Protein AF-A0A2V9YNJ9-F1 (afdb_monomer)

Mean predicted aligned error: 15.8 Å

Radius of gyration: 31.2 Å; Cα contacts (8 Å, |Δi|>4): 431; chains: 1; bounding box: 84×52×114 Å

pLDDT: mean 84.59, std 21.39, range [25.14, 98.56]

Solvent-accessible surface area (backbone atoms only — not comparable to full-atom values): 31147 Å² total; per-residue (Å²): 133,84,79,75,79,75,58,68,71,57,54,58,48,51,52,53,47,50,39,46,44,43,57,57,50,51,53,48,34,69,76,65,63,68,80,70,79,83,56,70,70,62,74,42,91,66,87,72,89,50,67,66,56,54,50,51,52,52,52,49,51,55,56,45,57,73,69,58,50,55,64,55,53,49,42,49,42,75,73,47,89,64,65,38,70,84,41,46,50,52,49,48,48,54,64,69,66,46,92,78,76,54,73,69,51,49,52,36,49,55,50,47,51,33,51,51,44,67,71,71,51,61,77,65,57,82,79,48,90,76,58,69,65,63,43,34,65,72,41,28,93,78,51,46,85,51,62,93,59,67,53,76,91,50,50,68,54,56,56,50,51,64,49,56,76,72,55,70,35,58,57,54,52,61,73,68,36,54,64,60,52,48,54,52,52,59,64,71,38,59,77,61,42,77,36,42,32,40,43,37,47,51,30,49,48,55,42,51,50,53,52,41,51,57,53,20,54,53,42,44,55,49,51,40,55,52,44,51,56,52,32,48,73,46,69,49,62,57,43,54,26,49,88,39,77,48,50,67,66,33,38,55,68,56,54,53,49,51,63,56,52,60,72,66,51,70,75,62,44,87,75,64,61,60,61,61,52,31,57,45,34,43,38,50,34,47,52,54,50,52,74,71,48,66,70,85,73,78,75,72,83,80,89,69,87,82,89,84,86,86,85,84,90,82,86,88,84,86,81,84,84,80,80,88,82,89,74,89,76,86,74,82,82,74,81,78,77,87,74,81,83,79,83,89,80,80,84,82,82,88,80,83,88,81,91,78,84,93,78,89,83,82,90,84,90,86,88,89,81,83,74,77,61,83,84,58,53,63,62,52,53,54,49,52,36,52,51,40,44,54,48,51,50,50,51,41,59,75,67,68,63,55,75,69,38,71,48,75,45,82,45,70,93,36,77,46,78,36,50,26,68,57,41,27,34,70,73,47,85,86,44,76,67,28,49,45,49,46,52,41,51,15,40,37,48,52,52,51,17,41,51,48,31,48,72,73,68,45,88,49,73,65,57,73,59,53,47,54,51,38,52,53,44,50,50,52,44,52,54,50,29,52,52,24,53,74,71,64,36,59,68,59,22,50,55,45,49,57,52,48,53,55,35,53,56,49,51,61,53,64,69,53,77,87,126

Nearest PDB structures (foldseek):
  6xr2-assembly1_C  TM=6.040E-01  e=5.663E+00  synthetic construct
  8e0m-assembly3_G  TM=5.964E-01  e=8.211E+00  synthetic construct
  5och-assembly2_D  TM=1.421E-01  e=7.560E+00  Homo sapiens

Sequence (515 aa):
MTTAAKPITEIAAQWREARKLYVIYSALLERFALGAPPCPELDSPIDRNEPEALERAAKWMLQMDERIHVHQLRQLLQTSQLSTEEYLRPLITHHLQKEKKNEADRDKIDFLLVQYLCLCAPPAFYERSVAFEEIAQILEPLLGEVGAHPPRWLEPLEQATSQLDSLRSLRDLLEQGTLEQMRKLKAGGGEMYFGPTALAAITRFNFLVRKSFGRLIAADLHAIRFSLNELERRGVATVDCTRANLSSQESIDNLRQACHEWKKPFRAAYAAGHNFKELIEIRTAVEDTLAHAPQSGSAAPSSKKPDVSAAPASNGTPLPLEKPADKQHNDPIAVEFTHKAQPKITPPKPAAPELMSMQAPSQTTTPAGGTPAPSAIAPAIAAEMQAAVDQINRELTKNHVKAGSVANIPLGGVKLMLSSWEVGAFLQNADETTETLQRAVAARAVIAAQIERRKRGEIPLDLPQVIKMAQLESGKIQARIASAKQAKDIDSAVNLAATHKRLLALMDEAVKPRK

Secondary structure (DSSP, 8-state):
---PPPPHHHHHHHHHHHHHHHHHHHHHHHHHT--PPP-HHHHSSSPP--HHHHHHHHHHHHHHHHH--HHHHHHHHHHSTT-SHHHHHHHHHHHHH-SS--HHHHHHHHHHHHHHHHHH--GGGGTS---HHHHHHHHHHHH-S--SS--GGGHHHHHHHHHHTT--SHHHHHHTTHHHHHHHHHHHTGGGGGSHHHHHHHHHHHHHHHHHHHHHHHHHHHHHHHHHHHHHHTT--EE--GGGTS-TTEEHHHHHHHHHHTTSGGGTGGGTSHHHHHHHHHHHHHHHHHHHS--TT--------------------PPPPPPPP--------------PPPP-PPPPPPPPPPP---------------PPPGGGHHHHHHHHHHHHHHHHHHHHHHTTPPTT--EEEEETTEEEEE-HHHHHHHHS---HHHHHHHHHHHHHHHHHHHHHHHHHT-----HHHHHHHHHHHHHHHHHHHHHHHHTT-HHHHHHHHHHHHHHHHHHHHHTSPP-

Structure (mmCIF, N/CA/C/O backbone):
data_AF-A0A2V9YNJ9-F1
#
_entry.id   AF-A0A2V9YNJ9-F1
#
loop_
_atom_site.group_PDB
_atom_site.id
_atom_site.type_symbol
_atom_site.label_atom_id
_atom_site.label_alt_id
_atom_site.label_comp_id
_atom_site.label_asym_id
_atom_site.label_entity_id
_atom_site.label_seq_id
_atom_site.pdbx_PDB_ins_code
_atom_site.Cartn_x
_atom_site.Cartn_y
_atom_site.Cartn_z
_atom_site.occupancy
_atom_site.B_iso_or_equiv
_atom_site.auth_seq_id
_atom_site.auth_comp_id
_atom_site.auth_asym_id
_atom_site.auth_atom_id
_atom_site.pdbx_PDB_model_num
ATOM 1 N N . MET A 1 1 ? 37.493 7.366 -33.257 1.00 38.19 1 MET A N 1
ATOM 2 C CA . MET A 1 1 ? 37.132 6.302 -32.300 1.00 38.19 1 MET A CA 1
ATOM 3 C C . MET A 1 1 ? 35.892 5.616 -32.835 1.00 38.19 1 MET A C 1
ATOM 5 O O . MET A 1 1 ? 34.874 6.273 -32.985 1.00 38.19 1 MET A O 1
ATOM 9 N N . THR A 1 2 ? 36.012 4.360 -33.249 1.00 41.16 2 THR A N 1
ATOM 10 C CA . THR A 1 2 ? 34.938 3.581 -33.875 1.00 41.16 2 THR A CA 1
ATOM 11 C C . THR A 1 2 ? 34.031 3.040 -32.774 1.00 41.16 2 THR A C 1
ATOM 13 O O . THR A 1 2 ? 34.423 2.140 -32.036 1.00 41.16 2 THR A O 1
ATOM 16 N N . THR A 1 3 ? 32.841 3.614 -32.616 1.00 55.34 3 THR A N 1
ATOM 17 C CA . THR A 1 3 ? 31.793 3.079 -31.742 1.00 55.34 3 THR A CA 1
ATOM 18 C C . THR A 1 3 ? 31.385 1.716 -32.295 1.00 55.34 3 THR A C 1
ATOM 20 O O . THR A 1 3 ? 30.774 1.635 -33.359 1.00 55.34 3 THR A O 1
ATOM 23 N N . ALA A 1 4 ? 31.784 0.633 -31.626 1.00 68.06 4 ALA A N 1
ATOM 24 C CA . ALA A 1 4 ? 31.352 -0.707 -31.997 1.00 68.06 4 ALA A CA 1
ATOM 25 C C . ALA A 1 4 ? 29.816 -0.762 -31.937 1.00 68.06 4 ALA A C 1
ATOM 27 O O . ALA A 1 4 ? 29.221 -0.423 -30.912 1.00 68.06 4 ALA A O 1
ATOM 28 N N . ALA A 1 5 ? 29.176 -1.131 -33.047 1.00 73.38 5 ALA A N 1
ATOM 29 C CA . ALA A 1 5 ? 27.726 -1.252 -33.109 1.00 73.38 5 ALA A CA 1
ATOM 30 C C . ALA A 1 5 ? 27.261 -2.319 -32.106 1.00 73.38 5 ALA A C 1
ATOM 32 O O . ALA A 1 5 ? 27.741 -3.455 -32.139 1.00 73.38 5 ALA A O 1
ATOM 33 N N . LYS A 1 6 ? 26.339 -1.954 -31.207 1.00 78.62 6 LYS A N 1
ATOM 34 C CA . LYS A 1 6 ? 25.728 -2.908 -30.275 1.00 78.62 6 LYS A CA 1
ATOM 35 C C . LYS A 1 6 ? 24.972 -3.990 -31.061 1.00 78.62 6 LYS A C 1
ATOM 37 O O . LYS A 1 6 ? 24.330 -3.664 -32.064 1.00 78.62 6 LYS A O 1
ATOM 42 N N . PRO A 1 7 ? 25.009 -5.263 -30.633 1.00 86.25 7 PRO A N 1
ATOM 43 C CA . PRO A 1 7 ? 24.253 -6.323 -31.288 1.00 86.25 7 PRO A CA 1
ATOM 44 C C . PRO A 1 7 ? 22.743 -6.030 -31.243 1.00 86.25 7 PRO A C 1
ATOM 46 O O . PRO A 1 7 ? 22.210 -5.591 -30.225 1.00 86.25 7 PRO A O 1
ATOM 49 N N . ILE A 1 8 ? 22.034 -6.313 -32.342 1.00 86.06 8 ILE A N 1
ATOM 50 C CA . ILE A 1 8 ? 20.590 -6.034 -32.515 1.00 86.06 8 ILE A CA 1
ATOM 51 C C . ILE A 1 8 ? 19.744 -6.620 -31.370 1.00 86.06 8 ILE A C 1
ATOM 53 O O . ILE A 1 8 ? 18.776 -6.010 -30.919 1.00 86.06 8 ILE A O 1
ATOM 57 N N . THR A 1 9 ? 20.132 -7.786 -30.851 1.00 88.88 9 THR A N 1
ATOM 58 C CA . THR A 1 9 ? 19.457 -8.452 -29.727 1.00 88.88 9 THR A CA 1
ATOM 59 C C . THR A 1 9 ? 19.494 -7.638 -28.434 1.00 88.88 9 THR A C 1
ATOM 61 O O . THR A 1 9 ? 18.545 -7.688 -27.652 1.00 88.88 9 THR A O 1
ATOM 64 N N . GLU A 1 10 ? 20.563 -6.874 -28.204 1.00 90.56 10 GLU A N 1
ATOM 65 C CA . GLU A 1 10 ? 20.707 -6.001 -27.036 1.00 90.56 10 GLU A CA 1
ATOM 66 C C . GLU A 1 10 ? 19.805 -4.767 -27.162 1.00 90.56 10 GLU A C 1
ATOM 68 O O . GLU A 1 10 ? 19.142 -4.386 -26.200 1.00 90.56 10 GLU A O 1
ATOM 73 N N . ILE A 1 11 ? 19.698 -4.199 -28.368 1.00 90.38 11 ILE A N 1
ATOM 74 C CA . ILE A 1 11 ? 18.800 -3.072 -28.666 1.00 90.38 11 ILE A CA 1
ATOM 75 C C . ILE A 1 11 ? 17.335 -3.469 -28.432 1.00 90.38 11 ILE A C 1
ATOM 77 O O . ILE A 1 11 ? 16.599 -2.761 -27.745 1.00 90.38 11 ILE A O 1
ATOM 81 N N . ALA A 1 12 ? 16.919 -4.640 -28.920 1.00 91.88 12 ALA A N 1
ATOM 82 C CA . ALA A 1 12 ? 15.567 -5.157 -28.689 1.00 91.88 12 ALA A CA 1
ATOM 83 C C . ALA A 1 12 ? 15.286 -5.449 -27.200 1.00 91.88 12 ALA A C 1
ATOM 85 O O . ALA A 1 12 ? 14.150 -5.352 -26.733 1.00 91.88 12 ALA A O 1
ATOM 86 N N . ALA A 1 13 ? 16.300 -5.836 -26.418 1.00 92.31 13 ALA A N 1
ATOM 87 C CA . ALA A 1 13 ? 16.154 -5.975 -24.970 1.00 92.31 13 ALA A CA 1
ATOM 88 C C . ALA A 1 13 ? 15.958 -4.611 -24.287 1.00 92.31 13 ALA A C 1
ATOM 90 O O . ALA A 1 13 ? 15.039 -4.475 -23.482 1.00 92.31 13 ALA A O 1
ATOM 91 N N . GLN A 1 14 ? 16.742 -3.596 -24.666 1.00 92.56 14 GLN A N 1
ATOM 92 C CA . GLN A 1 14 ? 16.617 -2.234 -24.134 1.00 92.56 14 GLN A CA 1
ATOM 93 C C . GLN A 1 14 ? 15.225 -1.641 -24.397 1.00 92.56 14 GLN A C 1
ATOM 95 O O . GLN A 1 14 ? 14.607 -1.121 -23.470 1.00 92.56 14 GLN A O 1
ATOM 100 N N . TRP A 1 15 ? 14.682 -1.784 -25.612 1.00 95.38 15 TRP A N 1
ATOM 101 C CA . TRP A 1 15 ? 13.323 -1.317 -25.924 1.00 95.38 15 TRP A CA 1
ATOM 102 C C . TRP A 1 15 ? 12.246 -2.016 -25.092 1.00 95.38 15 TRP A C 1
ATOM 104 O O . TRP A 1 15 ? 11.331 -1.361 -24.594 1.00 95.38 15 TRP A O 1
ATOM 114 N N . ARG A 1 16 ? 12.348 -3.338 -24.903 1.00 95.12 16 ARG A N 1
ATOM 115 C CA . ARG A 1 16 ? 11.389 -4.092 -24.079 1.00 95.12 16 ARG A CA 1
ATOM 116 C C . ARG A 1 16 ? 11.389 -3.620 -22.630 1.00 95.12 16 ARG A C 1
ATOM 118 O O . ARG A 1 16 ? 10.317 -3.399 -22.073 1.00 95.12 16 ARG A O 1
ATOM 125 N N . GLU A 1 17 ? 12.563 -3.435 -22.036 1.00 94.69 17 GLU A N 1
ATOM 126 C CA . GLU A 1 17 ? 12.678 -2.933 -20.664 1.00 94.69 17 GLU A CA 1
ATOM 127 C C . GLU A 1 17 ? 12.167 -1.489 -20.556 1.00 94.69 17 GLU A C 1
ATOM 129 O O . GLU A 1 17 ? 11.356 -1.190 -19.679 1.00 94.69 17 GLU A O 1
ATOM 134 N N . ALA A 1 18 ? 12.523 -0.618 -21.508 1.00 96.19 18 ALA A N 1
ATOM 135 C CA . ALA A 1 18 ? 12.037 0.759 -21.543 1.00 96.19 18 ALA A CA 1
ATOM 136 C C . ALA A 1 18 ? 10.503 0.836 -21.647 1.00 96.19 18 ALA A C 1
ATOM 138 O O . ALA A 1 18 ? 9.877 1.623 -20.939 1.00 96.19 18 ALA A O 1
ATOM 139 N N . ARG A 1 19 ? 9.859 -0.016 -22.456 1.00 96.81 19 ARG A N 1
ATOM 140 C CA . ARG A 1 19 ? 8.388 -0.052 -22.540 1.00 96.81 19 ARG A CA 1
ATOM 141 C C . ARG A 1 19 ? 7.730 -0.546 -21.250 1.00 96.81 19 ARG A C 1
ATOM 143 O O . ARG A 1 19 ? 6.677 -0.032 -20.882 1.00 96.81 19 ARG A O 1
ATOM 150 N N . LYS A 1 20 ? 8.339 -1.485 -20.517 1.00 96.56 20 LYS A N 1
ATOM 151 C CA . LYS A 1 20 ? 7.820 -1.900 -19.198 1.00 96.56 20 LYS A CA 1
ATOM 152 C C . LYS A 1 20 ? 7.848 -0.750 -18.191 1.00 96.56 20 LYS A C 1
ATOM 154 O O . LYS A 1 20 ? 6.865 -0.546 -17.482 1.00 96.56 20 LYS A O 1
ATOM 159 N N . LEU A 1 21 ? 8.936 0.024 -18.159 1.00 97.31 21 LEU A N 1
ATOM 160 C CA . LEU A 1 21 ? 9.026 1.236 -17.333 1.00 97.31 21 LEU A CA 1
ATOM 161 C C . LEU A 1 21 ? 7.978 2.272 -17.750 1.00 97.31 21 LEU A C 1
ATOM 163 O O . LEU A 1 21 ? 7.300 2.849 -16.900 1.00 97.31 21 LEU A O 1
ATOM 167 N N . TYR A 1 22 ? 7.813 2.456 -19.062 1.00 97.75 22 TYR A N 1
ATOM 168 C CA . TYR A 1 22 ? 6.875 3.409 -19.645 1.00 97.75 22 TYR A CA 1
ATOM 169 C C . TYR A 1 22 ? 5.441 3.161 -19.178 1.00 97.75 22 TYR A C 1
ATOM 171 O O . TYR A 1 22 ? 4.766 4.106 -18.790 1.00 97.75 22 TYR A O 1
ATOM 179 N N . VAL A 1 23 ? 4.994 1.902 -19.105 1.00 97.44 23 VAL A N 1
ATOM 180 C CA . VAL A 1 23 ? 3.659 1.557 -18.577 1.00 97.44 23 VAL A CA 1
ATOM 181 C C . VAL A 1 23 ? 3.455 2.102 -17.158 1.00 97.44 23 VAL A C 1
ATOM 183 O O . VAL A 1 23 ? 2.411 2.682 -16.856 1.00 97.44 23 VAL A O 1
ATOM 186 N N . ILE A 1 24 ? 4.457 1.958 -16.286 1.00 97.69 24 ILE A N 1
ATOM 187 C CA . ILE A 1 24 ? 4.388 2.465 -14.910 1.00 97.69 24 ILE A CA 1
ATOM 188 C C . ILE A 1 24 ? 4.403 3.998 -14.910 1.00 97.69 24 ILE A C 1
ATOM 190 O O . ILE A 1 24 ? 3.612 4.623 -14.203 1.00 97.69 24 ILE A O 1
ATOM 194 N N . TYR A 1 25 ? 5.283 4.615 -15.700 1.00 98.12 25 TYR A N 1
ATOM 195 C CA . TYR A 1 25 ? 5.458 6.070 -15.723 1.00 98.12 25 TYR A CA 1
ATOM 196 C C . TYR A 1 25 ? 4.256 6.791 -16.331 1.00 98.12 25 TYR A C 1
ATOM 198 O O . TYR A 1 25 ? 3.825 7.805 -15.784 1.00 98.12 25 TYR A O 1
ATOM 206 N N . SER A 1 26 ? 3.642 6.235 -17.372 1.00 96.88 26 SER A N 1
ATOM 207 C CA . SER A 1 26 ? 2.396 6.738 -17.953 1.00 96.88 26 SER A CA 1
ATOM 208 C C . SER A 1 26 ? 1.235 6.639 -16.965 1.00 96.88 26 SER A C 1
ATOM 210 O O . SER A 1 26 ? 0.493 7.604 -16.792 1.00 96.88 26 SER A O 1
ATOM 212 N N . ALA A 1 27 ? 1.132 5.536 -16.214 1.00 95.94 27 ALA A N 1
ATOM 213 C CA . ALA A 1 27 ? 0.126 5.413 -15.159 1.00 95.94 27 ALA A CA 1
ATOM 214 C C . ALA A 1 27 ? 0.338 6.428 -14.018 1.00 95.94 27 ALA A C 1
ATOM 216 O O . ALA A 1 27 ? -0.632 6.921 -13.438 1.00 95.94 27 ALA A O 1
ATOM 217 N N . LEU A 1 28 ? 1.590 6.768 -13.685 1.00 95.94 28 LEU A N 1
ATOM 218 C CA . LEU A 1 28 ? 1.898 7.841 -12.732 1.00 95.94 28 LEU A CA 1
ATOM 219 C C . LEU A 1 28 ? 1.543 9.221 -13.293 1.00 95.94 28 LEU A C 1
ATOM 221 O O . LEU A 1 28 ? 0.958 10.031 -12.575 1.00 95.94 28 LEU A O 1
ATOM 225 N N . LEU A 1 29 ? 1.871 9.482 -14.560 1.00 95.50 29 LEU A N 1
ATOM 226 C CA . LEU A 1 29 ? 1.558 10.733 -15.249 1.00 95.50 29 LEU A CA 1
ATOM 227 C C . LEU A 1 29 ? 0.063 11.021 -15.241 1.00 95.50 29 LEU A C 1
ATOM 229 O O . LEU A 1 29 ? -0.339 12.109 -14.834 1.00 95.50 29 LEU A O 1
ATOM 233 N N . GLU A 1 30 ? -0.738 10.037 -15.645 1.00 94.31 30 GLU A N 1
ATOM 234 C CA . GLU A 1 30 ? -2.193 10.143 -15.686 1.00 94.31 30 GLU A CA 1
ATOM 235 C C . GLU A 1 30 ? -2.766 10.332 -14.278 1.00 94.31 30 GLU A C 1
ATOM 237 O O . GLU A 1 30 ? -3.528 11.263 -14.021 1.00 94.31 30 GLU A O 1
ATOM 242 N N . ARG A 1 31 ? -2.351 9.487 -13.328 1.00 92.94 31 ARG A N 1
ATOM 243 C CA . ARG A 1 31 ? -2.921 9.478 -11.978 1.00 92.94 31 ARG A CA 1
ATOM 244 C C . ARG A 1 31 ? -2.594 10.724 -11.158 1.00 92.94 31 ARG A C 1
ATOM 246 O O . ARG A 1 31 ? -3.397 11.107 -10.308 1.00 92.94 31 ARG A O 1
ATOM 253 N N . PHE A 1 32 ? -1.414 11.306 -11.355 1.00 91.25 32 PHE A N 1
ATOM 254 C CA . PHE A 1 32 ? -0.912 12.425 -10.551 1.00 91.25 32 PHE A CA 1
ATOM 255 C C . PHE A 1 32 ? -0.778 13.733 -11.333 1.00 91.25 32 PHE A C 1
ATOM 257 O O . PHE A 1 32 ? -0.272 14.705 -10.778 1.00 91.25 32 PHE A O 1
ATOM 264 N N . ALA A 1 33 ? -1.220 13.768 -12.594 1.00 92.56 33 ALA A N 1
ATOM 265 C CA . ALA A 1 33 ? -1.167 14.940 -13.466 1.00 92.56 33 ALA A CA 1
ATOM 266 C C . ALA A 1 33 ? 0.222 15.616 -13.492 1.00 92.56 33 ALA A C 1
ATOM 268 O O . ALA A 1 33 ? 0.336 16.835 -13.386 1.00 92.56 33 ALA A O 1
ATOM 269 N N . LEU A 1 34 ? 1.299 14.830 -13.645 1.00 93.19 34 LEU A N 1
ATOM 270 C CA . LEU A 1 34 ? 2.687 15.335 -13.542 1.00 93.19 34 LEU A CA 1
ATOM 271 C C . LEU A 1 34 ? 3.122 16.236 -14.721 1.00 93.19 34 LEU A C 1
ATOM 273 O O . LEU A 1 34 ? 4.255 16.728 -14.743 1.00 93.19 34 LEU A O 1
ATOM 277 N N . GLY A 1 35 ? 2.240 16.442 -15.707 1.00 91.44 35 GLY A N 1
ATOM 278 C CA . GLY A 1 35 ? 2.390 17.443 -16.766 1.00 91.44 35 GLY A CA 1
ATOM 279 C C . GLY A 1 35 ? 3.53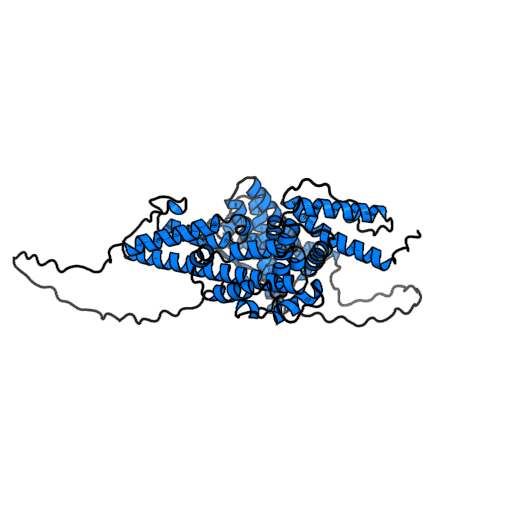3 17.197 -17.755 1.00 91.44 35 GLY A C 1
ATOM 280 O O . GLY A 1 35 ? 3.987 18.150 -18.383 1.00 91.44 35 GLY A O 1
ATOM 281 N N . ALA A 1 36 ? 4.034 15.964 -17.882 1.00 93.75 36 ALA A N 1
ATOM 282 C CA . ALA A 1 36 ? 4.994 15.614 -18.929 1.00 93.75 36 ALA A CA 1
ATOM 283 C C . ALA A 1 36 ? 4.260 15.046 -20.159 1.00 93.75 36 ALA A C 1
ATOM 285 O O . ALA A 1 36 ? 3.315 14.271 -19.987 1.00 93.75 36 ALA A O 1
ATOM 286 N N . PRO A 1 37 ? 4.667 15.410 -21.388 1.00 94.94 37 PRO A N 1
ATOM 287 C CA . PRO A 1 37 ? 4.107 14.800 -22.587 1.00 94.94 37 PRO A CA 1
ATOM 288 C C . PRO A 1 37 ? 4.491 13.309 -22.669 1.00 94.94 37 PRO A C 1
ATOM 290 O O . PRO A 1 37 ? 5.564 12.932 -22.179 1.00 94.94 37 PRO A O 1
ATOM 293 N N . PRO A 1 38 ? 3.649 12.462 -23.293 1.00 94.75 38 PRO A N 1
ATOM 294 C CA . PRO A 1 38 ? 3.998 11.069 -23.567 1.00 94.75 38 PRO A CA 1
ATOM 295 C C . PRO A 1 38 ? 5.226 10.984 -24.485 1.00 94.75 38 PRO A C 1
ATOM 297 O O . PRO A 1 38 ? 5.547 11.942 -25.192 1.00 94.75 38 PRO A O 1
ATOM 300 N N . CYS A 1 39 ? 5.923 9.847 -24.468 1.00 96.75 39 CYS A N 1
ATOM 301 C CA . CYS A 1 39 ? 7.095 9.611 -25.312 1.00 96.75 39 CYS A CA 1
ATOM 302 C C . CYS A 1 39 ? 6.669 8.837 -26.569 1.00 96.75 39 CYS A C 1
ATOM 304 O O . CYS A 1 39 ? 6.406 7.635 -26.468 1.00 96.75 39 CYS A O 1
ATOM 306 N N . PRO A 1 40 ? 6.633 9.475 -27.758 1.00 95.62 40 PRO A N 1
ATOM 307 C CA . PRO A 1 40 ? 6.138 8.832 -28.977 1.00 95.62 40 PRO A CA 1
ATOM 308 C C . PRO A 1 40 ? 6.924 7.573 -29.358 1.00 95.62 40 PRO A C 1
ATOM 310 O O . PRO A 1 40 ? 6.374 6.632 -29.930 1.00 95.62 40 PRO A O 1
ATOM 313 N N . GLU A 1 41 ? 8.219 7.540 -29.043 1.00 96.19 41 GLU A N 1
ATOM 314 C CA . GLU A 1 41 ? 9.072 6.380 -29.275 1.00 96.19 41 GLU A CA 1
ATOM 315 C C . GLU A 1 41 ? 8.647 5.153 -28.457 1.00 96.19 41 GLU A C 1
ATOM 317 O O . GLU A 1 41 ? 8.751 4.032 -28.953 1.00 96.19 41 GLU A O 1
ATOM 322 N N . LEU A 1 42 ? 8.154 5.356 -27.232 1.00 96.00 42 LEU A N 1
ATOM 323 C CA . LEU A 1 42 ? 7.763 4.286 -26.311 1.00 96.00 42 LEU A CA 1
ATOM 324 C C . LEU A 1 42 ? 6.293 3.878 -26.465 1.00 96.00 42 LEU A C 1
ATOM 326 O O . LEU A 1 42 ? 5.971 2.715 -26.224 1.00 96.00 42 LEU A O 1
ATOM 330 N N . ASP A 1 43 ? 5.434 4.792 -26.927 1.00 93.88 43 ASP A N 1
ATOM 331 C CA . ASP A 1 43 ? 4.061 4.482 -27.360 1.00 93.88 43 ASP A CA 1
ATOM 332 C C . ASP A 1 43 ? 4.045 3.576 -28.599 1.00 93.88 43 ASP A C 1
ATOM 334 O O . ASP A 1 43 ? 3.148 2.750 -28.783 1.00 93.88 43 ASP A O 1
ATOM 338 N N . SER A 1 44 ? 5.045 3.726 -29.470 1.00 92.50 44 SER A N 1
ATOM 339 C CA . SER A 1 44 ? 5.182 2.913 -30.674 1.00 92.50 44 SER A CA 1
ATOM 340 C C . SER A 1 44 ? 5.582 1.468 -30.328 1.00 92.50 44 SER A C 1
ATOM 342 O O . SER A 1 44 ? 6.620 1.251 -29.691 1.00 92.50 44 SER A O 1
ATOM 344 N N . PRO A 1 45 ? 4.860 0.444 -30.831 1.00 90.31 45 PRO A N 1
ATOM 345 C CA . PRO A 1 45 ? 5.244 -0.957 -30.644 1.00 90.31 45 PRO A CA 1
ATOM 346 C C . PRO A 1 45 ? 6.451 -1.373 -31.503 1.00 90.31 45 PRO A C 1
ATOM 348 O O . PRO A 1 45 ? 6.970 -2.473 -31.338 1.00 90.31 45 PRO A O 1
ATOM 351 N N . ILE A 1 46 ? 6.886 -0.521 -32.437 1.00 91.62 46 ILE A N 1
ATOM 352 C CA . ILE A 1 46 ? 7.989 -0.796 -33.365 1.00 91.62 46 ILE A CA 1
ATOM 353 C C . ILE A 1 46 ? 9.324 -0.427 -32.713 1.00 91.62 46 ILE A C 1
ATOM 355 O O . ILE A 1 46 ? 9.510 0.721 -32.302 1.00 91.62 46 ILE A O 1
ATOM 359 N N . ASP A 1 47 ? 10.253 -1.383 -32.656 1.00 90.94 47 ASP A N 1
ATOM 360 C CA . ASP A 1 47 ? 11.635 -1.166 -32.214 1.00 90.94 47 ASP A CA 1
ATOM 361 C C . ASP A 1 47 ? 12.407 -0.393 -33.287 1.00 90.94 47 ASP A C 1
ATOM 363 O O . ASP A 1 47 ? 12.567 -0.856 -34.419 1.00 90.94 47 ASP A O 1
ATOM 367 N N . ARG A 1 48 ? 12.880 0.807 -32.939 1.00 89.50 48 ARG A N 1
ATOM 368 C CA . ARG A 1 48 ? 13.688 1.634 -33.841 1.00 89.50 48 ARG A CA 1
ATOM 369 C C . ARG A 1 48 ? 15.169 1.354 -33.601 1.00 89.50 48 ARG A C 1
ATOM 371 O O . ARG A 1 48 ? 15.628 1.380 -32.463 1.00 89.50 48 ARG A O 1
ATOM 378 N N . ASN A 1 49 ? 15.924 1.137 -34.677 1.00 88.00 49 ASN A N 1
ATOM 379 C CA . ASN A 1 49 ? 17.379 0.936 -34.610 1.00 88.00 49 ASN A CA 1
ATOM 380 C C . ASN A 1 49 ? 18.169 2.257 -34.574 1.00 88.00 49 ASN A C 1
ATOM 382 O O . ASN A 1 49 ? 19.394 2.239 -34.488 1.00 88.00 49 ASN A O 1
ATOM 386 N N . GLU A 1 50 ? 17.482 3.397 -34.659 1.00 91.56 50 GLU A N 1
ATOM 387 C CA . GLU A 1 50 ? 18.080 4.730 -34.608 1.00 91.56 50 GLU A CA 1
ATOM 388 C C . GLU A 1 50 ? 18.620 5.024 -33.195 1.00 91.56 50 GLU A C 1
ATOM 390 O O . GLU A 1 50 ? 17.830 5.058 -32.244 1.00 91.56 50 GLU A O 1
ATOM 395 N N . PRO A 1 51 ? 19.930 5.293 -33.030 1.00 89.62 51 PRO A N 1
ATOM 396 C CA . PRO A 1 51 ? 20.513 5.618 -31.725 1.00 89.62 51 PRO A CA 1
ATOM 397 C C . PRO A 1 51 ? 19.850 6.829 -31.058 1.00 89.62 51 PRO A C 1
ATOM 399 O O . PRO A 1 51 ? 19.633 6.836 -29.849 1.00 89.62 51 PRO A O 1
ATOM 402 N N . GLU A 1 52 ? 19.451 7.820 -31.856 1.00 94.44 52 GLU A N 1
ATOM 403 C CA . GLU A 1 52 ? 18.790 9.035 -31.374 1.00 94.44 52 GLU A CA 1
ATOM 404 C C . GLU A 1 52 ? 17.418 8.752 -30.744 1.00 94.44 52 GLU A C 1
ATOM 406 O O . GLU A 1 52 ? 17.011 9.442 -29.812 1.00 94.44 52 GLU A O 1
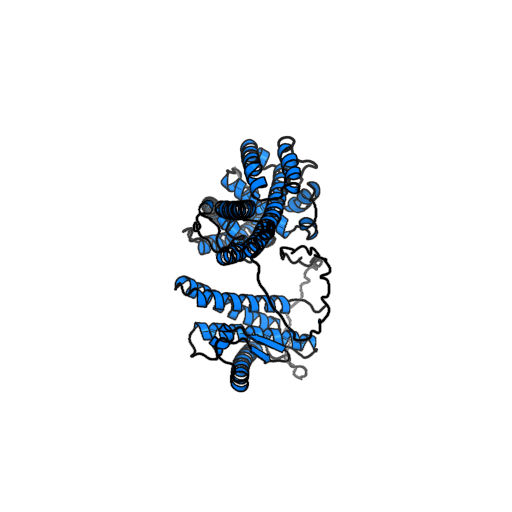ATOM 411 N N . ALA A 1 53 ? 16.688 7.736 -31.224 1.00 94.75 53 ALA A N 1
ATOM 412 C CA . ALA A 1 53 ? 15.392 7.365 -30.656 1.00 94.75 53 ALA A CA 1
ATOM 413 C C . ALA A 1 53 ? 15.552 6.774 -29.248 1.00 94.75 53 ALA A C 1
ATOM 415 O O . ALA A 1 53 ? 14.795 7.124 -28.340 1.00 94.75 53 ALA A O 1
ATOM 416 N N . LEU A 1 54 ? 16.572 5.930 -29.051 1.00 92.44 54 LEU A N 1
ATOM 417 C CA . LEU A 1 54 ? 16.931 5.406 -27.732 1.00 92.44 54 LEU A CA 1
ATOM 418 C C . LEU A 1 54 ? 17.405 6.521 -26.796 1.00 92.44 54 LEU A C 1
ATOM 420 O O . LEU A 1 54 ? 17.014 6.543 -25.632 1.00 92.44 54 LEU A O 1
ATOM 424 N N . GLU A 1 55 ? 18.199 7.469 -27.296 1.00 94.25 55 GLU A N 1
ATOM 425 C CA . GLU A 1 55 ? 18.658 8.614 -26.507 1.00 94.25 55 GLU A CA 1
ATOM 426 C C . GLU A 1 55 ? 17.488 9.501 -26.055 1.00 94.25 55 GLU A C 1
ATOM 428 O O . GLU A 1 55 ? 17.420 9.889 -24.886 1.00 94.25 55 GLU A O 1
ATOM 433 N N . ARG A 1 56 ? 16.513 9.771 -26.937 1.00 96.38 56 ARG A N 1
ATOM 434 C CA . ARG A 1 56 ? 15.293 10.514 -26.579 1.00 96.38 56 ARG A CA 1
ATOM 435 C C . ARG A 1 56 ? 14.453 9.776 -25.539 1.00 96.38 56 ARG A C 1
ATOM 437 O O . ARG A 1 56 ? 14.033 10.402 -24.566 1.00 96.38 56 ARG A O 1
ATOM 444 N N . ALA A 1 57 ? 14.260 8.465 -25.697 1.00 96.44 57 ALA A N 1
ATOM 445 C CA . ALA A 1 57 ? 13.549 7.645 -24.718 1.00 96.44 57 ALA A CA 1
ATOM 446 C C . ALA A 1 57 ? 14.267 7.633 -23.355 1.00 96.44 57 ALA A C 1
ATOM 448 O O . ALA A 1 57 ? 13.635 7.842 -22.320 1.00 96.44 57 ALA A O 1
ATOM 449 N N . ALA A 1 58 ? 15.593 7.470 -23.343 1.00 95.25 58 ALA A N 1
ATOM 450 C CA . ALA A 1 58 ? 16.400 7.513 -22.125 1.00 95.25 58 ALA A CA 1
ATOM 451 C C . ALA A 1 58 ? 16.329 8.886 -21.437 1.00 95.25 58 ALA A C 1
ATOM 453 O O . ALA A 1 58 ? 16.126 8.968 -20.226 1.00 95.25 58 ALA A O 1
ATOM 454 N N . LYS A 1 59 ? 16.417 9.977 -22.207 1.00 96.62 59 LYS A N 1
ATOM 455 C CA . LYS A 1 59 ? 16.262 11.343 -21.693 1.00 96.62 59 LYS A CA 1
ATOM 456 C C . LYS A 1 59 ? 14.878 11.569 -21.087 1.00 96.62 59 LYS A C 1
ATOM 458 O O . LYS A 1 59 ? 14.777 12.181 -20.027 1.00 96.62 59 LYS A O 1
ATOM 463 N N . TRP A 1 60 ? 13.826 11.062 -21.728 1.00 97.56 60 TRP A N 1
ATOM 464 C CA . TRP A 1 60 ? 12.469 11.123 -21.188 1.00 97.56 60 TRP A CA 1
ATOM 465 C C . TRP A 1 60 ? 12.358 10.356 -19.861 1.00 97.56 60 TRP A C 1
ATOM 467 O O . TRP A 1 60 ? 11.831 10.898 -18.892 1.00 97.56 60 TRP A O 1
ATOM 477 N N . MET A 1 61 ? 12.933 9.150 -19.764 1.00 97.12 61 MET A N 1
ATOM 478 C CA . MET A 1 61 ? 12.955 8.377 -18.512 1.00 97.12 61 MET A CA 1
ATOM 479 C C . MET A 1 61 ? 13.666 9.122 -17.380 1.00 97.12 61 MET A C 1
ATOM 481 O O . MET A 1 61 ? 13.156 9.164 -16.263 1.00 97.12 61 MET A O 1
ATOM 485 N N . LEU A 1 62 ? 14.805 9.760 -17.663 1.00 95.62 62 LEU A N 1
ATOM 486 C CA . LEU A 1 62 ? 15.525 10.570 -16.675 1.00 95.62 62 LEU A CA 1
ATOM 487 C C . LEU A 1 62 ? 14.683 11.758 -16.184 1.00 95.62 62 LEU A C 1
ATOM 489 O O . LEU A 1 62 ? 14.619 12.010 -14.984 1.00 95.62 62 LEU A O 1
ATOM 493 N N . GLN A 1 63 ? 13.977 12.446 -17.085 1.00 96.69 63 GLN A N 1
ATOM 494 C CA . GLN A 1 63 ? 13.054 13.524 -16.706 1.00 96.69 63 GLN A CA 1
ATOM 495 C C . GLN A 1 63 ? 11.890 13.014 -15.849 1.00 96.69 63 GLN A C 1
ATOM 497 O O . GLN A 1 63 ? 11.440 13.699 -14.928 1.00 96.69 63 GLN A O 1
ATOM 502 N N . MET A 1 64 ? 11.390 11.813 -16.139 1.00 97.50 64 MET A N 1
ATOM 503 C CA . MET A 1 64 ? 10.342 11.185 -15.342 1.00 97.50 64 MET A CA 1
ATOM 504 C C . MET A 1 64 ? 10.836 10.788 -13.954 1.00 97.50 64 MET A C 1
ATOM 506 O O . MET A 1 64 ? 10.131 11.031 -12.973 1.00 97.50 64 MET A O 1
ATOM 510 N N . ASP A 1 65 ? 12.058 10.268 -13.841 1.00 96.75 65 ASP A N 1
ATOM 511 C CA . ASP A 1 65 ? 12.679 9.982 -12.551 1.00 96.75 65 ASP A CA 1
ATOM 512 C C . ASP A 1 65 ? 12.735 11.231 -11.663 1.00 96.75 65 ASP A C 1
ATOM 514 O O . ASP A 1 65 ? 12.458 11.141 -10.471 1.00 96.75 65 ASP A O 1
ATOM 518 N N . GLU A 1 66 ? 13.061 12.399 -12.210 1.00 95.62 66 GLU A N 1
ATOM 519 C CA . GLU A 1 66 ? 13.123 13.646 -11.436 1.00 95.62 66 GLU A CA 1
ATOM 520 C C . GLU A 1 66 ? 11.742 14.113 -10.946 1.00 95.62 66 GLU A C 1
ATOM 522 O O . GLU A 1 66 ? 11.623 14.676 -9.860 1.00 95.62 66 GLU A O 1
ATOM 527 N N . ARG A 1 67 ? 10.683 13.854 -11.721 1.00 96.50 67 ARG A N 1
ATOM 528 C CA . ARG A 1 67 ? 9.305 14.278 -11.404 1.00 96.50 67 ARG A CA 1
ATOM 529 C C . ARG A 1 67 ? 8.586 13.334 -10.448 1.00 96.50 67 ARG A C 1
ATOM 531 O O . ARG A 1 67 ? 7.741 13.763 -9.659 1.00 96.50 67 ARG A O 1
ATOM 538 N N . ILE A 1 68 ? 8.868 12.040 -10.560 1.00 96.62 68 ILE A N 1
ATOM 539 C CA . ILE A 1 68 ? 8.186 11.002 -9.796 1.00 96.62 68 ILE A CA 1
ATOM 540 C C . ILE A 1 68 ? 8.752 10.958 -8.382 1.00 96.62 68 ILE A C 1
ATOM 542 O O . ILE A 1 68 ? 9.940 10.714 -8.172 1.00 96.62 68 ILE A O 1
ATOM 546 N N . HIS A 1 69 ? 7.873 11.082 -7.397 1.00 95.31 69 HIS A N 1
ATOM 547 C CA . HIS A 1 69 ? 8.225 10.952 -5.988 1.00 95.31 69 HIS A CA 1
ATOM 548 C C . HIS A 1 69 ? 7.925 9.540 -5.465 1.00 95.31 69 HIS A C 1
ATOM 550 O O . HIS A 1 69 ? 7.002 8.861 -5.922 1.00 95.31 69 HIS A O 1
ATOM 556 N N . VAL A 1 70 ? 8.657 9.100 -4.434 1.00 95.25 70 VAL A N 1
ATOM 557 C CA . VAL A 1 70 ? 8.485 7.762 -3.831 1.00 95.25 70 VAL A CA 1
ATOM 558 C C . VAL A 1 70 ? 7.057 7.501 -3.327 1.00 95.25 70 VAL A C 1
ATOM 560 O O . VAL A 1 70 ? 6.554 6.382 -3.429 1.00 95.25 70 VAL A O 1
ATOM 563 N N . HIS A 1 71 ? 6.360 8.522 -2.816 1.00 91.19 71 HIS A N 1
ATOM 564 C CA . HIS A 1 71 ? 4.985 8.367 -2.331 1.00 91.19 71 HIS A CA 1
ATOM 565 C C . HIS A 1 71 ? 3.989 8.084 -3.471 1.00 91.19 71 HIS A C 1
ATOM 567 O O . HIS A 1 71 ? 3.036 7.331 -3.271 1.00 91.19 71 HIS A O 1
ATOM 573 N N . GLN A 1 72 ? 4.237 8.617 -4.673 1.00 93.38 72 GLN A N 1
ATOM 574 C CA . GLN A 1 72 ? 3.415 8.377 -5.864 1.00 93.38 72 GLN A CA 1
ATOM 575 C C . GLN A 1 72 ? 3.603 6.943 -6.362 1.00 93.38 72 GLN A C 1
ATOM 577 O O . GLN A 1 72 ? 2.620 6.238 -6.595 1.00 93.38 72 GLN A O 1
ATOM 582 N N . LEU A 1 73 ? 4.860 6.476 -6.416 1.00 95.75 73 LEU A N 1
ATOM 583 C CA . LEU A 1 73 ? 5.193 5.073 -6.689 1.00 95.75 73 LEU A CA 1
ATOM 584 C C . LEU A 1 73 ? 4.504 4.137 -5.699 1.00 95.75 73 LEU A C 1
ATOM 586 O O . LEU A 1 73 ? 3.850 3.176 -6.105 1.00 95.75 73 LEU A O 1
ATOM 590 N N . ARG A 1 74 ? 4.590 4.451 -4.401 1.00 93.06 74 ARG A N 1
ATOM 591 C CA . ARG A 1 74 ? 3.924 3.689 -3.343 1.00 93.06 74 ARG A CA 1
ATOM 592 C C . ARG A 1 74 ? 2.427 3.592 -3.575 1.00 93.06 74 ARG A C 1
ATOM 594 O O . ARG A 1 74 ? 1.884 2.490 -3.584 1.00 93.06 74 ARG A O 1
ATOM 601 N N . GLN A 1 75 ? 1.766 4.725 -3.784 1.00 85.94 75 GLN A N 1
ATOM 602 C CA . GLN A 1 75 ? 0.324 4.751 -3.966 1.00 85.94 75 GLN A CA 1
ATOM 603 C C . GLN A 1 75 ? -0.100 3.998 -5.233 1.00 85.94 75 GLN A C 1
ATOM 605 O O . GLN A 1 75 ? -1.068 3.239 -5.175 1.00 85.94 75 GLN A O 1
ATOM 610 N N . LEU A 1 76 ? 0.610 4.152 -6.356 1.00 91.62 76 LEU A N 1
ATOM 611 C CA . LEU A 1 76 ? 0.293 3.427 -7.586 1.00 91.62 76 LEU A CA 1
ATOM 612 C C . LEU A 1 76 ? 0.477 1.917 -7.409 1.00 91.62 76 LEU A C 1
ATOM 614 O O . LEU A 1 76 ? -0.466 1.159 -7.641 1.00 91.62 76 LEU A O 1
ATOM 618 N N . LEU A 1 77 ? 1.654 1.473 -6.967 1.00 92.19 77 LEU A N 1
ATOM 619 C CA . LEU A 1 77 ? 1.988 0.049 -6.889 1.00 92.19 77 LEU A CA 1
ATOM 620 C C . LEU A 1 77 ? 1.154 -0.688 -5.830 1.00 92.19 77 LEU A C 1
ATOM 622 O O . LEU A 1 77 ? 0.812 -1.847 -6.016 1.00 92.19 77 LEU A O 1
ATOM 626 N N . GLN A 1 78 ? 0.729 -0.020 -4.756 1.00 85.69 78 GLN A N 1
ATOM 627 C CA . GLN A 1 78 ? -0.124 -0.641 -3.732 1.00 85.69 78 GLN A CA 1
ATOM 628 C C . GLN A 1 78 ? -1.619 -0.673 -4.084 1.00 85.69 78 GLN A C 1
ATOM 630 O O . GLN A 1 78 ? -2.403 -1.304 -3.370 1.00 85.69 78 GLN A O 1
ATOM 635 N N . THR A 1 79 ? -2.049 0.031 -5.135 1.00 81.44 79 THR A N 1
ATOM 636 C CA . THR A 1 79 ? -3.478 0.144 -5.486 1.00 81.44 79 THR A CA 1
ATOM 637 C C . THR A 1 79 ? -3.805 -0.236 -6.927 1.00 81.44 79 THR A C 1
ATOM 639 O O . THR A 1 79 ? -4.966 -0.156 -7.316 1.00 81.44 79 THR A O 1
ATOM 642 N N . SER A 1 80 ? -2.815 -0.660 -7.708 1.00 88.19 80 SER A N 1
ATOM 643 C CA . SER A 1 80 ? -2.983 -1.106 -9.092 1.00 88.19 80 SER A CA 1
ATOM 644 C C . SER A 1 80 ? -2.509 -2.548 -9.268 1.00 88.19 80 SER A C 1
ATOM 646 O O . SER A 1 80 ? -1.906 -3.137 -8.372 1.00 88.19 80 SER A O 1
ATOM 648 N N . GLN A 1 81 ? -2.762 -3.109 -10.448 1.00 85.12 81 GLN A N 1
ATOM 649 C CA . GLN A 1 81 ? -2.267 -4.432 -10.839 1.00 85.12 81 GLN A CA 1
ATOM 650 C C . GLN A 1 81 ? -0.809 -4.404 -11.334 1.00 85.12 81 GLN A C 1
ATOM 652 O O . GLN A 1 81 ? -0.280 -5.441 -11.709 1.00 85.12 81 GLN A O 1
ATOM 657 N N . LEU A 1 82 ? -0.144 -3.242 -11.317 1.00 91.31 82 LEU A N 1
ATOM 658 C CA . LEU A 1 82 ? 1.223 -3.073 -11.829 1.00 91.31 82 LEU A CA 1
ATOM 659 C C . LEU A 1 82 ? 2.310 -3.562 -10.857 1.00 91.31 82 LEU A C 1
ATOM 661 O O . LEU A 1 82 ? 3.483 -3.580 -11.207 1.00 91.31 82 LEU A O 1
ATOM 665 N N . SER A 1 83 ? 1.949 -3.979 -9.640 1.00 91.56 83 SER A N 1
ATOM 666 C CA . SER A 1 83 ? 2.888 -4.558 -8.668 1.00 91.56 83 SER A CA 1
ATOM 667 C C . SER A 1 83 ? 3.169 -6.043 -8.943 1.00 91.56 83 SER A C 1
ATOM 669 O O . SER A 1 83 ? 3.047 -6.876 -8.043 1.00 91.56 83 SER A O 1
ATOM 671 N N . THR A 1 84 ? 3.536 -6.382 -10.180 1.00 94.81 84 THR A N 1
ATOM 672 C CA . THR A 1 84 ? 4.031 -7.715 -10.555 1.00 94.81 84 THR A CA 1
ATOM 673 C C . THR A 1 84 ? 5.550 -7.712 -10.686 1.00 94.81 84 THR A C 1
ATOM 675 O O . THR A 1 84 ? 6.183 -6.665 -10.832 1.00 94.81 84 THR A O 1
ATOM 678 N N . GLU A 1 85 ? 6.148 -8.901 -10.651 1.00 95.50 85 GLU A N 1
ATOM 679 C CA . GLU A 1 85 ? 7.597 -9.061 -10.767 1.00 95.50 85 GLU A CA 1
ATOM 680 C C . GLU A 1 85 ? 8.102 -8.558 -12.126 1.00 95.50 85 GLU A C 1
ATOM 682 O O . GLU A 1 85 ? 9.148 -7.917 -12.203 1.00 95.50 85 GLU A O 1
ATOM 687 N N . GLU A 1 86 ? 7.301 -8.778 -13.174 1.00 95.50 86 GLU A N 1
ATOM 688 C CA . GLU A 1 86 ? 7.566 -8.353 -14.550 1.00 95.50 86 GLU A CA 1
ATOM 689 C C . GLU A 1 86 ? 7.809 -6.846 -14.675 1.00 95.50 86 GLU A C 1
ATOM 691 O O . GLU A 1 86 ? 8.663 -6.444 -15.460 1.00 95.50 86 GLU A O 1
ATOM 696 N N . TYR A 1 87 ? 7.094 -6.027 -13.898 1.00 96.50 87 TYR A N 1
ATOM 697 C CA . TYR A 1 87 ? 7.206 -4.566 -13.917 1.00 96.50 87 TYR A CA 1
ATOM 698 C C . TYR A 1 87 ? 8.157 -4.031 -12.838 1.00 96.50 87 TYR A C 1
ATOM 700 O O . TYR A 1 87 ? 8.896 -3.077 -13.084 1.00 96.50 87 TYR A O 1
ATOM 708 N N . LEU A 1 88 ? 8.184 -4.648 -11.650 1.00 96.88 88 LEU A N 1
ATOM 709 C CA . LEU A 1 88 ? 9.040 -4.200 -10.547 1.00 96.88 88 LEU A CA 1
ATOM 710 C C . LEU A 1 88 ? 10.525 -4.438 -10.815 1.00 96.88 88 LEU A C 1
ATOM 712 O O . LEU A 1 88 ? 11.336 -3.576 -10.489 1.00 96.88 88 LEU A O 1
ATOM 716 N N . ARG A 1 89 ? 10.890 -5.585 -11.398 1.00 97.00 89 ARG A N 1
ATOM 717 C CA . ARG A 1 89 ? 12.294 -5.928 -11.656 1.00 97.00 89 ARG A CA 1
ATOM 718 C C . ARG A 1 89 ? 12.973 -4.912 -12.597 1.00 97.00 89 ARG A C 1
ATOM 720 O O . ARG A 1 89 ? 13.963 -4.331 -12.156 1.00 97.00 89 ARG A O 1
ATOM 727 N N . PRO A 1 90 ? 12.432 -4.596 -13.794 1.00 97.06 90 PRO A N 1
ATOM 728 C CA . PRO A 1 90 ? 12.968 -3.532 -14.652 1.00 97.06 90 PRO A CA 1
ATOM 729 C C . PRO A 1 90 ? 13.092 -2.187 -13.935 1.00 97.06 90 PRO A C 1
ATOM 731 O O . PRO A 1 90 ? 14.103 -1.505 -14.066 1.00 97.06 90 PRO A O 1
ATOM 734 N N . LEU A 1 91 ? 12.076 -1.814 -13.147 1.00 98.00 91 LEU A N 1
ATOM 735 C CA . LEU A 1 91 ? 12.042 -0.540 -12.426 1.00 98.00 91 LEU A CA 1
ATOM 736 C C . LEU A 1 91 ? 13.144 -0.436 -11.369 1.00 98.00 91 LEU A C 1
ATOM 738 O O . LEU A 1 91 ? 13.799 0.599 -11.253 1.00 98.00 91 LEU A O 1
ATOM 742 N N . ILE A 1 92 ? 13.380 -1.512 -10.621 1.00 98.38 92 ILE A N 1
ATOM 743 C CA . ILE A 1 92 ? 14.467 -1.575 -9.642 1.00 98.38 92 ILE A CA 1
ATOM 744 C C . ILE A 1 92 ? 15.816 -1.527 -10.349 1.00 98.38 92 ILE A C 1
ATOM 746 O O . ILE A 1 92 ? 16.666 -0.719 -9.980 1.00 98.38 92 ILE A O 1
ATOM 750 N N . THR A 1 93 ? 16.006 -2.356 -11.377 1.00 97.50 93 THR A N 1
ATOM 751 C CA . THR A 1 93 ? 17.253 -2.407 -12.143 1.00 97.50 93 THR A CA 1
ATOM 752 C C . THR A 1 93 ? 17.587 -1.046 -12.754 1.00 97.50 93 THR A C 1
ATOM 754 O O . THR A 1 93 ? 18.723 -0.599 -12.616 1.00 97.50 93 THR A O 1
ATOM 757 N N . HIS A 1 94 ? 16.602 -0.348 -13.328 1.00 97.38 94 HIS A N 1
ATOM 758 C CA . HIS A 1 94 ? 16.756 1.012 -13.856 1.00 97.38 94 HIS A CA 1
ATOM 759 C C . HIS A 1 94 ? 17.316 1.974 -12.803 1.00 97.38 94 HIS A C 1
ATOM 761 O O . HIS A 1 94 ? 18.342 2.610 -13.034 1.00 97.38 94 HIS A O 1
ATOM 767 N N . HIS A 1 95 ? 16.718 2.027 -11.608 1.00 97.69 95 HIS A N 1
ATOM 768 C CA . HIS A 1 95 ? 17.210 2.898 -10.534 1.00 97.69 95 HIS A CA 1
ATOM 769 C C . HIS A 1 95 ? 18.583 2.472 -9.982 1.00 97.69 95 HIS A C 1
ATOM 771 O O . HIS A 1 95 ? 19.406 3.333 -9.660 1.00 97.69 95 HIS A O 1
ATOM 777 N N . LEU A 1 96 ? 18.867 1.168 -9.893 1.00 97.38 96 LEU A N 1
ATOM 778 C CA . LEU A 1 96 ? 20.166 0.654 -9.437 1.00 97.38 96 LEU A CA 1
ATOM 779 C C . LEU A 1 96 ? 21.302 0.942 -10.431 1.00 97.38 96 LEU A C 1
ATOM 781 O O . LEU A 1 96 ? 22.439 1.157 -10.008 1.00 97.38 96 LEU A O 1
ATOM 785 N N . GLN A 1 97 ? 21.010 0.992 -11.730 1.00 96.19 97 GLN A N 1
ATOM 786 C CA . GLN A 1 97 ? 22.002 1.218 -12.787 1.00 96.19 97 GLN A CA 1
ATOM 787 C C . GLN A 1 97 ? 22.342 2.695 -13.027 1.00 96.19 97 GLN A C 1
ATOM 789 O O . GLN A 1 97 ? 23.270 2.985 -13.779 1.00 96.19 97 GLN A O 1
ATOM 794 N N . LYS A 1 98 ? 21.655 3.643 -12.375 1.00 95.88 98 LYS A N 1
ATOM 795 C CA . LYS A 1 98 ? 21.986 5.073 -12.490 1.00 95.88 98 LYS A CA 1
ATOM 796 C C . LYS A 1 98 ? 23.418 5.334 -12.022 1.00 95.88 98 LYS A C 1
ATOM 798 O O . LYS A 1 98 ? 23.784 4.944 -10.912 1.00 95.88 98 LYS A O 1
ATOM 803 N N . GLU A 1 99 ? 24.202 6.033 -12.843 1.00 93.56 99 GLU A N 1
ATOM 804 C CA . GLU A 1 99 ? 25.596 6.381 -12.527 1.00 93.56 99 GLU A CA 1
ATOM 805 C C . GLU A 1 99 ? 25.701 7.269 -11.286 1.00 93.56 99 GLU A C 1
ATOM 807 O O . GLU A 1 99 ? 26.566 7.068 -10.440 1.00 93.56 99 GLU A O 1
ATOM 812 N N . LYS A 1 100 ? 24.792 8.242 -11.168 1.00 94.06 100 LYS A N 1
ATOM 813 C CA . LYS A 1 100 ? 24.681 9.141 -10.019 1.00 94.06 100 LYS A CA 1
ATOM 814 C C . LYS A 1 100 ? 23.338 8.911 -9.353 1.00 94.06 100 LYS A C 1
ATOM 816 O O . LYS A 1 100 ? 22.302 9.037 -10.005 1.00 94.06 100 LYS A O 1
ATOM 821 N N . LYS A 1 101 ? 23.371 8.585 -8.065 1.00 95.94 101 LYS A N 1
ATOM 822 C CA . LYS A 1 101 ? 22.180 8.365 -7.247 1.00 95.94 101 LYS A CA 1
ATOM 823 C C . LYS A 1 101 ? 22.104 9.447 -6.186 1.00 95.94 101 LYS A C 1
ATOM 825 O O . LYS A 1 101 ? 23.091 9.733 -5.515 1.00 95.94 101 LYS A O 1
ATOM 830 N N . ASN A 1 102 ? 20.939 10.062 -6.049 1.00 94.44 102 ASN A N 1
ATOM 831 C CA . ASN A 1 102 ? 20.686 11.060 -5.014 1.00 94.44 102 ASN A CA 1
ATOM 832 C C . ASN A 1 102 ? 19.809 10.485 -3.885 1.00 94.44 102 ASN A C 1
ATOM 834 O O . ASN A 1 102 ? 19.454 9.305 -3.870 1.00 94.44 102 ASN A O 1
ATOM 838 N N . GLU A 1 103 ? 19.450 11.330 -2.919 1.00 94.06 103 GLU A N 1
ATOM 839 C CA . GLU A 1 103 ? 18.564 10.947 -1.816 1.00 94.06 103 GLU A CA 1
ATOM 840 C C . GLU A 1 103 ? 17.173 10.488 -2.292 1.00 94.06 103 GLU A C 1
ATOM 842 O O . GLU A 1 103 ? 16.615 9.544 -1.735 1.00 94.06 103 GLU A O 1
ATOM 847 N N . ALA A 1 104 ? 16.632 11.081 -3.358 1.00 95.00 104 ALA A N 1
ATOM 848 C CA . ALA A 1 104 ? 15.352 10.651 -3.914 1.00 95.00 104 ALA A CA 1
ATOM 849 C C . ALA A 1 104 ? 15.447 9.257 -4.562 1.00 95.00 104 ALA A C 1
ATOM 851 O O . ALA A 1 104 ? 14.528 8.452 -4.406 1.00 95.00 104 ALA A O 1
ATOM 852 N N . ASP A 1 105 ? 16.551 8.940 -5.250 1.00 96.25 105 ASP A N 1
ATOM 853 C CA . ASP A 1 105 ? 16.807 7.591 -5.774 1.00 96.25 105 ASP A CA 1
ATOM 854 C C . ASP A 1 105 ? 16.937 6.577 -4.633 1.00 96.25 105 ASP A C 1
ATOM 856 O O . ASP A 1 105 ? 16.361 5.492 -4.707 1.00 96.25 105 ASP A O 1
ATOM 860 N N . ARG A 1 106 ? 17.624 6.952 -3.545 1.00 96.50 106 ARG A N 1
ATOM 861 C CA . ARG A 1 106 ? 17.744 6.139 -2.327 1.00 96.50 106 ARG A CA 1
ATOM 862 C C . ARG A 1 106 ? 16.375 5.742 -1.778 1.00 96.50 106 ARG A C 1
ATOM 864 O O . ARG A 1 106 ? 16.115 4.561 -1.568 1.00 96.50 106 ARG A O 1
ATOM 871 N N . ASP A 1 107 ? 15.483 6.712 -1.596 1.00 96.06 107 ASP A N 1
ATOM 872 C CA . ASP A 1 107 ? 14.150 6.466 -1.043 1.00 96.06 107 ASP A CA 1
ATOM 873 C C . ASP A 1 107 ? 13.284 5.596 -1.971 1.00 96.06 107 ASP A C 1
ATOM 875 O O . ASP A 1 107 ? 12.513 4.752 -1.501 1.00 96.06 107 ASP A O 1
ATOM 879 N N . LYS A 1 108 ? 13.425 5.757 -3.295 1.00 97.69 108 LYS A N 1
ATOM 880 C CA . LYS A 1 108 ? 12.766 4.888 -4.281 1.00 97.69 108 LYS A CA 1
ATOM 881 C C . LYS A 1 108 ? 13.296 3.464 -4.215 1.00 97.69 108 LYS A C 1
ATOM 883 O O . LYS A 1 108 ? 12.486 2.545 -4.159 1.00 97.69 108 LYS A O 1
ATOM 888 N N . ILE A 1 109 ? 14.614 3.279 -4.191 1.00 98.31 109 ILE A N 1
ATOM 889 C CA . ILE A 1 109 ? 15.252 1.960 -4.103 1.00 98.31 109 ILE A CA 1
ATOM 890 C C . ILE A 1 109 ? 14.832 1.258 -2.805 1.00 98.31 109 ILE A C 1
ATOM 892 O O . ILE A 1 109 ? 14.360 0.125 -2.869 1.00 98.31 109 ILE A O 1
ATOM 896 N N . ASP A 1 110 ? 14.893 1.948 -1.659 1.00 97.50 110 ASP A N 1
ATOM 897 C CA . ASP A 1 110 ? 14.415 1.443 -0.363 1.00 97.50 110 ASP A CA 1
ATOM 898 C C . ASP A 1 110 ? 12.980 0.906 -0.465 1.00 97.50 110 ASP A C 1
ATOM 900 O O . ASP A 1 110 ? 12.673 -0.204 -0.026 1.00 97.50 110 ASP A O 1
ATOM 904 N N . PHE A 1 111 ? 12.080 1.701 -1.048 1.00 97.19 111 PHE A N 1
ATOM 905 C CA . PHE A 1 111 ? 10.684 1.313 -1.203 1.00 97.19 111 PHE A CA 1
ATOM 906 C C . PHE A 1 111 ? 10.509 0.142 -2.180 1.00 97.19 111 PHE A C 1
ATOM 908 O O . PHE A 1 111 ? 9.784 -0.807 -1.869 1.00 97.19 111 PHE A O 1
ATOM 915 N N . LEU A 1 112 ? 11.144 0.204 -3.350 1.00 98.31 112 LEU A N 1
ATOM 916 C CA . LEU A 1 112 ? 10.970 -0.780 -4.414 1.00 98.31 112 LEU A CA 1
ATOM 917 C C . LEU A 1 112 ? 11.538 -2.147 -4.024 1.00 98.31 112 LEU A C 1
ATOM 919 O O . LEU A 1 112 ? 10.877 -3.152 -4.271 1.00 98.31 112 LEU A O 1
ATOM 923 N N . LEU A 1 113 ? 12.696 -2.198 -3.357 1.00 98.56 113 LEU A N 1
ATOM 924 C CA . LEU A 1 113 ? 13.271 -3.453 -2.864 1.00 98.56 113 LEU A CA 1
ATOM 925 C C . LEU A 1 113 ? 12.372 -4.111 -1.814 1.00 98.56 113 LEU A C 1
ATOM 927 O O . LEU A 1 113 ? 12.114 -5.310 -1.890 1.00 98.56 113 LEU A O 1
ATOM 931 N N . VAL A 1 114 ? 11.809 -3.334 -0.881 1.00 97.69 114 VAL A N 1
ATOM 932 C CA . VAL A 1 114 ? 10.835 -3.859 0.093 1.00 97.69 114 VAL A CA 1
ATOM 933 C C . VAL A 1 114 ? 9.558 -4.327 -0.600 1.00 97.69 114 VAL A C 1
ATOM 935 O O . VAL A 1 114 ? 8.975 -5.332 -0.203 1.00 97.69 114 VAL A O 1
ATOM 938 N N . GLN A 1 115 ? 9.097 -3.614 -1.630 1.00 96.75 115 GLN A N 1
ATOM 939 C CA . GLN A 1 115 ? 7.903 -4.000 -2.379 1.00 96.75 115 GLN A CA 1
ATOM 940 C C . GLN A 1 115 ? 8.127 -5.296 -3.172 1.00 96.75 115 GLN A C 1
ATOM 942 O O . GLN A 1 115 ? 7.254 -6.162 -3.161 1.00 96.75 115 GLN A O 1
ATOM 947 N N . TYR A 1 116 ? 9.294 -5.454 -3.797 1.00 98.00 116 TYR A N 1
ATOM 948 C CA . TYR A 1 116 ? 9.701 -6.686 -4.469 1.00 98.00 116 TYR A CA 1
ATOM 949 C C . TYR A 1 116 ? 9.843 -7.848 -3.486 1.00 98.00 116 TYR A C 1
ATOM 951 O O . TYR A 1 116 ? 9.313 -8.930 -3.735 1.00 98.00 116 TYR A O 1
ATOM 959 N N . LEU A 1 117 ? 10.472 -7.610 -2.331 1.00 97.62 117 LEU A N 1
ATOM 960 C CA . LEU A 1 117 ? 10.558 -8.596 -1.260 1.00 97.62 117 LEU A CA 1
ATOM 961 C C . LEU A 1 117 ? 9.162 -9.034 -0.808 1.00 97.62 117 LEU A C 1
ATOM 963 O O . LEU A 1 117 ? 8.908 -10.225 -0.771 1.00 97.62 117 LEU A O 1
ATOM 967 N N . CYS A 1 118 ? 8.232 -8.116 -0.528 1.00 94.62 118 CYS A N 1
ATOM 968 C CA . CYS A 1 118 ? 6.856 -8.474 -0.158 1.00 94.62 118 CYS A CA 1
ATOM 969 C C . CYS A 1 118 ? 6.132 -9.297 -1.237 1.00 94.62 118 CYS A C 1
ATOM 971 O O . CYS A 1 118 ? 5.271 -10.104 -0.903 1.00 94.62 118 CYS A O 1
ATOM 973 N N . LEU A 1 119 ? 6.445 -9.076 -2.517 1.00 94.50 119 LEU A N 1
ATOM 974 C CA . LEU A 1 119 ? 5.861 -9.838 -3.619 1.00 94.50 119 LEU A CA 1
ATOM 975 C C . LEU A 1 119 ? 6.405 -11.274 -3.674 1.00 94.50 119 LEU A C 1
ATOM 977 O O . LEU A 1 119 ? 5.646 -12.202 -3.941 1.00 94.50 119 LEU A O 1
ATOM 981 N N . CYS A 1 120 ? 7.704 -11.441 -3.427 1.00 95.56 120 CYS A N 1
ATOM 982 C CA . CYS A 1 120 ? 8.398 -12.724 -3.550 1.00 95.56 120 CYS A CA 1
ATOM 983 C C . CYS A 1 120 ? 8.489 -13.501 -2.224 1.00 95.56 120 CYS A C 1
ATOM 985 O O . CYS A 1 120 ? 8.823 -14.685 -2.226 1.00 95.56 120 CYS A O 1
ATOM 987 N N . ALA A 1 121 ? 8.225 -12.846 -1.090 1.00 92.69 121 ALA A N 1
ATOM 988 C CA . ALA A 1 121 ? 8.392 -13.415 0.238 1.00 92.69 121 ALA A CA 1
ATOM 989 C C . ALA A 1 121 ? 7.446 -14.606 0.457 1.00 92.69 121 ALA A C 1
ATOM 991 O O . ALA A 1 121 ? 6.235 -14.493 0.232 1.00 92.69 121 ALA A O 1
ATOM 992 N N . PRO A 1 122 ? 7.959 -15.739 0.967 1.00 92.94 122 PRO A N 1
ATOM 993 C CA . PRO A 1 122 ? 7.118 -16.839 1.410 1.00 92.94 122 PRO A CA 1
ATOM 994 C C . PRO A 1 122 ? 6.130 -16.383 2.498 1.00 92.94 122 PRO A C 1
ATOM 996 O O . PRO A 1 122 ? 6.515 -15.595 3.366 1.00 92.94 122 PRO A O 1
ATOM 999 N N . PRO A 1 123 ? 4.898 -16.932 2.554 1.00 87.69 123 PRO A N 1
ATOM 1000 C CA . PRO A 1 123 ? 3.912 -16.565 3.578 1.00 87.69 123 PRO A CA 1
ATOM 1001 C C . PRO A 1 123 ? 4.444 -16.659 5.017 1.00 87.69 123 PRO A C 1
ATOM 1003 O O . PRO A 1 123 ? 4.153 -15.799 5.845 1.00 87.69 123 PRO A O 1
ATOM 1006 N N . ALA A 1 124 ? 5.314 -17.638 5.289 1.00 91.25 124 ALA A N 1
ATOM 1007 C CA . ALA A 1 124 ? 5.929 -17.842 6.599 1.00 91.25 124 ALA A CA 1
ATOM 1008 C C . ALA A 1 124 ? 6.712 -16.617 7.117 1.00 91.25 124 ALA A C 1
ATOM 1010 O O . ALA A 1 124 ? 6.829 -16.441 8.327 1.00 91.25 124 ALA A O 1
ATOM 1011 N N . PHE A 1 125 ? 7.224 -15.735 6.249 1.00 92.25 125 PHE A N 1
ATOM 1012 C CA . PHE A 1 125 ? 7.983 -14.546 6.673 1.00 92.25 125 PHE A CA 1
ATOM 1013 C C . PHE A 1 125 ? 7.149 -13.586 7.531 1.00 92.25 125 PHE A C 1
ATOM 1015 O O . PHE A 1 125 ? 7.671 -12.879 8.400 1.00 92.25 125 PHE A O 1
ATOM 1022 N N . TYR A 1 126 ? 5.832 -13.566 7.333 1.00 88.12 126 TYR A N 1
ATOM 1023 C CA . TYR A 1 126 ? 4.937 -12.720 8.116 1.00 88.12 126 TYR A CA 1
ATOM 1024 C C . TYR A 1 126 ? 4.707 -13.257 9.533 1.00 88.12 126 TYR A C 1
ATOM 1026 O O . TYR A 1 126 ? 4.371 -12.480 10.423 1.00 88.12 126 TYR A O 1
ATOM 1034 N N . GLU A 1 127 ? 5.001 -14.530 9.786 1.00 88.94 127 GLU A N 1
ATOM 1035 C CA . GLU A 1 127 ? 4.734 -15.197 11.066 1.00 88.94 127 GLU A CA 1
ATOM 1036 C C . GLU A 1 127 ? 5.982 -15.325 11.950 1.00 88.94 127 GLU A C 1
ATOM 1038 O O . GLU A 1 127 ? 5.860 -15.372 13.170 1.00 88.94 127 GLU A O 1
ATOM 1043 N N . ARG A 1 128 ? 7.192 -15.292 11.373 1.00 92.19 128 ARG A N 1
ATOM 1044 C CA . ARG A 1 128 ? 8.456 -15.460 12.121 1.00 92.19 128 ARG A CA 1
ATOM 1045 C C . ARG A 1 128 ? 9.467 -14.333 11.922 1.00 92.19 128 ARG A C 1
ATOM 1047 O O . ARG A 1 128 ? 9.272 -13.447 11.090 1.00 92.19 128 ARG A O 1
ATOM 1054 N N . SER A 1 129 ? 10.552 -14.370 12.691 1.00 90.44 129 SER A N 1
ATOM 1055 C CA . SER A 1 129 ? 11.727 -13.540 12.413 1.00 90.44 129 SER A CA 1
ATOM 1056 C C . SER A 1 129 ? 12.405 -14.009 11.122 1.00 90.44 129 SER A C 1
ATOM 1058 O O . SER A 1 129 ? 12.462 -15.211 10.838 1.00 90.44 129 SER A O 1
ATOM 1060 N N . VAL A 1 130 ? 12.862 -13.049 10.321 1.00 94.50 130 VAL A N 1
ATOM 1061 C CA . VAL A 1 130 ? 13.468 -13.289 9.007 1.00 94.50 130 VAL A CA 1
ATOM 1062 C C . VAL A 1 130 ? 14.967 -13.045 9.114 1.00 94.50 130 VAL A C 1
ATOM 1064 O O . VAL A 1 130 ? 15.384 -11.984 9.591 1.00 94.50 130 VAL A O 1
ATOM 1067 N N . ALA A 1 131 ? 15.773 -14.022 8.701 1.00 95.81 131 ALA A N 1
ATOM 1068 C CA . ALA A 1 131 ? 17.228 -13.919 8.723 1.00 95.81 131 ALA A CA 1
ATOM 1069 C C . ALA A 1 131 ? 17.756 -13.113 7.522 1.00 95.81 131 ALA A C 1
ATOM 1071 O O . ALA A 1 131 ? 17.044 -12.876 6.546 1.00 95.81 131 ALA A O 1
ATOM 1072 N N . PHE A 1 132 ? 19.001 -12.645 7.609 1.00 96.94 132 PHE A N 1
ATOM 1073 C CA . PHE A 1 132 ? 19.620 -11.826 6.565 1.00 96.94 132 PHE A CA 1
ATOM 1074 C C . PHE A 1 132 ? 19.833 -12.612 5.266 1.00 96.94 132 PHE A C 1
ATOM 1076 O O . PHE A 1 132 ? 19.509 -12.122 4.186 1.00 96.94 132 PHE A O 1
ATOM 1083 N N . GLU A 1 133 ? 20.279 -13.857 5.383 1.00 97.38 133 GLU A N 1
ATOM 1084 C CA . GLU A 1 133 ? 20.580 -14.766 4.278 1.00 97.38 133 GLU A CA 1
ATOM 1085 C C . GLU A 1 133 ? 19.332 -15.055 3.434 1.00 97.38 133 GLU A C 1
ATOM 1087 O O . GLU A 1 133 ? 19.392 -15.127 2.209 1.00 97.38 133 GLU A O 1
ATOM 1092 N N . GLU A 1 134 ? 18.170 -15.143 4.082 1.00 97.38 134 GLU A N 1
ATOM 1093 C CA . GLU A 1 134 ? 16.890 -15.372 3.411 1.00 97.38 134 GLU A CA 1
ATOM 1094 C C . GLU A 1 134 ? 16.467 -14.170 2.557 1.00 97.38 134 GLU A C 1
ATOM 1096 O O . GLU A 1 134 ? 15.915 -14.332 1.468 1.00 97.38 134 GLU A O 1
ATOM 1101 N N . ILE A 1 135 ? 16.748 -12.952 3.034 1.00 97.69 135 ILE A N 1
ATOM 1102 C CA . ILE A 1 135 ? 16.517 -11.724 2.266 1.00 97.69 135 ILE A CA 1
ATOM 1103 C C . ILE A 1 135 ? 17.510 -11.623 1.112 1.00 97.69 135 ILE A C 1
ATOM 1105 O O . ILE A 1 135 ? 17.107 -11.305 -0.007 1.00 97.69 135 ILE A O 1
ATOM 1109 N N . ALA A 1 136 ? 18.786 -11.921 1.367 1.00 97.81 136 ALA A N 1
ATOM 1110 C CA . ALA A 1 136 ? 19.829 -11.928 0.350 1.00 97.81 136 ALA A CA 1
ATOM 1111 C C . ALA A 1 136 ? 19.467 -12.863 -0.816 1.00 97.81 136 ALA A C 1
ATOM 1113 O O . ALA A 1 136 ? 19.515 -12.437 -1.966 1.00 97.81 136 ALA A O 1
ATOM 1114 N N . GLN A 1 137 ? 18.991 -14.078 -0.523 1.00 97.56 137 GLN A N 1
ATOM 1115 C CA . GLN A 1 137 ? 18.570 -15.047 -1.539 1.00 97.56 137 GLN A CA 1
ATOM 1116 C C . GLN A 1 137 ? 17.392 -14.551 -2.394 1.00 97.56 137 GLN A C 1
ATOM 1118 O O . GLN A 1 137 ? 17.366 -14.760 -3.605 1.00 97.56 137 GLN A O 1
ATOM 1123 N N . ILE A 1 138 ? 16.405 -13.879 -1.793 1.00 97.56 138 ILE A N 1
ATOM 1124 C CA . ILE A 1 138 ? 15.258 -13.341 -2.546 1.00 97.56 138 ILE A CA 1
ATOM 1125 C C . ILE A 1 138 ? 15.681 -12.169 -3.444 1.00 97.56 138 ILE A C 1
ATOM 1127 O O . ILE A 1 138 ? 15.121 -11.991 -4.527 1.00 97.56 138 ILE A O 1
ATOM 1131 N N . LEU A 1 139 ? 16.649 -11.362 -3.001 1.00 98.25 139 LEU A N 1
ATOM 1132 C CA . LEU A 1 139 ? 17.114 -10.171 -3.716 1.00 98.25 139 LEU A CA 1
ATOM 1133 C C . LEU A 1 139 ? 18.269 -10.437 -4.692 1.00 98.25 139 LEU A C 1
ATOM 1135 O O . LEU A 1 139 ? 18.558 -9.567 -5.513 1.00 98.25 139 LEU A O 1
ATOM 1139 N N . GLU A 1 140 ? 18.891 -11.616 -4.658 1.00 97.38 140 GLU A N 1
ATOM 1140 C CA . GLU A 1 140 ? 19.971 -12.032 -5.565 1.00 97.38 140 GLU A CA 1
ATOM 1141 C C . GLU A 1 140 ? 19.665 -11.758 -7.055 1.00 97.38 140 GLU A C 1
ATOM 1143 O O . GLU A 1 140 ? 20.526 -11.202 -7.738 1.00 97.38 140 GLU A O 1
ATOM 1148 N N . PRO A 1 141 ? 18.441 -11.994 -7.585 1.00 97.62 141 PRO A N 1
ATOM 1149 C CA . PRO A 1 141 ? 18.137 -11.700 -8.988 1.00 97.62 141 PRO A CA 1
ATOM 1150 C C . PRO A 1 141 ? 18.204 -10.211 -9.372 1.00 97.62 141 PRO A C 1
ATOM 1152 O O . PRO A 1 141 ? 18.154 -9.894 -10.561 1.00 97.62 141 PRO A O 1
ATOM 1155 N N . LEU A 1 142 ? 18.248 -9.307 -8.388 1.00 97.94 142 LEU A N 1
ATOM 1156 C CA . LEU A 1 142 ? 18.329 -7.854 -8.562 1.00 97.94 142 LEU A CA 1
ATOM 1157 C C . LEU A 1 142 ? 19.706 -7.305 -8.190 1.00 97.94 142 LEU A C 1
ATOM 1159 O O . LEU A 1 142 ? 20.213 -6.414 -8.868 1.00 97.94 142 LEU A O 1
ATOM 1163 N N . LEU A 1 143 ? 20.271 -7.798 -7.086 1.00 97.94 143 LEU A N 1
ATOM 1164 C CA . LEU A 1 143 ? 21.483 -7.257 -6.473 1.00 97.94 143 LEU A CA 1
ATOM 1165 C C . LEU A 1 143 ? 22.754 -8.024 -6.870 1.00 97.94 143 LEU A C 1
ATOM 1167 O O . LEU A 1 143 ? 23.850 -7.510 -6.661 1.00 97.94 143 LEU A O 1
ATOM 1171 N N . GLY A 1 144 ? 22.617 -9.216 -7.458 1.00 97.19 144 GLY A N 1
ATOM 1172 C CA . GLY A 1 144 ? 23.734 -10.115 -7.732 1.00 97.19 144 GLY A CA 1
ATOM 1173 C C . GLY A 1 144 ? 24.254 -10.778 -6.458 1.00 97.19 144 GLY A C 1
ATOM 1174 O O . GLY A 1 144 ? 23.490 -11.043 -5.532 1.00 97.19 144 GLY A O 1
ATOM 1175 N N . GLU A 1 145 ? 25.560 -11.047 -6.416 1.00 96.75 145 GLU A N 1
ATOM 1176 C CA . GLU A 1 145 ? 26.207 -11.662 -5.258 1.00 96.75 145 GLU A CA 1
ATOM 1177 C C . GLU A 1 145 ? 26.133 -10.736 -4.034 1.00 96.75 145 GLU A C 1
ATOM 1179 O O . GLU A 1 145 ? 26.617 -9.601 -4.038 1.00 96.75 145 GLU A O 1
ATOM 1184 N N . VAL A 1 146 ? 25.510 -11.238 -2.969 1.00 97.19 146 VAL A N 1
ATOM 1185 C CA . VAL A 1 146 ? 25.372 -10.553 -1.684 1.00 97.19 146 VAL A CA 1
ATOM 1186 C C . VAL A 1 146 ? 26.312 -11.225 -0.687 1.00 97.19 146 VAL A C 1
ATOM 1188 O O . VAL A 1 146 ? 26.326 -12.447 -0.567 1.00 97.19 146 VAL A O 1
ATOM 1191 N N . GLY A 1 147 ? 27.103 -10.433 0.042 1.00 95.12 147 GLY A N 1
ATOM 1192 C CA . GLY A 1 147 ? 28.004 -10.972 1.065 1.00 95.12 147 GLY A CA 1
ATOM 1193 C C . GLY A 1 147 ? 27.247 -11.699 2.182 1.00 95.12 147 GLY A C 1
ATOM 1194 O O . GLY A 1 147 ? 26.098 -11.374 2.457 1.00 95.12 147 GLY A O 1
ATOM 1195 N N . ALA A 1 148 ? 27.902 -12.646 2.861 1.00 94.25 148 ALA A N 1
ATOM 1196 C CA . ALA A 1 148 ? 27.268 -13.499 3.875 1.00 94.25 148 ALA A CA 1
ATOM 1197 C C . ALA A 1 148 ? 26.770 -12.751 5.126 1.00 94.25 148 ALA A C 1
ATOM 1199 O O . ALA A 1 148 ? 25.887 -13.241 5.821 1.00 94.25 148 ALA A O 1
ATOM 1200 N N . HIS A 1 149 ? 27.324 -11.573 5.426 1.00 95.50 149 HIS A N 1
ATOM 1201 C CA . HIS A 1 149 ? 26.980 -10.805 6.621 1.00 95.50 149 HIS A CA 1
ATOM 1202 C C . HIS A 1 149 ? 26.789 -9.319 6.300 1.00 95.50 149 HIS A C 1
ATOM 1204 O O . HIS A 1 149 ? 27.489 -8.798 5.423 1.00 95.50 149 HIS A O 1
ATOM 1210 N N . PRO A 1 150 ? 25.908 -8.611 7.036 1.00 95.44 150 PRO A N 1
ATOM 1211 C CA . PRO A 1 150 ? 25.784 -7.165 6.925 1.00 95.44 150 PRO A CA 1
ATOM 1212 C C . PRO A 1 150 ? 27.137 -6.453 7.120 1.00 95.44 150 PRO A C 1
ATOM 1214 O O . PRO A 1 150 ? 27.942 -6.865 7.961 1.00 95.44 150 PRO A O 1
ATOM 1217 N N . PRO A 1 151 ? 27.408 -5.360 6.383 1.00 95.88 151 PRO A N 1
ATOM 1218 C CA . PRO A 1 151 ? 28.584 -4.526 6.612 1.00 95.88 151 PRO A CA 1
ATOM 1219 C C . PRO A 1 151 ? 28.659 -4.033 8.062 1.00 95.88 151 PRO A C 1
ATOM 1221 O O . PRO A 1 151 ? 27.647 -3.637 8.631 1.00 95.88 151 PRO A O 1
ATOM 1224 N N . ARG A 1 152 ? 29.867 -3.955 8.640 1.00 96.06 152 ARG A N 1
ATOM 1225 C CA . ARG A 1 152 ? 30.068 -3.532 10.045 1.00 96.06 152 ARG A CA 1
ATOM 1226 C C . ARG A 1 152 ? 29.458 -2.170 10.381 1.00 96.06 152 ARG A C 1
ATOM 1228 O O . ARG A 1 152 ? 28.961 -1.974 11.479 1.00 96.06 152 ARG A O 1
ATOM 1235 N N . TRP A 1 153 ? 29.454 -1.228 9.437 1.00 96.31 153 TRP A N 1
ATOM 1236 C CA . TRP A 1 153 ? 28.847 0.088 9.659 1.00 96.31 153 TRP A CA 1
ATOM 1237 C C . TRP A 1 153 ? 27.317 0.026 9.821 1.00 96.31 153 TRP A C 1
ATOM 1239 O O . TRP A 1 153 ? 26.729 0.973 10.329 1.00 96.31 153 TRP A O 1
ATOM 1249 N N . LEU A 1 154 ? 26.679 -1.087 9.439 1.00 96.69 154 LEU A N 1
ATOM 1250 C CA . LEU A 1 154 ? 25.267 -1.382 9.685 1.00 96.69 154 LEU A CA 1
ATOM 1251 C C . LEU A 1 154 ? 25.034 -2.206 10.962 1.00 96.69 154 LEU A C 1
ATOM 1253 O O . LEU A 1 154 ? 23.908 -2.616 11.204 1.00 96.69 154 LEU A O 1
ATOM 1257 N N . GLU A 1 155 ? 26.026 -2.418 11.830 1.00 94.50 155 GLU A N 1
ATOM 1258 C CA . GLU A 1 155 ? 25.809 -3.076 13.130 1.00 94.50 155 GLU A CA 1
ATOM 1259 C C . GLU A 1 155 ? 24.695 -2.421 13.985 1.00 94.50 155 GLU A C 1
ATOM 1261 O O . GLU A 1 155 ? 23.870 -3.157 14.540 1.00 94.50 155 GLU A O 1
ATOM 1266 N N . PRO A 1 156 ? 24.544 -1.076 14.030 1.00 95.94 156 PRO A N 1
ATOM 1267 C CA . PRO A 1 156 ? 23.411 -0.450 14.720 1.00 95.94 156 PRO A CA 1
ATOM 1268 C C . PRO A 1 156 ? 22.039 -0.868 14.161 1.00 95.94 156 PRO A C 1
ATOM 1270 O O . PRO A 1 156 ? 21.042 -0.835 14.881 1.00 95.94 156 PRO A O 1
ATOM 1273 N N . LEU A 1 157 ? 21.974 -1.290 12.892 1.00 93.88 157 LEU A N 1
ATOM 1274 C CA . LEU A 1 157 ? 20.752 -1.780 12.252 1.00 93.88 157 LEU A CA 1
ATOM 1275 C C . LEU A 1 157 ? 20.275 -3.100 12.858 1.00 93.88 157 LEU A C 1
ATOM 1277 O O . LEU A 1 157 ? 19.075 -3.306 13.031 1.00 93.88 157 LEU A O 1
ATOM 1281 N N . GLU A 1 158 ? 21.203 -4.001 13.171 1.00 89.12 158 GLU A N 1
ATOM 1282 C CA . GLU A 1 158 ? 20.882 -5.297 13.771 1.00 89.12 158 GLU A CA 1
ATOM 1283 C C . GLU A 1 158 ? 20.392 -5.118 15.210 1.00 89.12 158 GLU A C 1
ATOM 1285 O O . GLU A 1 158 ? 19.389 -5.714 15.610 1.00 89.12 158 GLU A O 1
ATOM 1290 N N . GLN A 1 159 ? 21.015 -4.200 15.956 1.00 92.25 159 GLN A N 1
ATOM 1291 C CA . GLN A 1 159 ? 20.543 -3.810 17.286 1.00 92.25 159 GLN A CA 1
ATOM 1292 C C . GLN A 1 159 ? 19.121 -3.238 17.214 1.00 92.25 159 GLN A C 1
ATOM 1294 O O . GLN A 1 159 ? 18.227 -3.726 17.907 1.00 92.25 159 GLN A O 1
ATOM 1299 N N . ALA A 1 160 ? 18.879 -2.286 16.308 1.00 93.88 160 ALA A N 1
ATOM 1300 C CA . ALA A 1 160 ? 17.553 -1.726 16.065 1.00 93.88 160 ALA A CA 1
ATOM 1301 C C . ALA A 1 160 ? 16.531 -2.806 15.673 1.00 93.88 160 ALA A C 1
ATOM 1303 O O . ALA A 1 160 ? 15.405 -2.806 16.165 1.00 93.88 160 ALA A O 1
ATOM 1304 N N . THR A 1 161 ? 16.928 -3.764 14.833 1.00 92.88 161 THR A N 1
ATOM 1305 C CA . THR A 1 161 ? 16.074 -4.881 14.413 1.00 92.88 161 THR A CA 1
ATOM 1306 C C . THR A 1 161 ? 15.642 -5.735 15.602 1.00 92.88 161 THR A C 1
ATOM 1308 O O . THR A 1 161 ? 14.458 -6.036 15.730 1.00 92.88 161 THR A O 1
ATOM 1311 N N . SER A 1 162 ? 16.568 -6.072 16.505 1.00 91.25 162 SER A N 1
ATOM 1312 C CA . SER A 1 162 ? 16.253 -6.851 17.711 1.00 91.25 162 SER A CA 1
ATOM 1313 C C . SER A 1 162 ? 15.291 -6.126 18.665 1.00 91.25 162 SER A C 1
ATOM 1315 O O . SER A 1 162 ? 14.467 -6.758 19.325 1.00 91.25 162 SER A O 1
ATOM 1317 N N . GLN A 1 163 ? 15.336 -4.791 18.700 1.00 93.88 163 GLN A N 1
ATOM 1318 C CA . GLN A 1 163 ? 14.463 -3.977 19.549 1.00 93.88 163 GLN A CA 1
ATOM 1319 C C . GLN A 1 163 ? 13.013 -3.953 19.042 1.00 93.88 163 GLN A C 1
ATOM 1321 O O . GLN A 1 163 ? 12.087 -3.901 19.856 1.00 93.88 163 GLN A O 1
ATOM 1326 N N . LEU A 1 164 ? 12.790 -4.053 17.724 1.00 94.25 164 LEU A N 1
ATOM 1327 C CA . LEU A 1 164 ? 11.455 -3.977 17.109 1.00 94.25 164 LEU A CA 1
ATOM 1328 C C . LEU A 1 164 ? 10.464 -5.017 17.661 1.00 94.25 164 LEU A C 1
ATOM 1330 O O . LEU A 1 164 ? 9.263 -4.738 17.744 1.00 94.25 164 LEU A O 1
ATOM 1334 N N . ASP A 1 165 ? 10.947 -6.194 18.060 1.00 90.31 165 ASP A N 1
ATOM 1335 C CA . ASP A 1 165 ? 10.115 -7.271 18.613 1.00 90.31 165 ASP A CA 1
ATOM 1336 C C . ASP A 1 165 ? 9.667 -6.993 20.060 1.00 90.31 165 ASP A C 1
ATOM 1338 O O . ASP A 1 165 ? 8.628 -7.483 20.518 1.00 90.31 165 ASP A O 1
ATOM 1342 N N . SER A 1 166 ? 10.406 -6.149 20.784 1.00 94.19 166 SER A N 1
ATOM 1343 C CA . SER A 1 166 ? 10.081 -5.783 22.166 1.00 94.19 166 SER A CA 1
ATOM 1344 C C . SER A 1 166 ? 9.023 -4.678 22.273 1.00 94.19 166 SER A C 1
ATOM 1346 O O . SER A 1 166 ? 8.324 -4.603 23.283 1.00 94.19 166 SER A O 1
ATOM 1348 N N . LEU A 1 167 ? 8.823 -3.884 21.214 1.00 96.31 167 LEU A N 1
ATOM 1349 C CA . LEU A 1 167 ? 7.872 -2.765 21.196 1.00 96.31 167 LEU A CA 1
ATOM 1350 C C . LEU A 1 167 ? 6.426 -3.228 21.391 1.00 96.31 167 LEU A C 1
ATOM 1352 O O . LEU A 1 167 ? 6.008 -4.255 20.836 1.00 96.31 167 LEU A O 1
ATOM 1356 N N . ARG A 1 168 ? 5.646 -2.461 22.156 1.00 96.69 168 ARG A N 1
ATOM 1357 C CA . ARG A 1 168 ? 4.246 -2.760 22.497 1.00 96.69 168 ARG A CA 1
ATOM 1358 C C . ARG A 1 168 ? 3.266 -1.743 21.924 1.00 96.69 168 ARG A C 1
ATOM 1360 O O . ARG A 1 168 ? 2.113 -2.107 21.705 1.00 96.69 168 ARG A O 1
ATOM 1367 N N . SER A 1 169 ? 3.714 -0.522 21.647 1.00 96.25 169 SER A N 1
ATOM 1368 C CA . SER A 1 169 ? 2.900 0.550 21.066 1.00 96.25 169 SER A CA 1
ATOM 1369 C C . SER A 1 169 ? 3.610 1.296 19.931 1.00 96.25 169 SER A C 1
ATOM 1371 O O . SER A 1 169 ? 4.833 1.210 19.785 1.00 96.25 169 SER A O 1
ATOM 1373 N N . LEU A 1 170 ? 2.862 2.061 19.124 1.00 94.12 170 LEU A N 1
ATOM 1374 C CA . LEU A 1 170 ? 3.481 3.004 18.182 1.00 94.12 170 LEU A CA 1
ATOM 1375 C C . LEU A 1 170 ? 4.225 4.131 18.898 1.00 94.12 170 LEU A C 1
ATOM 1377 O O . LEU A 1 170 ? 5.199 4.645 18.352 1.00 94.12 170 LEU A O 1
ATOM 1381 N N . ARG A 1 171 ? 3.786 4.504 20.107 1.00 95.00 171 ARG A N 1
ATOM 1382 C CA . ARG A 1 171 ? 4.477 5.498 20.929 1.00 95.00 171 ARG A CA 1
ATOM 1383 C C . ARG A 1 171 ? 5.900 5.033 21.236 1.00 95.00 171 ARG A C 1
ATOM 1385 O O . ARG A 1 171 ? 6.827 5.785 20.964 1.00 95.00 171 ARG A O 1
ATOM 1392 N N . ASP A 1 172 ? 6.070 3.781 21.669 1.00 95.50 172 ASP A N 1
ATOM 1393 C CA . ASP A 1 172 ? 7.387 3.201 21.975 1.00 95.50 172 ASP A CA 1
ATOM 1394 C C . ASP A 1 172 ? 8.323 3.300 20.762 1.00 95.50 172 ASP A C 1
ATOM 1396 O O . ASP A 1 172 ? 9.490 3.662 20.894 1.00 95.50 172 ASP A O 1
ATOM 1400 N N . LEU A 1 173 ? 7.801 3.000 19.564 1.00 93.44 173 LEU A N 1
ATOM 1401 C CA . LEU A 1 173 ? 8.568 3.055 18.319 1.00 93.44 173 LEU A CA 1
ATOM 1402 C C . LEU A 1 173 ? 9.052 4.477 17.995 1.00 93.44 173 LEU A C 1
ATOM 1404 O O . LEU A 1 173 ? 10.181 4.642 17.533 1.00 93.44 173 LEU A O 1
ATOM 1408 N N . LEU A 1 174 ? 8.201 5.489 18.195 1.00 90.56 174 LEU A N 1
ATOM 1409 C CA . LEU A 1 174 ? 8.544 6.884 17.907 1.00 90.56 174 LEU A CA 1
ATOM 1410 C C . LEU A 1 174 ? 9.455 7.490 18.984 1.00 90.56 174 LEU A C 1
ATOM 1412 O O . LEU A 1 174 ? 10.398 8.199 18.647 1.00 90.56 174 LEU A O 1
ATOM 1416 N N . GLU A 1 175 ? 9.214 7.198 20.263 1.00 93.19 175 GLU A N 1
ATOM 1417 C CA . GLU A 1 175 ? 10.007 7.733 21.379 1.00 93.19 175 GLU A CA 1
ATOM 1418 C C . GLU A 1 175 ? 11.429 7.166 21.419 1.00 93.19 175 GLU A C 1
ATOM 1420 O O . GLU A 1 175 ? 12.370 7.892 21.738 1.00 93.19 175 GLU A O 1
ATOM 1425 N N . GLN A 1 176 ? 11.623 5.898 21.037 1.00 92.50 176 GLN A N 1
ATOM 1426 C CA . GLN A 1 176 ? 12.964 5.309 20.939 1.00 92.50 176 GLN A CA 1
ATOM 1427 C C . GLN A 1 176 ? 13.819 5.936 19.826 1.00 92.50 176 GLN A C 1
ATOM 1429 O O . GLN A 1 176 ? 15.043 5.786 19.822 1.00 92.50 176 GLN A O 1
ATOM 1434 N N . GLY A 1 177 ? 13.201 6.646 18.875 1.00 90.12 177 GLY A N 1
ATOM 1435 C CA . GLY A 1 177 ? 13.906 7.325 17.790 1.00 90.12 177 GLY A CA 1
ATOM 1436 C C . GLY A 1 177 ? 14.627 6.375 16.827 1.00 90.12 177 GLY A C 1
ATOM 1437 O O . GLY A 1 177 ? 15.567 6.782 16.139 1.00 90.12 177 GLY A O 1
ATOM 1438 N N . THR A 1 178 ? 14.238 5.095 16.786 1.00 91.38 178 THR A N 1
ATOM 1439 C CA . THR A 1 178 ? 14.895 4.054 15.976 1.00 91.38 178 THR A CA 1
ATOM 1440 C C . THR A 1 178 ? 14.877 4.406 14.484 1.00 91.38 178 THR A C 1
ATOM 1442 O O . THR A 1 178 ? 15.847 4.169 13.762 1.00 91.38 178 THR A O 1
ATOM 1445 N N . LEU A 1 179 ? 13.790 5.020 14.006 1.00 91.19 179 LEU A N 1
ATOM 1446 C CA . LEU A 1 179 ? 13.635 5.411 12.602 1.00 91.19 179 LEU A CA 1
ATOM 1447 C C . LEU A 1 179 ? 14.512 6.618 12.243 1.00 91.19 179 LEU A C 1
ATOM 1449 O O . LEU A 1 179 ? 15.104 6.657 11.163 1.00 91.19 179 LEU A O 1
ATOM 1453 N N . GLU A 1 180 ? 14.633 7.590 13.145 1.00 91.38 180 GLU A N 1
ATOM 1454 C CA . GLU A 1 180 ? 15.494 8.763 13.004 1.00 91.38 180 GLU A CA 1
ATOM 1455 C C . GLU A 1 180 ? 16.968 8.360 13.002 1.00 91.38 180 GLU A C 1
ATOM 1457 O O . GLU A 1 180 ? 17.734 8.834 12.160 1.00 91.38 180 GLU A O 1
ATOM 1462 N N . GLN A 1 181 ? 17.360 7.464 13.912 1.00 91.75 181 GLN A N 1
ATOM 1463 C CA . GLN A 1 181 ? 18.703 6.889 13.950 1.00 91.75 181 GLN A CA 1
ATOM 1464 C C . GLN A 1 181 ? 19.020 6.172 12.638 1.00 91.75 181 GLN A C 1
ATOM 1466 O O . GLN A 1 181 ? 20.065 6.428 12.039 1.00 91.75 181 GLN A O 1
ATOM 1471 N N . MET A 1 182 ? 18.085 5.366 12.124 1.00 93.25 182 MET A N 1
ATOM 1472 C CA . MET A 1 182 ? 18.268 4.705 10.836 1.00 93.25 182 MET A CA 1
ATOM 1473 C C . MET A 1 182 ? 18.377 5.702 9.674 1.00 93.25 182 MET A C 1
ATOM 1475 O O . MET A 1 182 ? 19.211 5.540 8.784 1.00 93.25 182 MET A O 1
ATOM 1479 N N . ARG A 1 183 ? 17.575 6.773 9.665 1.00 93.31 183 ARG A N 1
ATOM 1480 C CA . ARG A 1 183 ? 17.679 7.820 8.636 1.00 93.31 183 ARG A CA 1
ATOM 1481 C C . ARG A 1 183 ? 19.068 8.469 8.643 1.00 93.31 183 ARG A C 1
ATOM 1483 O O . ARG A 1 183 ? 19.653 8.639 7.575 1.00 93.31 183 ARG A O 1
ATOM 1490 N N . LYS A 1 184 ? 19.615 8.770 9.827 1.00 94.31 184 LYS A N 1
ATOM 1491 C CA . LYS A 1 184 ? 20.982 9.297 9.984 1.00 94.31 184 LYS A CA 1
ATOM 1492 C C . LYS A 1 184 ? 22.033 8.295 9.506 1.00 94.31 184 LYS A C 1
ATOM 1494 O O . LYS A 1 184 ? 22.939 8.681 8.773 1.00 94.31 184 LYS A O 1
ATOM 1499 N N . LEU A 1 185 ? 21.879 7.017 9.858 1.00 95.25 185 LEU A N 1
ATOM 1500 C CA . LEU A 1 185 ? 22.787 5.949 9.440 1.00 95.25 185 LEU A CA 1
ATOM 1501 C C . LEU A 1 185 ? 22.829 5.806 7.911 1.00 95.25 185 LEU A C 1
ATOM 1503 O O . LEU A 1 185 ? 23.907 5.788 7.322 1.00 95.25 185 LEU A O 1
ATOM 1507 N N . LYS A 1 186 ? 21.661 5.797 7.255 1.00 94.00 186 LYS A N 1
ATOM 1508 C CA . LYS A 1 186 ? 21.554 5.770 5.786 1.00 94.00 186 LYS A CA 1
ATOM 1509 C C . LYS A 1 186 ? 22.200 6.983 5.122 1.00 94.00 186 LYS A C 1
ATOM 1511 O O . LYS A 1 186 ? 22.816 6.839 4.072 1.00 94.00 186 LYS A O 1
ATOM 1516 N N . ALA A 1 187 ? 22.047 8.173 5.702 1.00 93.12 187 ALA A N 1
ATOM 1517 C CA . ALA A 1 187 ? 22.672 9.386 5.180 1.00 93.12 187 ALA A CA 1
ATOM 1518 C C . ALA A 1 187 ? 24.202 9.360 5.324 1.00 93.12 187 ALA A C 1
ATOM 1520 O O . ALA A 1 187 ? 24.902 9.796 4.415 1.00 93.12 187 ALA A O 1
ATOM 1521 N N . GLY A 1 188 ? 24.720 8.798 6.420 1.00 94.38 188 GLY A N 1
ATOM 1522 C CA . GLY A 1 188 ? 26.159 8.669 6.660 1.00 94.38 188 GLY A CA 1
ATOM 1523 C C . GLY A 1 188 ? 26.872 7.640 5.773 1.00 94.38 188 GLY A C 1
ATOM 1524 O O . GLY A 1 188 ? 28.086 7.721 5.620 1.00 94.38 188 GLY A O 1
ATOM 1525 N N . GLY A 1 189 ? 26.143 6.689 5.175 1.00 93.69 189 GLY A N 1
ATOM 1526 C CA . GLY A 1 189 ? 26.724 5.615 4.358 1.00 93.69 189 GLY A CA 1
ATOM 1527 C C . GLY A 1 189 ? 27.284 6.051 2.996 1.00 93.69 189 GLY A C 1
ATOM 1528 O O . GLY A 1 189 ? 28.102 5.329 2.426 1.00 93.69 189 GLY A O 1
ATOM 1529 N N . GLY A 1 190 ? 26.876 7.212 2.467 1.00 94.31 190 GLY A N 1
ATOM 1530 C CA . GLY A 1 190 ? 27.319 7.705 1.155 1.00 94.31 190 GLY A CA 1
ATOM 1531 C C . GLY A 1 190 ? 27.145 6.660 0.043 1.00 94.31 190 GLY A C 1
ATOM 1532 O O . GLY A 1 190 ? 26.115 5.996 -0.032 1.00 94.31 190 GLY A O 1
ATOM 1533 N N . GLU A 1 191 ? 28.175 6.462 -0.782 1.00 94.50 191 GLU A N 1
ATOM 1534 C CA . GLU A 1 191 ? 28.171 5.459 -1.863 1.00 94.50 191 GLU A CA 1
ATOM 1535 C C . GLU A 1 191 ? 28.097 4.007 -1.356 1.00 94.50 191 GLU A C 1
ATOM 1537 O O . GLU A 1 191 ? 27.535 3.143 -2.028 1.00 94.50 191 GLU A O 1
ATOM 1542 N N . MET A 1 192 ? 28.595 3.721 -0.143 1.00 96.19 192 MET A N 1
ATOM 1543 C CA . MET A 1 192 ? 28.558 2.362 0.426 1.00 96.19 192 MET A CA 1
ATOM 1544 C C . MET A 1 192 ? 27.128 1.867 0.659 1.00 96.19 192 MET A C 1
ATOM 1546 O O . MET A 1 192 ? 26.900 0.658 0.707 1.00 96.19 192 MET A O 1
ATOM 1550 N N . TYR A 1 193 ? 26.166 2.786 0.792 1.00 97.06 193 TYR A N 1
ATOM 1551 C CA . TYR A 1 193 ? 24.750 2.456 0.911 1.00 97.06 193 TYR A CA 1
ATOM 1552 C C . TYR A 1 193 ? 24.255 1.636 -0.294 1.00 97.06 193 TYR A C 1
ATOM 1554 O O . TYR A 1 193 ? 23.462 0.714 -0.117 1.00 97.06 193 TYR A O 1
ATOM 1562 N N . PHE A 1 194 ? 24.729 1.941 -1.509 1.00 97.38 194 PHE A N 1
ATOM 1563 C CA . PHE A 1 194 ? 24.247 1.309 -2.743 1.00 97.38 194 PHE A CA 1
ATOM 1564 C C . PHE A 1 194 ? 24.910 -0.042 -3.044 1.00 97.38 194 PHE A C 1
ATOM 1566 O O . PHE A 1 194 ? 24.614 -0.653 -4.070 1.00 97.38 194 PHE A O 1
ATOM 1573 N N . GLY A 1 195 ? 25.791 -0.529 -2.165 1.00 97.56 195 GLY A N 1
ATOM 1574 C CA . GLY A 1 195 ? 26.372 -1.863 -2.290 1.00 97.56 195 GLY A CA 1
ATOM 1575 C C . GLY A 1 195 ? 25.316 -2.968 -2.094 1.00 97.56 195 GLY A C 1
ATOM 1576 O O . GLY A 1 195 ? 24.479 -2.835 -1.197 1.00 97.56 195 GLY A O 1
ATOM 1577 N N . PRO A 1 196 ? 25.371 -4.087 -2.848 1.00 98.19 196 PRO A N 1
ATOM 1578 C CA . PRO A 1 196 ? 24.416 -5.201 -2.744 1.00 98.19 196 PRO A CA 1
ATOM 1579 C C . PRO A 1 196 ? 24.138 -5.664 -1.306 1.00 98.19 196 PRO A C 1
ATOM 1581 O O . PRO A 1 196 ? 22.987 -5.747 -0.878 1.00 98.19 196 PRO A O 1
ATOM 1584 N N . THR A 1 197 ? 25.193 -5.878 -0.515 1.00 98.19 197 THR A N 1
ATOM 1585 C CA . THR A 1 197 ? 25.092 -6.315 0.888 1.00 98.19 197 THR A CA 1
ATOM 1586 C C . THR A 1 197 ? 24.429 -5.281 1.798 1.00 98.19 197 THR A C 1
ATOM 1588 O O . THR A 1 197 ? 23.647 -5.646 2.676 1.00 98.19 197 THR A O 1
ATOM 1591 N N . ALA A 1 198 ? 24.691 -3.989 1.581 1.00 98.12 198 ALA A N 1
ATOM 1592 C CA . ALA A 1 198 ? 24.043 -2.923 2.340 1.00 98.12 198 ALA A CA 1
ATOM 1593 C C . ALA A 1 198 ? 22.552 -2.830 1.986 1.00 98.12 198 ALA A C 1
ATOM 1595 O O . ALA A 1 198 ? 21.709 -2.820 2.881 1.00 98.12 198 ALA A O 1
ATOM 1596 N N . LEU A 1 199 ? 22.216 -2.854 0.693 1.00 98.50 199 LEU A N 1
ATOM 1597 C CA . LEU A 1 199 ? 20.833 -2.828 0.217 1.00 98.50 199 LEU A CA 1
ATOM 1598 C C . LEU A 1 199 ? 20.015 -4.009 0.751 1.00 98.50 199 LEU A C 1
ATOM 1600 O O . LEU A 1 199 ? 18.877 -3.809 1.179 1.00 98.50 199 LEU A O 1
ATOM 1604 N N . ALA A 1 200 ? 20.583 -5.217 0.799 1.00 98.50 200 ALA A N 1
ATOM 1605 C CA . ALA A 1 200 ? 19.913 -6.381 1.376 1.00 98.50 200 ALA A CA 1
ATOM 1606 C C . ALA A 1 200 ? 19.614 -6.198 2.877 1.00 98.50 200 ALA A C 1
ATOM 1608 O O . ALA A 1 200 ? 18.482 -6.420 3.316 1.00 98.50 200 ALA A O 1
ATOM 1609 N N . ALA A 1 201 ? 20.590 -5.720 3.658 1.00 98.06 201 ALA A N 1
ATOM 1610 C CA . ALA A 1 201 ? 20.429 -5.501 5.097 1.00 98.06 201 ALA A CA 1
ATOM 1611 C C . ALA A 1 201 ? 19.387 -4.409 5.391 1.00 98.06 201 ALA A C 1
ATOM 1613 O O . ALA A 1 201 ? 18.498 -4.577 6.227 1.00 98.06 201 ALA A O 1
ATOM 1614 N N . ILE A 1 202 ? 19.440 -3.306 4.646 1.00 98.12 202 ILE A N 1
ATOM 1615 C CA . ILE A 1 202 ? 18.499 -2.190 4.782 1.00 98.12 202 ILE A CA 1
ATOM 1616 C C . ILE A 1 202 ? 17.090 -2.608 4.346 1.00 98.12 202 ILE A C 1
ATOM 1618 O O . ILE A 1 202 ? 16.112 -2.261 5.011 1.00 98.12 202 ILE A O 1
ATOM 1622 N N . THR A 1 203 ? 16.972 -3.414 3.288 1.00 98.44 203 THR A N 1
ATOM 1623 C CA . THR A 1 203 ? 15.685 -3.976 2.852 1.00 98.44 203 THR A CA 1
ATOM 1624 C C . THR A 1 203 ? 15.084 -4.874 3.928 1.00 98.44 203 THR A C 1
ATOM 1626 O O . THR A 1 203 ? 13.895 -4.739 4.228 1.00 98.44 203 THR A O 1
ATOM 1629 N N . ARG A 1 204 ? 15.896 -5.730 4.568 1.00 97.75 204 ARG A N 1
ATOM 1630 C CA . ARG A 1 204 ? 15.471 -6.546 5.715 1.00 97.75 204 ARG A CA 1
ATOM 1631 C C . ARG A 1 204 ? 14.913 -5.676 6.837 1.00 97.75 204 ARG A C 1
ATOM 1633 O O . ARG A 1 204 ? 13.792 -5.907 7.285 1.00 97.75 204 ARG A O 1
ATOM 1640 N N . PHE A 1 205 ? 15.659 -4.658 7.260 1.00 97.25 205 PHE A N 1
ATOM 1641 C CA . PHE A 1 205 ? 15.202 -3.753 8.312 1.00 97.25 205 PHE A CA 1
ATOM 1642 C C . PHE A 1 205 ? 13.899 -3.046 7.932 1.00 97.25 205 PHE A C 1
ATOM 1644 O O . PHE A 1 205 ? 12.938 -3.079 8.696 1.00 97.25 205 PHE A O 1
ATOM 1651 N N . ASN A 1 206 ? 13.819 -2.456 6.736 1.00 96.25 206 ASN A N 1
ATOM 1652 C CA . ASN A 1 206 ? 12.621 -1.748 6.284 1.00 96.25 206 ASN A CA 1
ATOM 1653 C C . ASN A 1 206 ? 11.394 -2.680 6.211 1.00 96.25 206 ASN A C 1
ATOM 1655 O O . ASN A 1 206 ? 10.276 -2.266 6.534 1.00 96.25 206 ASN A O 1
ATOM 1659 N N . PHE A 1 207 ? 11.590 -3.942 5.819 1.00 96.06 207 PHE A N 1
ATOM 1660 C CA . PHE A 1 207 ? 10.549 -4.968 5.848 1.00 96.06 207 PHE A CA 1
ATOM 1661 C C . PHE A 1 207 ? 10.078 -5.267 7.277 1.00 96.06 207 PHE A C 1
ATOM 1663 O O . PHE A 1 207 ? 8.873 -5.254 7.541 1.00 96.06 207 PHE A O 1
ATOM 1670 N N . LEU A 1 208 ? 11.008 -5.468 8.214 1.00 95.44 208 LEU A N 1
ATOM 1671 C CA . LEU A 1 208 ? 10.690 -5.736 9.619 1.00 95.44 208 LEU A CA 1
ATOM 1672 C C . LEU A 1 208 ? 10.027 -4.532 10.296 1.00 95.44 208 LEU A C 1
ATOM 1674 O O . LEU A 1 208 ? 9.046 -4.705 11.013 1.00 95.44 208 LEU A O 1
ATOM 1678 N N . VAL A 1 209 ? 10.453 -3.306 9.987 1.00 94.19 209 VAL A N 1
ATOM 1679 C CA . VAL A 1 209 ? 9.766 -2.078 10.410 1.00 94.19 209 VAL A CA 1
ATOM 1680 C C . VAL A 1 209 ? 8.331 -2.055 9.889 1.00 94.19 209 VAL A C 1
ATOM 1682 O O . VAL A 1 209 ? 7.406 -1.818 10.662 1.00 94.19 209 VAL A O 1
ATOM 1685 N N . ARG A 1 210 ? 8.104 -2.342 8.598 1.00 91.94 210 ARG A N 1
ATOM 1686 C CA . ARG A 1 210 ? 6.750 -2.394 8.016 1.00 91.94 210 ARG A CA 1
ATOM 1687 C C . ARG A 1 210 ? 5.873 -3.439 8.713 1.00 91.94 210 ARG A C 1
ATOM 1689 O O . ARG A 1 210 ? 4.708 -3.152 8.996 1.00 91.94 210 ARG A O 1
ATOM 1696 N N . LYS A 1 211 ? 6.427 -4.616 9.012 1.00 92.06 211 LYS A N 1
ATOM 1697 C CA . LYS A 1 211 ? 5.759 -5.680 9.775 1.00 92.06 211 LYS A CA 1
ATOM 1698 C C . LYS A 1 211 ? 5.407 -5.212 11.192 1.00 92.06 211 LYS A C 1
ATOM 1700 O O . LYS A 1 211 ? 4.253 -5.333 11.606 1.00 92.06 211 LYS A O 1
ATOM 1705 N N . SER A 1 212 ? 6.361 -4.609 11.898 1.00 93.12 212 SER A N 1
ATOM 1706 C CA . SER A 1 212 ? 6.166 -4.080 13.249 1.00 93.12 212 SER A CA 1
ATOM 1707 C C . SER A 1 212 ? 5.135 -2.957 13.289 1.00 93.12 212 SER A C 1
ATOM 1709 O O . SER A 1 212 ? 4.273 -2.987 14.156 1.00 93.12 212 SER A O 1
ATOM 1711 N N . PHE A 1 213 ? 5.113 -2.039 12.319 1.00 91.62 213 PHE A N 1
ATOM 1712 C CA . PHE A 1 213 ? 4.058 -1.022 12.218 1.00 91.62 213 PHE A CA 1
ATOM 1713 C C . PHE A 1 213 ? 2.659 -1.643 12.172 1.00 91.62 213 PHE A C 1
ATOM 1715 O O . PHE A 1 213 ? 1.784 -1.221 12.922 1.00 91.62 213 PHE A O 1
ATOM 1722 N N . GLY A 1 214 ? 2.445 -2.661 11.330 1.00 89.44 214 GLY A N 1
ATOM 1723 C CA . GLY A 1 214 ? 1.152 -3.348 11.249 1.00 89.44 214 GLY A CA 1
ATOM 1724 C C . GLY A 1 214 ? 0.734 -3.967 12.587 1.00 89.44 214 GLY A C 1
ATOM 1725 O O . GLY A 1 214 ? -0.403 -3.788 13.024 1.00 89.44 214 GLY A O 1
ATOM 1726 N N . ARG A 1 215 ? 1.677 -4.632 13.268 1.00 93.38 215 ARG A N 1
ATOM 1727 C CA . ARG A 1 215 ? 1.474 -5.219 14.601 1.00 93.38 215 ARG A CA 1
ATOM 1728 C C . ARG A 1 215 ? 1.150 -4.161 15.661 1.00 93.38 215 ARG A C 1
ATOM 1730 O O . ARG A 1 215 ? 0.200 -4.338 16.416 1.00 93.38 215 ARG A O 1
ATOM 1737 N N . LEU A 1 216 ? 1.923 -3.078 15.717 1.00 94.38 216 LEU A N 1
ATOM 1738 C CA . LEU A 1 216 ? 1.783 -2.016 16.718 1.00 94.38 216 LEU A CA 1
ATOM 1739 C C . LEU A 1 216 ? 0.490 -1.215 16.524 1.00 94.38 216 LEU A C 1
ATOM 1741 O O . LEU A 1 216 ? -0.204 -0.959 17.498 1.00 94.38 216 LEU A O 1
ATOM 1745 N N . ILE A 1 217 ? 0.095 -0.918 15.279 1.00 92.00 217 ILE A N 1
ATOM 1746 C CA . ILE A 1 217 ? -1.217 -0.312 14.982 1.00 92.00 217 ILE A CA 1
ATOM 1747 C C . ILE A 1 217 ? -2.349 -1.214 15.480 1.00 92.00 217 ILE A C 1
ATOM 1749 O O . ILE A 1 217 ? -3.300 -0.736 16.095 1.00 92.00 217 ILE A O 1
ATOM 1753 N N . ALA A 1 218 ? -2.272 -2.520 15.206 1.00 91.94 218 ALA A N 1
ATOM 1754 C CA . ALA A 1 218 ? -3.291 -3.461 15.658 1.00 91.94 218 ALA A CA 1
ATOM 1755 C C . ALA A 1 218 ? -3.366 -3.517 17.193 1.00 91.94 218 ALA A C 1
ATOM 1757 O O . ALA A 1 218 ? -4.470 -3.516 17.741 1.00 91.94 218 ALA A O 1
ATOM 1758 N N . ALA A 1 219 ? -2.214 -3.507 17.870 1.00 95.31 219 ALA A N 1
ATOM 1759 C CA . ALA A 1 219 ? -2.124 -3.460 19.325 1.00 95.31 219 ALA A CA 1
ATOM 1760 C C . ALA A 1 219 ? -2.725 -2.165 19.901 1.00 95.31 219 ALA A C 1
ATOM 1762 O O . ALA A 1 219 ? -3.559 -2.240 20.802 1.00 95.31 219 ALA A O 1
ATOM 1763 N N . ASP A 1 220 ? -2.389 -1.000 19.341 1.00 95.88 220 ASP A N 1
ATOM 1764 C CA . ASP A 1 220 ? -2.919 0.299 19.775 1.00 95.88 220 ASP A CA 1
ATOM 1765 C C . ASP A 1 220 ? -4.435 0.388 19.567 1.00 95.88 220 ASP A C 1
ATOM 1767 O O . ASP A 1 220 ? -5.169 0.763 20.478 1.00 95.88 220 ASP A O 1
ATOM 1771 N N . LEU A 1 221 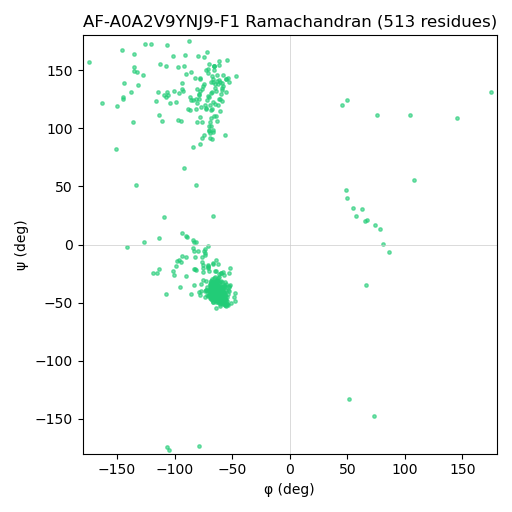? -4.938 -0.035 18.402 1.00 95.06 221 LEU A N 1
ATOM 1772 C CA . LEU A 1 221 ? -6.378 -0.070 18.131 1.00 95.06 221 LEU A CA 1
ATOM 1773 C C . LEU A 1 221 ? -7.121 -1.035 19.062 1.00 95.06 221 LEU A C 1
ATOM 1775 O O . LEU A 1 221 ? -8.272 -0.781 19.416 1.00 95.06 221 LEU A O 1
ATOM 1779 N N . HIS A 1 222 ? -6.500 -2.156 19.432 1.00 96.00 222 HIS A N 1
ATOM 1780 C CA . HIS A 1 222 ? -7.072 -3.080 20.406 1.00 96.00 222 HIS A CA 1
ATOM 1781 C C . HIS A 1 222 ? -7.113 -2.454 21.806 1.00 96.00 222 HIS A C 1
ATOM 1783 O O . HIS A 1 222 ? -8.160 -2.494 22.451 1.00 96.00 222 HIS A O 1
ATOM 1789 N N . ALA A 1 223 ? -6.016 -1.828 22.243 1.00 97.25 223 ALA A N 1
ATOM 1790 C CA . ALA A 1 223 ? -5.931 -1.134 23.525 1.00 97.25 223 ALA A CA 1
ATOM 1791 C C . ALA A 1 223 ? -6.978 -0.016 23.637 1.00 97.25 223 ALA A C 1
ATOM 1793 O O . ALA A 1 223 ? -7.714 0.025 24.618 1.00 97.25 223 ALA A O 1
ATOM 1794 N N . ILE A 1 224 ? -7.132 0.817 22.600 1.00 97.31 224 ILE A N 1
ATOM 1795 C CA . ILE A 1 224 ? -8.158 1.870 22.570 1.00 97.31 224 ILE A CA 1
ATOM 1796 C C . ILE A 1 224 ? -9.555 1.267 22.734 1.00 97.31 224 ILE A C 1
ATOM 1798 O O . ILE A 1 224 ? -10.310 1.696 23.600 1.00 97.31 224 ILE A O 1
ATOM 1802 N N . ARG A 1 225 ? -9.911 0.243 21.946 1.00 97.38 225 ARG A N 1
ATOM 1803 C CA . ARG A 1 225 ? -11.241 -0.390 22.038 1.00 97.38 225 ARG A CA 1
ATOM 1804 C C . ARG A 1 225 ? -11.504 -0.988 23.416 1.00 97.38 225 ARG A C 1
ATOM 1806 O O . ARG A 1 225 ? -12.613 -0.856 23.926 1.00 97.38 225 ARG A O 1
ATOM 1813 N N . PHE A 1 226 ? -10.504 -1.641 24.002 1.00 97.94 226 PHE A N 1
ATOM 1814 C CA . PHE A 1 226 ? -10.602 -2.189 25.349 1.00 97.94 226 PHE A CA 1
ATOM 1815 C C . PHE A 1 226 ? -10.877 -1.082 26.374 1.00 97.94 226 PHE A C 1
ATOM 1817 O O . PHE A 1 226 ? -11.850 -1.173 27.122 1.00 97.94 226 PHE A O 1
ATOM 1824 N N . SER A 1 227 ? -10.083 -0.011 26.354 1.00 98.31 227 SER A N 1
ATOM 1825 C CA . SER A 1 227 ? -10.224 1.101 27.294 1.00 98.31 227 SER A CA 1
ATOM 1826 C C . SER A 1 227 ? -11.536 1.870 27.113 1.00 98.31 227 SER A C 1
ATOM 1828 O O . SER A 1 227 ? -12.157 2.241 28.102 1.00 98.31 227 SER A O 1
ATOM 1830 N N . LEU A 1 228 ? -12.017 2.040 25.877 1.00 98.06 228 LEU A N 1
ATOM 1831 C CA . LEU A 1 228 ? -13.329 2.638 25.601 1.00 98.06 228 LEU A CA 1
ATOM 1832 C C . LEU A 1 228 ? -14.480 1.814 26.196 1.00 98.06 228 LEU A C 1
ATOM 1834 O O . LEU A 1 228 ? -15.382 2.375 26.809 1.00 98.06 228 LEU A O 1
ATOM 1838 N N . ASN A 1 229 ? -14.441 0.485 26.063 1.00 98.00 229 ASN A N 1
ATOM 1839 C CA . ASN A 1 229 ? -15.457 -0.384 26.667 1.00 98.00 229 ASN A CA 1
ATOM 1840 C C . ASN A 1 229 ? -15.427 -0.319 28.202 1.00 98.00 229 ASN A C 1
ATOM 1842 O O . ASN A 1 229 ? -16.466 -0.412 28.850 1.00 98.00 229 ASN A O 1
ATOM 1846 N N . GLU A 1 230 ? -14.245 -0.165 28.794 1.00 98.00 230 GLU A N 1
ATOM 1847 C CA . GLU A 1 230 ? -14.107 -0.027 30.241 1.00 98.00 230 GLU A CA 1
ATOM 1848 C C . GLU A 1 230 ? -14.592 1.343 30.745 1.00 98.00 230 GLU A C 1
ATOM 1850 O O . GLU A 1 230 ? -15.267 1.415 31.770 1.00 98.00 230 GLU A O 1
ATOM 1855 N N . LEU A 1 231 ? -14.323 2.423 30.006 1.00 97.69 231 LEU A N 1
ATOM 1856 C CA . LEU A 1 231 ? -14.871 3.754 30.287 1.00 97.69 231 LEU A CA 1
ATOM 1857 C C . LEU A 1 231 ? -16.403 3.760 30.252 1.00 97.69 231 LEU A C 1
ATOM 1859 O O . LEU A 1 231 ? -17.034 4.276 31.175 1.00 97.69 231 LEU A O 1
ATOM 1863 N N . GLU A 1 232 ? -16.997 3.121 29.243 1.00 97.19 232 GLU A N 1
ATOM 1864 C CA . GLU A 1 232 ? -18.450 2.981 29.118 1.00 97.19 232 GLU A CA 1
ATOM 1865 C C . GLU A 1 232 ? -19.051 2.235 30.322 1.00 97.19 232 GLU A C 1
ATOM 1867 O O . GLU A 1 232 ? -20.037 2.687 30.904 1.00 97.19 232 GLU A O 1
ATOM 1872 N N . ARG A 1 233 ? -18.413 1.149 30.788 1.00 97.00 233 ARG A N 1
ATOM 1873 C CA . ARG A 1 233 ? -18.827 0.436 32.017 1.00 97.00 233 ARG A CA 1
ATOM 1874 C C . ARG A 1 233 ? -18.741 1.297 33.277 1.00 97.00 233 ARG A C 1
ATOM 1876 O O . ARG A 1 233 ? -19.501 1.074 34.218 1.00 97.00 233 ARG A O 1
ATOM 1883 N N . ARG A 1 234 ? -17.826 2.269 33.312 1.00 96.94 234 ARG A N 1
ATOM 1884 C CA . ARG A 1 234 ? -17.692 3.245 34.406 1.00 96.94 234 ARG A CA 1
ATOM 1885 C C . ARG A 1 234 ? -18.633 4.445 34.264 1.00 96.94 234 ARG A C 1
ATOM 1887 O O . ARG A 1 234 ? -18.575 5.349 35.090 1.00 96.94 234 ARG A O 1
ATOM 1894 N N . GLY A 1 235 ? -19.501 4.458 33.251 1.00 96.69 235 GLY A N 1
ATOM 1895 C CA . GLY A 1 235 ? -20.455 5.542 33.012 1.00 96.69 235 GLY A CA 1
ATOM 1896 C C . GLY A 1 235 ? -19.822 6.814 32.443 1.00 96.69 235 GLY A C 1
ATOM 1897 O O . GLY A 1 235 ? -20.442 7.874 32.492 1.00 96.69 235 GLY A O 1
ATOM 1898 N N . VAL A 1 236 ? -18.599 6.734 31.912 1.00 97.94 236 VAL A N 1
ATOM 1899 C CA . VAL A 1 236 ? -17.968 7.847 31.196 1.00 97.94 236 VAL A CA 1
ATOM 1900 C C . VAL A 1 236 ? -18.506 7.863 29.768 1.00 97.94 236 VAL A C 1
ATOM 1902 O O . VAL A 1 236 ? -18.435 6.853 29.079 1.00 97.94 236 VAL A O 1
ATOM 1905 N N . ALA A 1 237 ? -19.052 8.996 29.320 1.00 97.31 237 ALA A N 1
ATOM 1906 C CA . ALA A 1 237 ? -19.643 9.133 27.982 1.00 97.31 237 ALA A CA 1
ATOM 1907 C C . ALA A 1 237 ? -18.719 9.834 26.970 1.00 97.31 237 ALA A C 1
ATOM 1909 O O . ALA A 1 237 ? -18.843 9.621 25.760 1.00 97.31 237 ALA A O 1
ATOM 1910 N N . THR A 1 238 ? -17.806 10.674 27.459 1.00 98.25 238 THR A N 1
ATOM 1911 C CA . THR A 1 238 ? -16.953 11.543 26.643 1.00 98.25 238 THR A CA 1
ATOM 1912 C C . THR A 1 238 ? -15.501 11.517 27.112 1.00 98.25 238 THR A C 1
ATOM 1914 O O . THR A 1 238 ? -15.213 11.262 28.282 1.00 98.25 238 THR A O 1
ATOM 1917 N N . VAL A 1 239 ? -14.580 11.775 26.182 1.00 98.25 239 VAL A N 1
ATOM 1918 C CA . VAL A 1 239 ? -13.127 11.836 26.404 1.00 98.25 239 VAL A CA 1
ATOM 1919 C C . VAL A 1 239 ? -12.583 13.116 25.766 1.00 98.25 239 VAL A C 1
ATOM 1921 O O . VAL A 1 239 ? -12.955 13.453 24.640 1.00 98.25 239 VAL A O 1
ATOM 1924 N N . ASP A 1 240 ? -11.684 13.824 26.454 1.00 98.25 240 ASP A N 1
ATOM 1925 C CA . ASP A 1 240 ? -10.995 14.986 25.880 1.00 98.25 240 ASP A CA 1
ATOM 1926 C C . ASP A 1 240 ? -9.899 14.533 24.910 1.00 98.25 240 ASP A C 1
ATOM 1928 O O . ASP A 1 240 ? -8.842 14.062 25.325 1.00 98.25 240 ASP A O 1
ATOM 1932 N N . CYS A 1 241 ? -10.149 14.681 23.609 1.00 97.69 241 CYS A N 1
ATOM 1933 C CA . CYS A 1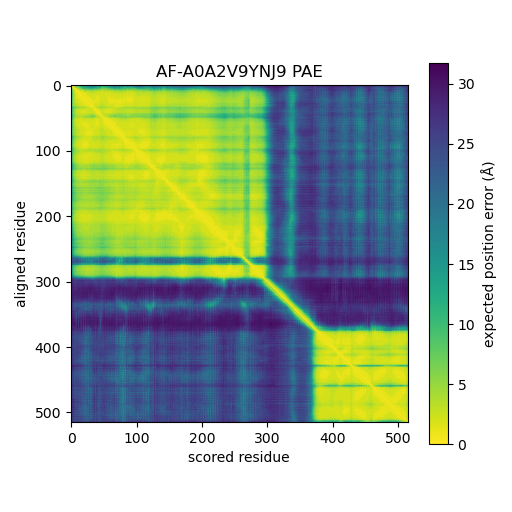 241 ? -9.220 14.296 22.549 1.00 97.69 241 CYS A CA 1
ATOM 1934 C C . CYS A 1 241 ? -8.606 15.512 21.828 1.00 97.69 241 CYS A C 1
ATOM 1936 O O . CYS A 1 241 ? -8.138 15.391 20.693 1.00 97.69 241 CYS A O 1
ATOM 1938 N N . THR A 1 242 ? -8.550 16.684 22.472 1.00 97.44 242 THR A N 1
ATOM 1939 C CA . THR A 1 242 ? -7.982 17.915 21.881 1.00 97.44 242 THR A CA 1
ATOM 1940 C C . THR A 1 242 ? -6.540 17.750 21.402 1.00 97.44 242 THR A C 1
ATOM 1942 O O . THR A 1 242 ? -6.175 18.265 20.345 1.00 97.44 242 THR A O 1
ATOM 1945 N N . ARG A 1 243 ? -5.722 16.960 22.112 1.00 95.69 243 ARG A N 1
ATOM 1946 C CA . ARG A 1 243 ? -4.336 16.638 21.711 1.00 95.69 243 ARG A CA 1
ATOM 1947 C C . ARG A 1 243 ? -4.239 15.895 20.374 1.00 95.69 243 ARG A C 1
ATOM 1949 O O . ARG A 1 243 ? -3.223 16.000 19.688 1.00 95.69 243 ARG A O 1
ATOM 1956 N N . ALA A 1 244 ? -5.294 15.178 19.995 1.00 94.00 244 ALA A N 1
ATOM 1957 C CA . ALA A 1 244 ? -5.422 14.494 18.713 1.00 94.00 244 ALA A CA 1
ATOM 1958 C C . ALA A 1 244 ? -6.048 15.382 17.616 1.00 94.00 244 ALA A C 1
ATOM 1960 O O . ALA A 1 244 ? -6.286 14.902 16.514 1.00 94.00 244 ALA A O 1
ATOM 1961 N N . ASN A 1 245 ? -6.285 16.674 17.882 1.00 94.12 245 ASN A N 1
ATOM 1962 C CA . ASN A 1 245 ? -7.069 17.591 17.040 1.00 94.12 245 ASN A CA 1
ATOM 1963 C C . ASN A 1 245 ? -8.549 17.185 16.884 1.00 94.12 245 ASN A C 1
ATOM 1965 O O . ASN A 1 245 ? -9.162 17.464 15.854 1.00 94.12 245 ASN A O 1
ATOM 1969 N N . LEU A 1 246 ? -9.116 16.539 17.906 1.00 94.69 246 LEU A N 1
ATOM 1970 C CA . LEU A 1 246 ? -10.546 16.228 18.006 1.00 94.69 246 LEU A CA 1
ATOM 1971 C C . LEU A 1 246 ? -11.227 17.127 19.055 1.00 94.69 246 LEU A C 1
ATOM 1973 O O . LEU A 1 246 ? -10.612 18.051 19.594 1.00 94.69 246 LEU A O 1
ATOM 1977 N N . SER A 1 247 ? -12.509 16.880 19.336 1.00 96.94 247 SER A N 1
ATOM 1978 C CA . SER A 1 247 ? -13.257 17.620 20.356 1.00 96.94 247 SER A CA 1
ATOM 1979 C C . SER A 1 247 ? -12.721 17.359 21.772 1.00 96.94 247 SER A C 1
ATOM 1981 O O . SER A 1 247 ? -12.209 16.280 22.076 1.00 96.94 247 SER A O 1
ATOM 1983 N N . SER A 1 248 ? -12.911 18.323 22.680 1.00 97.56 248 SER A N 1
ATOM 1984 C CA . SER A 1 248 ? -12.688 18.134 24.126 1.00 97.56 248 SER A CA 1
ATOM 1985 C C . SER A 1 248 ? -13.770 17.287 24.804 1.00 97.56 248 SER A C 1
ATOM 1987 O O . SER A 1 248 ? -13.657 16.954 25.981 1.00 97.56 248 SER A O 1
ATOM 1989 N N . GLN A 1 249 ? -14.839 16.961 24.078 1.00 97.31 249 GLN A N 1
ATOM 1990 C CA . GLN A 1 249 ? -15.950 16.121 24.520 1.00 97.31 249 GLN A CA 1
ATOM 1991 C C . GLN A 1 249 ? -16.269 15.093 23.433 1.00 97.31 249 GLN A C 1
ATOM 1993 O O . GLN A 1 249 ? -17.403 14.989 22.964 1.00 97.31 249 GLN A O 1
ATOM 1998 N N . GLU A 1 250 ? -15.250 14.373 22.970 1.00 98.12 250 GLU A N 1
ATOM 1999 C CA . GLU A 1 250 ? -15.432 13.358 21.939 1.00 98.12 250 GLU A CA 1
ATOM 2000 C C . GLU A 1 250 ? -16.199 12.169 22.525 1.00 98.12 250 GLU A C 1
ATOM 2002 O O . GLU A 1 250 ? -15.833 11.640 23.577 1.00 98.12 250 GLU A O 1
ATOM 2007 N N . SER A 1 251 ? -17.291 11.762 21.874 1.00 98.25 251 SER A N 1
ATOM 2008 C CA . SER A 1 251 ? -18.109 10.650 22.367 1.00 98.25 251 SER A CA 1
ATOM 2009 C C . SER A 1 251 ? -17.400 9.308 22.167 1.00 98.25 251 SER A C 1
ATOM 2011 O O . SER A 1 251 ? -16.652 9.123 21.202 1.00 98.25 251 SER A O 1
ATOM 2013 N N . ILE A 1 252 ? -17.673 8.335 23.044 1.00 98.19 252 ILE A N 1
ATOM 2014 C CA . ILE A 1 252 ? -17.139 6.969 22.892 1.00 98.19 252 ILE A CA 1
ATOM 2015 C C . ILE A 1 252 ? -17.496 6.374 21.519 1.00 98.19 252 ILE A C 1
ATOM 2017 O O . ILE A 1 252 ? -16.654 5.725 20.891 1.00 98.19 252 ILE A O 1
ATOM 2021 N N . ASP A 1 253 ? -18.708 6.619 21.019 1.00 97.06 253 ASP A N 1
ATOM 2022 C CA . ASP A 1 253 ? -19.157 6.088 19.729 1.00 97.06 253 ASP A CA 1
ATOM 2023 C C . ASP A 1 253 ? -18.417 6.717 18.544 1.00 97.06 253 ASP A C 1
ATOM 2025 O O . ASP A 1 253 ? -18.010 5.997 17.626 1.00 97.06 253 ASP A O 1
ATOM 2029 N N . ASN A 1 254 ? -18.134 8.022 18.590 1.00 96.75 254 ASN A N 1
ATOM 2030 C CA . ASN A 1 254 ? -17.298 8.669 17.579 1.00 96.75 254 ASN A CA 1
ATOM 2031 C C . ASN A 1 254 ? -15.871 8.111 17.593 1.00 96.75 254 ASN A C 1
ATOM 2033 O O . ASN A 1 254 ? -15.312 7.831 16.534 1.00 96.75 254 ASN A O 1
ATOM 2037 N N . LEU A 1 255 ? -15.291 7.875 18.775 1.00 96.94 255 LEU A N 1
ATOM 2038 C CA . LEU A 1 255 ? -13.959 7.272 18.889 1.00 96.94 255 LEU A CA 1
ATOM 2039 C C . LEU A 1 255 ? -13.930 5.834 18.352 1.00 96.94 255 LEU A C 1
ATOM 2041 O O . LEU A 1 255 ? -12.970 5.440 17.681 1.00 96.94 255 LEU A O 1
ATOM 2045 N N . ARG A 1 256 ? -14.991 5.047 18.576 1.00 95.94 256 ARG A N 1
ATOM 2046 C CA . ARG A 1 256 ? -15.153 3.714 17.968 1.00 95.94 256 ARG A CA 1
ATOM 2047 C C . ARG A 1 256 ? -15.223 3.799 16.445 1.00 95.94 256 ARG A C 1
ATOM 2049 O O . ARG A 1 256 ? -14.552 3.010 15.771 1.00 95.94 256 ARG A O 1
ATOM 2056 N N . GLN A 1 257 ? -15.993 4.750 15.916 1.00 92.75 257 GLN A N 1
ATOM 2057 C CA . GLN A 1 257 ? -16.119 4.984 14.480 1.00 92.75 257 GLN A CA 1
ATOM 2058 C C . GLN A 1 257 ? -14.779 5.403 13.868 1.00 92.75 257 GLN A C 1
ATOM 2060 O O . GLN A 1 257 ? -14.335 4.774 12.906 1.00 92.75 257 GLN A O 1
ATOM 2065 N N . ALA A 1 258 ? -14.075 6.358 14.479 1.00 90.81 258 ALA A N 1
ATOM 2066 C CA . ALA A 1 258 ? -12.728 6.748 14.079 1.00 90.81 258 ALA A CA 1
ATOM 2067 C C . ALA A 1 258 ? -11.807 5.517 14.041 1.00 90.81 258 ALA A C 1
ATOM 2069 O O . ALA A 1 258 ? -11.230 5.198 13.000 1.00 90.81 258 ALA A O 1
ATOM 2070 N N . CYS A 1 259 ? -11.745 4.724 15.119 1.00 90.25 259 CYS A N 1
ATOM 2071 C CA . CYS A 1 259 ? -10.950 3.487 15.180 1.00 90.25 259 CYS A CA 1
ATOM 2072 C C . CYS A 1 259 ? -11.339 2.432 14.128 1.00 90.25 259 CYS A C 1
ATOM 2074 O O . CYS A 1 259 ? -10.541 1.538 13.813 1.00 90.25 259 CYS A O 1
ATOM 2076 N N . HIS A 1 260 ? -12.574 2.458 13.624 1.00 87.00 260 HIS A N 1
ATOM 2077 C CA . HIS A 1 260 ? -13.013 1.602 12.526 1.00 87.00 260 HIS A CA 1
ATOM 2078 C C . HIS A 1 260 ? -12.513 2.135 11.180 1.00 87.00 260 HIS A C 1
ATOM 2080 O O . HIS A 1 260 ? -12.001 1.371 10.355 1.00 87.00 260 HIS A O 1
ATOM 2086 N N . GLU A 1 261 ? -12.607 3.446 10.975 1.00 84.50 261 GLU A N 1
ATOM 2087 C CA . GLU A 1 261 ? -12.131 4.131 9.778 1.00 84.50 261 GLU A CA 1
ATOM 2088 C C . GLU A 1 261 ? -10.619 4.031 9.620 1.00 84.50 261 GLU A C 1
ATOM 2090 O O . GLU A 1 261 ? -10.167 3.814 8.498 1.00 84.50 261 GLU A O 1
ATOM 2095 N N . TRP A 1 262 ? -9.864 4.013 10.724 1.00 80.31 262 TRP A N 1
ATOM 2096 C CA . TRP A 1 262 ? -8.414 3.777 10.784 1.00 80.31 262 TRP A CA 1
ATOM 2097 C C . TRP A 1 262 ? -7.932 2.506 10.065 1.00 80.31 262 TRP A C 1
ATOM 2099 O O . TRP A 1 262 ? -6.776 2.432 9.641 1.00 80.31 262 TRP A O 1
ATOM 2109 N N . LYS A 1 263 ? -8.811 1.524 9.816 1.00 69.69 263 LYS A N 1
ATOM 2110 C CA . LYS A 1 263 ? -8.481 0.341 8.998 1.00 69.69 263 LYS A CA 1
ATOM 2111 C C . LYS A 1 263 ? -8.314 0.655 7.499 1.00 69.69 263 LYS A C 1
ATOM 2113 O O . LYS A 1 263 ? -7.655 -0.105 6.792 1.00 69.69 263 LYS A O 1
ATOM 2118 N N . LYS A 1 264 ? -8.903 1.745 6.991 1.00 64.88 264 LYS A N 1
ATOM 2119 C CA . LYS A 1 264 ? -8.883 2.160 5.571 1.00 64.88 264 LYS A CA 1
ATOM 2120 C C . LYS A 1 264 ? -7.649 2.998 5.146 1.00 64.88 264 LYS A C 1
ATOM 2122 O O . LYS A 1 264 ? -7.119 2.715 4.068 1.00 64.88 264 LYS A O 1
ATOM 2127 N N . PRO A 1 265 ? -7.148 3.991 5.917 1.00 52.22 265 PRO A N 1
ATOM 2128 C CA . PRO A 1 265 ? -6.105 4.927 5.479 1.00 52.22 265 PRO A CA 1
ATOM 2129 C C . PRO A 1 265 ? -4.682 4.356 5.420 1.00 52.22 265 PRO A C 1
ATOM 2131 O O . PRO A 1 265 ? -3.788 5.033 4.910 1.00 52.22 265 PRO A O 1
ATOM 2134 N N . PHE A 1 266 ? -4.436 3.115 5.856 1.00 53.72 266 PHE A N 1
ATOM 2135 C CA . PHE A 1 266 ? -3.080 2.544 5.876 1.00 53.72 266 PHE A CA 1
ATOM 2136 C C . PHE A 1 266 ? -2.397 2.514 4.492 1.00 53.72 266 PHE A C 1
ATOM 2138 O O . PHE A 1 266 ? -1.173 2.554 4.395 1.00 53.72 266 PHE A O 1
ATOM 2145 N N . ARG A 1 267 ? -3.179 2.528 3.402 1.00 52.84 267 ARG A N 1
ATOM 2146 C CA . ARG A 1 267 ? -2.656 2.570 2.024 1.00 52.84 267 ARG A CA 1
ATOM 2147 C C . ARG A 1 267 ? -2.145 3.953 1.579 1.00 52.84 267 ARG A C 1
ATOM 2149 O O . ARG A 1 267 ? -1.443 4.024 0.580 1.00 52.84 267 ARG A O 1
ATOM 2156 N N . ALA A 1 268 ? -2.468 5.035 2.297 1.00 44.94 268 ALA A N 1
ATOM 2157 C CA . ALA A 1 268 ? -2.053 6.408 1.963 1.00 44.94 268 ALA A CA 1
ATOM 2158 C C . ALA A 1 268 ? -1.175 7.074 3.047 1.00 44.94 268 ALA A C 1
ATOM 2160 O O . ALA A 1 268 ? -0.371 7.953 2.746 1.00 44.94 268 ALA A O 1
ATOM 2161 N N . ALA A 1 269 ? -1.288 6.632 4.305 1.00 46.41 269 ALA A N 1
ATOM 2162 C CA . ALA A 1 269 ? -0.785 7.339 5.488 1.00 46.41 269 ALA A CA 1
ATOM 2163 C C . ALA A 1 269 ? 0.745 7.388 5.664 1.00 46.41 269 ALA A C 1
ATOM 2165 O O . ALA A 1 269 ? 1.246 8.241 6.395 1.00 46.41 269 ALA A O 1
ATOM 2166 N N . TYR A 1 270 ? 1.507 6.518 4.992 1.00 54.03 270 TYR A N 1
ATOM 2167 C CA . TYR A 1 270 ? 2.973 6.538 5.093 1.00 54.03 270 TYR A CA 1
ATOM 2168 C C . TYR A 1 270 ? 3.604 7.846 4.591 1.00 54.03 270 TYR A C 1
ATOM 2170 O O . TYR A 1 270 ? 4.761 8.104 4.903 1.00 54.03 270 TYR A O 1
ATOM 2178 N N . ALA A 1 271 ? 2.867 8.654 3.823 1.00 40.44 271 ALA A N 1
ATOM 2179 C CA . ALA A 1 271 ? 3.361 9.919 3.293 1.00 40.44 271 ALA A CA 1
ATOM 2180 C C . ALA A 1 271 ? 3.257 11.097 4.280 1.00 40.44 271 ALA A C 1
ATOM 2182 O O . ALA A 1 271 ? 3.969 12.076 4.090 1.00 40.44 271 ALA A O 1
ATOM 2183 N N . ALA A 1 272 ? 2.400 11.033 5.310 1.00 47.97 272 ALA A N 1
ATOM 2184 C CA . ALA A 1 272 ? 2.036 12.237 6.065 1.00 47.97 272 ALA A CA 1
ATOM 2185 C C . ALA A 1 272 ? 2.512 12.284 7.524 1.00 47.97 272 ALA A C 1
ATOM 2187 O O . ALA A 1 272 ? 2.580 13.381 8.059 1.00 47.97 272 ALA A O 1
ATOM 2188 N N . GLY A 1 273 ? 2.828 11.167 8.196 1.00 55.66 273 GLY A N 1
ATOM 2189 C CA . GLY A 1 273 ? 3.265 11.149 9.612 1.00 55.66 273 GLY A CA 1
ATOM 2190 C C . GLY A 1 273 ? 2.202 11.589 10.643 1.00 55.66 273 GLY A C 1
ATOM 2191 O O . GLY A 1 273 ? 2.100 10.989 11.710 1.00 55.66 273 GLY A O 1
ATOM 2192 N N . HIS A 1 274 ? 1.350 12.554 10.293 1.00 60.94 274 HIS A N 1
ATOM 2193 C CA . HIS A 1 274 ? 0.235 13.099 11.067 1.00 60.94 274 HIS A CA 1
ATOM 2194 C C . HIS A 1 274 ? -0.723 12.025 11.566 1.00 60.94 274 HIS A C 1
ATOM 2196 O O . HIS A 1 274 ? -1.184 12.086 12.702 1.00 60.94 274 HIS A O 1
ATOM 2202 N N . ASN A 1 275 ? -0.939 11.000 10.748 1.00 72.19 275 ASN A N 1
ATOM 2203 C CA . ASN A 1 275 ? -1.873 9.940 11.059 1.00 72.19 275 ASN A CA 1
ATOM 2204 C C . ASN A 1 275 ? -1.455 9.156 12.325 1.00 72.19 275 ASN A C 1
ATOM 2206 O O . ASN A 1 275 ? -2.252 8.937 13.230 1.00 72.19 275 ASN A O 1
ATOM 2210 N N . PHE A 1 276 ? -0.187 8.768 12.458 1.00 86.50 276 PHE A N 1
ATOM 2211 C CA . PHE A 1 276 ? 0.218 7.980 13.629 1.00 86.50 276 PHE A CA 1
ATOM 2212 C C . PHE A 1 276 ? 0.155 8.786 14.924 1.00 86.50 276 PHE A C 1
ATOM 2214 O O . PHE A 1 276 ? -0.183 8.230 15.965 1.00 86.50 276 PHE A O 1
ATOM 2221 N N . LYS A 1 277 ? 0.430 10.094 14.845 1.00 89.31 277 LYS A N 1
ATOM 2222 C CA . LYS A 1 277 ? 0.330 10.982 16.000 1.00 89.31 277 LYS A CA 1
ATOM 2223 C C . LYS A 1 277 ? -1.099 11.022 16.535 1.00 89.31 277 LYS A C 1
ATOM 2225 O O . LYS A 1 277 ? -1.281 10.823 17.725 1.00 89.31 277 LYS A O 1
ATOM 2230 N N . GLU A 1 278 ? -2.098 11.204 15.675 1.00 91.38 278 GLU A N 1
ATOM 2231 C CA . GLU A 1 278 ? -3.508 11.206 16.088 1.00 91.38 278 GLU A CA 1
ATOM 2232 C C . GLU A 1 278 ? -3.884 9.923 16.847 1.00 91.38 278 GLU A C 1
ATOM 2234 O O . GLU A 1 278 ? -4.410 9.999 17.954 1.00 91.38 278 GLU A O 1
ATOM 2239 N N . LEU A 1 279 ? -3.535 8.746 16.313 1.00 92.94 279 LEU A N 1
ATOM 2240 C CA . LEU A 1 279 ? -3.821 7.463 16.965 1.00 92.94 279 LEU A CA 1
ATOM 2241 C C . LEU A 1 279 ? -3.140 7.333 18.340 1.00 92.94 279 LEU A C 1
ATOM 2243 O O . LEU A 1 279 ? -3.758 6.856 19.293 1.00 92.94 279 LEU A O 1
ATOM 2247 N N . ILE A 1 280 ? -1.881 7.770 18.449 1.00 94.88 280 ILE A N 1
ATOM 2248 C CA . ILE A 1 280 ? -1.136 7.776 19.716 1.00 94.88 280 ILE A CA 1
ATOM 2249 C C . ILE A 1 280 ? -1.798 8.721 20.721 1.00 94.88 280 ILE A C 1
ATOM 2251 O O . ILE A 1 280 ? -1.967 8.355 21.883 1.00 94.88 280 ILE A O 1
ATOM 2255 N N . GLU A 1 281 ? -2.193 9.921 20.301 1.00 96.25 281 GLU A N 1
ATOM 2256 C CA . GLU A 1 281 ? -2.826 10.915 21.172 1.00 96.25 281 GLU A CA 1
ATOM 2257 C C . GLU A 1 281 ? -4.221 10.458 21.631 1.00 96.25 281 GLU A C 1
ATOM 2259 O O . GLU A 1 281 ? -4.523 10.571 22.817 1.00 96.25 281 GLU A O 1
ATOM 2264 N N . ILE A 1 282 ? -5.024 9.833 20.756 1.00 96.44 282 ILE A N 1
ATOM 2265 C CA . ILE A 1 282 ? -6.298 9.193 21.141 1.00 96.44 282 ILE A CA 1
ATOM 2266 C C . ILE A 1 282 ? -6.049 8.110 22.191 1.00 96.44 282 ILE A C 1
ATOM 2268 O O . ILE A 1 282 ? -6.715 8.087 23.225 1.00 96.44 282 ILE A O 1
ATOM 2272 N N . ARG A 1 283 ? -5.073 7.221 21.956 1.00 97.31 283 ARG A N 1
ATOM 2273 C CA . ARG A 1 283 ? -4.716 6.175 22.922 1.00 97.31 283 ARG A CA 1
ATOM 2274 C C . ARG A 1 283 ? -4.352 6.773 24.280 1.00 97.31 283 ARG A C 1
ATOM 2276 O O . ARG A 1 283 ? -4.878 6.323 25.292 1.00 97.31 283 ARG A O 1
ATOM 2283 N N . THR A 1 284 ? -3.505 7.802 24.276 1.00 97.50 284 THR A N 1
ATOM 2284 C CA . THR A 1 284 ? -3.083 8.535 25.479 1.00 97.50 284 THR A CA 1
ATOM 2285 C C . THR A 1 284 ? -4.285 9.075 26.246 1.00 97.50 284 THR A C 1
ATOM 2287 O O . THR A 1 284 ? -4.437 8.784 27.425 1.00 97.50 284 THR A O 1
ATOM 2290 N N . ALA A 1 285 ? -5.170 9.806 25.567 1.00 98.06 285 ALA A N 1
ATOM 2291 C CA . ALA A 1 285 ? -6.300 10.467 26.205 1.00 98.06 285 ALA A CA 1
ATOM 2292 C C . ALA A 1 285 ? -7.305 9.477 26.812 1.00 98.06 285 ALA A C 1
ATOM 2294 O O . ALA A 1 285 ? -7.827 9.698 27.907 1.00 98.06 285 ALA A O 1
ATOM 2295 N N . VAL A 1 286 ? -7.557 8.362 26.122 1.00 98.25 286 VAL A N 1
ATOM 2296 C CA . VAL A 1 286 ? -8.448 7.302 26.606 1.00 98.25 286 VAL A CA 1
ATOM 2297 C C . VAL A 1 286 ? -7.842 6.586 27.822 1.00 98.25 286 VAL A C 1
ATOM 2299 O O . VAL A 1 286 ? -8.556 6.337 28.792 1.00 98.25 286 VAL A O 1
ATOM 2302 N N . GLU A 1 287 ? -6.543 6.270 27.800 1.00 97.88 287 GLU A N 1
ATOM 2303 C CA . GLU A 1 287 ? -5.837 5.660 28.940 1.00 97.88 287 GLU A CA 1
ATOM 2304 C C . GLU A 1 287 ? -5.790 6.607 30.152 1.00 97.88 287 GLU A C 1
ATOM 2306 O O . GLU A 1 287 ? -6.109 6.186 31.266 1.00 97.88 287 GLU A O 1
ATOM 2311 N N . ASP A 1 288 ? -5.489 7.890 29.935 1.00 97.94 288 ASP A N 1
ATOM 2312 C CA . ASP A 1 288 ? -5.472 8.913 30.985 1.00 97.94 288 ASP A CA 1
ATOM 2313 C C . ASP A 1 288 ? -6.864 9.079 31.607 1.00 97.94 288 ASP A C 1
ATOM 2315 O O . ASP A 1 288 ? -7.011 9.054 32.830 1.00 97.94 288 ASP A O 1
ATOM 2319 N N . THR A 1 289 ? -7.915 9.170 30.788 1.00 98.12 289 THR A N 1
ATOM 2320 C CA . THR A 1 289 ? -9.298 9.267 31.285 1.00 98.12 289 THR A CA 1
ATOM 2321 C C . THR A 1 289 ? -9.677 8.024 32.085 1.00 98.12 289 THR A C 1
ATOM 2323 O O . THR A 1 289 ? -10.289 8.130 33.147 1.00 98.12 289 THR A O 1
ATOM 2326 N N . LEU A 1 290 ? -9.268 6.838 31.630 1.00 97.75 290 LEU A N 1
ATOM 2327 C CA . LEU A 1 290 ? -9.545 5.582 32.322 1.00 97.75 290 LEU A CA 1
ATOM 2328 C C . LEU A 1 290 ? -8.825 5.475 33.674 1.00 97.75 290 LEU A C 1
ATOM 2330 O O . LEU A 1 290 ? -9.385 4.913 34.620 1.00 97.75 290 LEU A O 1
ATOM 2334 N N . ALA A 1 291 ? -7.613 6.021 33.785 1.00 97.56 291 ALA A N 1
ATOM 2335 C CA . ALA A 1 291 ? -6.861 6.064 35.037 1.00 97.56 291 ALA A CA 1
ATOM 2336 C C . ALA A 1 291 ? -7.519 6.976 36.090 1.00 97.56 291 ALA A C 1
ATOM 2338 O O . ALA A 1 291 ? -7.447 6.678 37.282 1.00 97.56 291 ALA A O 1
ATOM 2339 N N . HIS A 1 292 ? -8.194 8.047 35.658 1.00 97.25 292 HIS A N 1
ATOM 2340 C CA . HIS A 1 292 ? -8.857 9.013 36.544 1.00 97.25 292 HIS A CA 1
ATOM 2341 C C . HIS A 1 292 ? -10.358 8.737 36.749 1.00 97.25 292 HIS A C 1
ATOM 2343 O O . HIS A 1 292 ? -10.967 9.301 37.659 1.00 97.25 292 HIS A O 1
ATOM 2349 N N . ALA A 1 293 ? -10.970 7.874 35.932 1.00 95.69 293 ALA A N 1
ATOM 2350 C CA . ALA A 1 293 ? -12.386 7.540 36.036 1.00 95.69 293 ALA A CA 1
ATOM 2351 C C . ALA A 1 293 ? -12.689 6.765 37.336 1.00 95.69 293 ALA A C 1
ATOM 2353 O O . ALA A 1 293 ? -12.019 5.760 37.615 1.00 95.69 293 ALA A O 1
ATOM 2354 N N . PRO A 1 294 ? -13.723 7.162 38.106 1.00 91.62 294 PRO A N 1
ATOM 2355 C CA . PRO A 1 294 ? -14.078 6.494 39.352 1.00 91.62 294 PRO A CA 1
ATOM 2356 C C . PRO A 1 294 ? -14.405 5.017 39.098 1.00 91.62 294 PRO A C 1
ATOM 2358 O O . PRO A 1 294 ? -15.147 4.668 38.179 1.00 91.62 294 PRO A O 1
ATOM 2361 N N . GLN A 1 295 ? -13.841 4.126 39.914 1.00 88.44 295 GLN A N 1
ATOM 2362 C CA . GLN A 1 295 ? -14.173 2.705 39.856 1.00 88.44 295 GLN A CA 1
ATOM 2363 C C . GLN A 1 295 ? -15.617 2.529 40.336 1.00 88.44 295 GLN A C 1
ATOM 2365 O O . GLN A 1 295 ? -15.910 2.777 41.506 1.00 88.44 295 GLN A O 1
ATOM 2370 N N . SER A 1 296 ? -16.507 2.078 39.448 1.00 70.25 296 SER A N 1
ATOM 2371 C CA . SER A 1 296 ? -17.958 1.927 39.682 1.00 70.25 296 SER A CA 1
ATOM 2372 C C . SER A 1 296 ? -18.338 0.845 40.723 1.00 70.25 296 SER A C 1
ATOM 2374 O O . SER A 1 296 ? -19.426 0.283 40.692 1.00 70.25 296 SER A O 1
ATOM 2376 N N . GLY A 1 297 ? -17.442 0.512 41.658 1.00 62.84 297 GLY A N 1
ATOM 2377 C CA . GLY A 1 297 ? -17.598 -0.589 42.611 1.00 62.84 297 GLY A CA 1
ATOM 2378 C C . GLY A 1 297 ? -17.093 -0.332 44.032 1.00 62.84 297 GLY A C 1
ATOM 2379 O O . GLY A 1 297 ? -17.291 -1.192 44.884 1.00 62.84 297 GLY A O 1
ATOM 2380 N N . SER A 1 298 ? -16.499 0.827 44.345 1.00 51.44 298 SER A N 1
ATOM 2381 C CA . SER A 1 298 ? -16.175 1.169 45.742 1.00 51.44 298 SER A CA 1
ATOM 2382 C C . SER A 1 298 ? -17.330 1.942 46.379 1.00 51.44 298 SER A C 1
ATOM 2384 O O . SER A 1 298 ? -17.238 3.129 46.690 1.00 51.44 298 SER A O 1
ATOM 2386 N N . ALA A 1 299 ? -18.467 1.263 46.532 1.00 48.06 299 ALA A N 1
ATOM 2387 C CA . ALA A 1 299 ? -19.515 1.719 47.430 1.00 48.06 299 ALA A CA 1
ATOM 2388 C C . ALA A 1 299 ? -18.993 1.568 48.867 1.00 48.06 299 ALA A C 1
ATOM 2390 O O . ALA A 1 299 ? -19.048 0.489 49.457 1.00 48.06 299 ALA A O 1
ATOM 2391 N N . ALA A 1 300 ? -18.456 2.651 49.432 1.00 47.25 300 ALA A N 1
ATOM 2392 C CA . ALA A 1 300 ? -18.257 2.745 50.871 1.00 47.25 300 ALA A CA 1
ATOM 2393 C C . ALA A 1 300 ? -19.615 2.507 51.567 1.00 47.25 300 ALA A C 1
ATOM 2395 O O . ALA A 1 300 ? -20.611 3.115 51.161 1.00 47.25 300 ALA A O 1
ATOM 2396 N N . PRO A 1 301 ? -19.701 1.642 52.593 1.00 50.66 301 PRO A N 1
ATOM 2397 C CA . PRO A 1 301 ? -20.959 1.377 53.272 1.00 50.66 301 PRO A CA 1
ATOM 2398 C C . PRO A 1 301 ? -21.379 2.633 54.041 1.00 50.66 301 PRO A C 1
ATOM 2400 O O . PRO A 1 301 ? -20.854 2.930 55.113 1.00 50.66 301 PRO A O 1
ATOM 2403 N N . SER A 1 302 ? -22.329 3.398 53.499 1.00 47.88 302 SER A N 1
ATOM 2404 C CA . SER A 1 302 ? -22.930 4.513 54.223 1.00 47.88 302 SER A CA 1
ATOM 2405 C C . SER A 1 302 ? -23.884 3.963 55.283 1.00 47.88 302 SER A C 1
ATOM 2407 O O . SER A 1 302 ? -25.059 3.696 55.031 1.00 47.88 302 SER A O 1
ATOM 2409 N N . SER A 1 303 ? -23.377 3.804 56.500 1.00 52.31 303 SER A N 1
ATOM 2410 C CA . SER A 1 303 ? -24.187 3.633 57.698 1.00 52.31 303 SER A CA 1
ATOM 2411 C C . SER A 1 303 ? -24.943 4.931 58.002 1.00 52.31 303 SER A C 1
ATOM 2413 O O . SER A 1 303 ? -24.450 5.788 58.735 1.00 52.31 303 SER A O 1
ATOM 2415 N N . LYS A 1 304 ? -26.157 5.083 57.471 1.00 50.25 304 LYS A N 1
ATOM 2416 C CA . LYS A 1 304 ? -27.179 5.943 58.080 1.00 50.25 304 LYS A CA 1
ATOM 2417 C C . LYS A 1 304 ? -28.528 5.229 58.064 1.00 50.25 304 LYS A C 1
ATOM 2419 O O . LYS A 1 304 ? -29.175 5.119 57.030 1.00 50.25 304 LYS A O 1
ATOM 2424 N N . LYS A 1 305 ? -28.918 4.761 59.256 1.00 49.94 305 LYS A N 1
ATOM 2425 C CA . LYS A 1 305 ? -30.307 4.482 59.649 1.00 49.94 305 LYS A CA 1
ATOM 2426 C C . LYS A 1 305 ? -31.203 5.659 59.236 1.00 49.94 305 LYS A C 1
ATOM 2428 O O . LYS A 1 305 ? -30.798 6.811 59.410 1.00 49.94 305 LYS A O 1
ATOM 2433 N N . PRO A 1 306 ? -32.442 5.371 58.830 1.00 49.03 306 PRO A N 1
ATOM 2434 C CA . PRO A 1 306 ? -33.527 5.705 59.736 1.00 49.03 306 PRO A CA 1
ATOM 2435 C C . PRO A 1 306 ? -34.458 4.527 60.006 1.00 49.03 306 PRO A C 1
ATOM 2437 O O . PRO A 1 306 ? -34.696 3.651 59.180 1.00 49.03 306 PRO A O 1
ATOM 2440 N N . ASP A 1 307 ? -34.926 4.563 61.241 1.00 50.78 307 ASP A N 1
ATOM 2441 C CA . ASP A 1 307 ? -35.930 3.734 61.877 1.00 50.78 307 ASP A CA 1
ATOM 2442 C C . ASP A 1 307 ? -37.323 3.992 61.268 1.00 50.78 307 ASP A C 1
ATOM 2444 O O . ASP A 1 307 ? -37.637 5.132 60.923 1.00 50.78 307 ASP A O 1
ATOM 2448 N N . VAL A 1 308 ? -38.136 2.933 61.178 1.00 47.00 308 VAL A N 1
ATOM 2449 C CA . VAL A 1 308 ? -39.543 2.823 61.628 1.00 47.00 308 VAL A CA 1
ATOM 2450 C C . VAL A 1 308 ? -40.398 1.920 60.712 1.00 47.00 308 VAL A C 1
ATOM 2452 O O . VAL A 1 308 ? -40.787 2.279 59.607 1.00 47.00 308 VAL A O 1
ATOM 2455 N N . SER A 1 309 ? -40.716 0.758 61.295 1.00 46.38 309 SER A N 1
ATOM 2456 C CA . SER A 1 309 ? -41.958 -0.039 61.293 1.00 46.38 309 SER A CA 1
ATOM 2457 C C . SER A 1 309 ? -42.742 -0.426 60.029 1.00 46.38 309 SER A C 1
ATOM 2459 O O . SER A 1 309 ? -43.404 0.383 59.392 1.00 46.38 309 SER A O 1
ATOM 2461 N N . ALA A 1 310 ? -42.899 -1.757 59.969 1.00 40.47 310 ALA A N 1
ATOM 2462 C CA . ALA A 1 310 ? -44.143 -2.536 59.860 1.00 40.47 310 ALA A CA 1
ATOM 2463 C C . ALA A 1 310 ? -44.504 -3.166 58.497 1.00 40.47 310 ALA A C 1
ATOM 2465 O O . ALA A 1 310 ? -44.858 -2.518 57.521 1.00 40.47 310 ALA A O 1
ATOM 2466 N N . ALA A 1 311 ? -44.428 -4.500 58.529 1.00 45.69 311 ALA A N 1
ATOM 2467 C CA . ALA A 1 311 ? -44.781 -5.536 57.554 1.00 45.69 311 ALA A CA 1
ATOM 2468 C C . ALA A 1 311 ? -46.328 -5.799 57.530 1.00 45.69 311 ALA A C 1
ATOM 2470 O O . ALA A 1 311 ? -47.018 -5.111 58.283 1.00 45.69 311 ALA A O 1
ATOM 2471 N N . PRO A 1 312 ? -46.904 -6.807 56.809 1.00 52.16 312 PRO A N 1
ATOM 2472 C CA . PRO A 1 312 ? -46.234 -7.926 56.129 1.00 52.16 312 PRO A CA 1
ATOM 2473 C C . PRO A 1 312 ? -46.812 -8.470 54.792 1.00 52.16 312 PRO A C 1
ATOM 2475 O O . PRO A 1 312 ? -47.967 -8.286 54.434 1.00 52.16 312 PRO A O 1
ATOM 2478 N N . ALA A 1 313 ? -45.949 -9.289 54.171 1.00 37.75 313 ALA A N 1
ATOM 2479 C CA . ALA A 1 313 ? -46.200 -10.536 53.433 1.00 37.75 313 ALA A CA 1
ATOM 2480 C C . ALA A 1 313 ? -46.795 -10.513 52.007 1.00 37.75 313 ALA A C 1
ATOM 2482 O O . ALA A 1 313 ? -47.995 -10.379 51.798 1.00 37.75 313 ALA A O 1
ATOM 2483 N N . SER A 1 314 ? -45.952 -10.898 51.039 1.00 36.94 314 SER A N 1
ATOM 2484 C CA . SER A 1 314 ? -46.338 -11.842 49.983 1.00 36.94 314 SER A CA 1
ATOM 2485 C C . SER A 1 314 ? -45.158 -12.748 49.625 1.00 36.94 314 SER A C 1
ATOM 2487 O O . SER A 1 314 ? -44.008 -12.316 49.579 1.00 36.94 314 SER A O 1
ATOM 2489 N N . ASN A 1 315 ? -45.493 -14.020 49.425 1.00 37.19 315 ASN A N 1
ATOM 2490 C CA . ASN A 1 315 ? -44.631 -15.186 49.295 1.00 37.19 315 ASN A CA 1
ATOM 2491 C C . ASN A 1 315 ? -43.739 -15.184 48.048 1.00 37.19 315 ASN A C 1
ATOM 2493 O O . ASN A 1 315 ? -44.072 -14.614 47.012 1.00 37.19 315 ASN A O 1
ATOM 2497 N N . GLY A 1 316 ? -42.610 -15.881 48.182 1.00 34.25 316 GLY A N 1
ATOM 2498 C CA . GLY A 1 316 ? -41.571 -16.013 47.171 1.00 34.25 316 GLY A CA 1
ATOM 2499 C C . GLY A 1 316 ? -41.757 -17.159 46.180 1.00 34.25 316 GLY A C 1
ATOM 2500 O O . GLY A 1 316 ? -42.632 -18.005 46.327 1.00 34.25 316 GLY A O 1
ATOM 2501 N N . THR A 1 317 ? -40.855 -17.199 45.199 1.00 44.47 317 THR A N 1
ATOM 2502 C CA . THR A 1 317 ? -40.159 -18.398 44.690 1.00 44.47 317 THR A CA 1
ATOM 2503 C C . THR A 1 317 ? -38.933 -17.907 43.893 1.00 44.47 317 THR A C 1
ATOM 2505 O O . THR A 1 317 ? -39.122 -17.129 42.958 1.00 44.47 317 THR A O 1
ATOM 2508 N N . PRO A 1 318 ? -37.685 -18.292 44.229 1.00 37.81 318 PRO A N 1
ATOM 2509 C CA . PRO A 1 318 ? -36.498 -17.909 43.467 1.00 37.81 318 PRO A CA 1
ATOM 2510 C C . PRO A 1 318 ? -36.127 -18.968 42.419 1.00 37.81 318 PRO A C 1
ATOM 2512 O O . PRO A 1 318 ? -36.051 -20.158 42.724 1.00 37.81 318 PRO A O 1
ATOM 2515 N N . LEU A 1 319 ? -35.846 -18.518 41.194 1.00 44.75 319 LEU A N 1
ATOM 2516 C CA . LEU A 1 319 ? -35.178 -19.307 40.154 1.00 44.75 319 LEU A CA 1
ATOM 2517 C C . LEU A 1 319 ? -33.643 -19.199 40.304 1.00 44.75 319 LEU A C 1
ATOM 2519 O O . LEU A 1 319 ? -33.159 -18.161 40.767 1.00 44.75 319 LEU A O 1
ATOM 2523 N N . PRO A 1 320 ? -32.863 -20.236 39.942 1.00 45.75 320 PRO A N 1
ATOM 2524 C CA . PRO A 1 320 ? -31.433 -20.307 40.243 1.00 45.75 320 PRO A CA 1
ATOM 2525 C C . PRO A 1 320 ? -30.586 -19.411 39.330 1.00 45.75 320 PRO A C 1
ATOM 2527 O O . PRO A 1 320 ? -30.724 -19.446 38.109 1.00 45.75 320 PRO A O 1
ATOM 2530 N N . LEU A 1 321 ? -29.656 -18.665 39.935 1.00 37.53 321 LEU A N 1
ATOM 2531 C CA . LEU A 1 321 ? -28.546 -18.007 39.248 1.00 37.53 321 LEU A CA 1
ATOM 2532 C C . LEU A 1 321 ? -27.503 -19.045 38.808 1.00 37.53 321 LEU A C 1
ATOM 2534 O O . LEU A 1 321 ? -26.841 -19.665 39.644 1.00 37.53 321 LEU A O 1
ATOM 2538 N N . GLU A 1 322 ? -27.310 -19.176 37.498 1.00 35.88 322 GLU A N 1
ATOM 2539 C CA . GLU A 1 322 ? -26.120 -19.796 36.920 1.00 35.88 322 GLU A CA 1
ATOM 2540 C C . GLU A 1 322 ? -24.934 -18.819 36.955 1.00 35.88 322 GLU A C 1
ATOM 2542 O O . GLU A 1 322 ? -25.034 -17.644 36.600 1.00 35.88 322 GLU A O 1
ATOM 2547 N N . LYS A 1 323 ? -23.792 -19.334 37.422 1.00 40.56 323 LYS A N 1
ATOM 2548 C CA . LYS A 1 323 ? -22.490 -18.658 37.465 1.00 40.56 323 LYS A CA 1
ATOM 2549 C C . LYS A 1 323 ? -21.959 -18.407 36.045 1.00 40.56 323 LYS A C 1
ATOM 2551 O O . LYS A 1 323 ? -21.993 -19.334 35.237 1.00 40.56 323 LYS A O 1
ATOM 2556 N N . PRO A 1 324 ? -21.344 -17.247 35.756 1.00 35.03 324 PRO A N 1
ATOM 2557 C CA . PRO A 1 324 ? -20.586 -17.076 34.527 1.00 35.03 324 PRO A CA 1
ATOM 2558 C C . PRO A 1 324 ? -19.229 -17.779 34.664 1.00 35.03 324 PRO A C 1
ATOM 2560 O O . PRO A 1 324 ? -18.429 -17.461 35.545 1.00 35.03 324 PRO A O 1
ATOM 2563 N N . ALA A 1 325 ? -18.988 -18.769 33.805 1.00 35.00 325 ALA A N 1
ATOM 2564 C CA . ALA A 1 325 ? -17.682 -19.386 33.644 1.00 35.00 325 ALA A CA 1
ATOM 2565 C C . ALA A 1 325 ? -16.816 -18.512 32.730 1.00 35.00 325 ALA A C 1
ATOM 2567 O O . ALA A 1 325 ? -17.105 -18.310 31.552 1.00 35.00 325 ALA A O 1
ATOM 2568 N N . ASP A 1 326 ? -15.747 -18.016 33.330 1.00 38.81 326 ASP A N 1
ATOM 2569 C CA . ASP A 1 326 ? -14.658 -17.260 32.742 1.00 38.81 326 ASP A CA 1
ATOM 2570 C C . ASP A 1 326 ? -13.857 -18.144 31.768 1.00 38.81 326 ASP A C 1
ATOM 2572 O O . ASP A 1 326 ? -13.196 -19.094 32.191 1.00 38.81 326 ASP A O 1
ATOM 2576 N N . LYS A 1 327 ? -13.940 -17.866 30.460 1.00 32.31 327 LYS A N 1
ATOM 2577 C CA . LYS A 1 327 ? -12.979 -18.313 29.434 1.00 32.31 327 LYS A CA 1
ATOM 2578 C C . LYS A 1 327 ? -12.937 -17.293 28.294 1.00 32.31 327 LYS A C 1
ATOM 2580 O O . LYS A 1 327 ? -13.570 -17.474 27.257 1.00 32.31 327 LYS A O 1
ATOM 2585 N N . GLN A 1 328 ? -12.167 -16.221 28.473 1.00 30.83 328 GLN A N 1
ATOM 2586 C CA . GLN A 1 328 ? -11.697 -15.414 27.346 1.00 30.83 328 GLN A CA 1
ATOM 2587 C C . GLN A 1 328 ? -10.668 -16.224 26.548 1.00 30.83 328 GLN A C 1
ATOM 2589 O O . GLN A 1 328 ? -9.516 -16.384 26.945 1.00 30.83 328 GLN A O 1
ATOM 2594 N N . HIS A 1 329 ? -11.117 -16.773 25.422 1.00 28.48 329 HIS A N 1
ATOM 2595 C CA . HIS A 1 329 ? -10.259 -17.306 24.374 1.00 28.48 329 HIS A CA 1
ATOM 2596 C C . HIS A 1 329 ? -9.723 -16.114 23.567 1.00 28.48 329 HIS A C 1
ATOM 2598 O O . HIS A 1 329 ? -10.484 -15.421 22.894 1.00 28.48 329 HIS A O 1
ATOM 2604 N N . ASN A 1 330 ? -8.427 -15.827 23.701 1.00 29.34 330 ASN A N 1
ATOM 2605 C CA . ASN A 1 330 ? -7.720 -14.865 22.858 1.00 29.34 330 ASN A CA 1
ATOM 2606 C C . ASN A 1 330 ? -7.453 -15.515 21.496 1.00 29.34 330 ASN A C 1
ATOM 2608 O O . ASN A 1 330 ? -6.415 -16.149 21.310 1.00 29.34 330 ASN A O 1
ATOM 2612 N N . ASP A 1 331 ? -8.371 -15.337 20.549 1.00 25.14 331 ASP A N 1
ATOM 2613 C CA . ASP A 1 331 ? -8.079 -15.586 19.140 1.00 25.14 331 ASP A CA 1
ATOM 2614 C C . ASP A 1 331 ? -7.341 -14.370 18.553 1.00 25.14 331 ASP A C 1
ATOM 2616 O O . ASP A 1 331 ? -7.862 -13.248 18.589 1.00 25.14 331 ASP A O 1
ATOM 2620 N N . PRO A 1 332 ? -6.126 -14.534 18.000 1.00 27.75 332 PRO A N 1
ATOM 2621 C CA . PRO A 1 332 ? -5.453 -13.453 17.303 1.00 27.75 332 PRO A CA 1
ATOM 2622 C C . PRO A 1 332 ? -6.219 -13.119 16.016 1.00 27.75 332 PRO A C 1
ATOM 2624 O O . PRO A 1 332 ? -6.301 -13.919 15.085 1.00 27.75 332 PRO A O 1
ATOM 2627 N N . ILE A 1 333 ? -6.753 -11.896 15.939 1.00 28.12 333 ILE A N 1
ATOM 2628 C CA . ILE A 1 333 ? -7.266 -11.320 14.693 1.00 28.12 333 ILE A CA 1
ATOM 2629 C C . ILE A 1 333 ? -6.068 -11.111 13.760 1.00 28.12 333 ILE A C 1
ATOM 2631 O O . ILE A 1 333 ? -5.354 -10.110 13.849 1.00 28.12 333 ILE A O 1
ATOM 2635 N N . ALA A 1 334 ? -5.845 -12.069 12.862 1.00 25.52 334 ALA A N 1
ATOM 2636 C CA . ALA A 1 334 ? -4.907 -11.931 11.762 1.00 25.52 334 ALA A CA 1
ATOM 2637 C C . ALA A 1 334 ? -5.353 -10.761 10.871 1.00 25.52 334 ALA A C 1
ATOM 2639 O O . ALA A 1 334 ? -6.415 -10.788 10.246 1.00 25.52 334 ALA A O 1
ATOM 2640 N N . VAL A 1 335 ? -4.543 -9.704 10.819 1.00 33.06 335 VAL A N 1
ATOM 2641 C CA . VAL A 1 335 ? -4.662 -8.678 9.782 1.00 33.06 335 VAL A CA 1
ATOM 2642 C C . VAL A 1 335 ? -4.209 -9.339 8.483 1.00 33.06 335 VAL A C 1
ATOM 2644 O O . VAL A 1 335 ? -3.018 -9.512 8.239 1.00 33.06 335 VAL A O 1
ATOM 2647 N N . GLU A 1 336 ? -5.179 -9.789 7.695 1.00 28.36 336 GLU A N 1
ATOM 2648 C CA . GLU A 1 336 ? -4.967 -10.564 6.478 1.00 28.36 336 GLU A CA 1
ATOM 2649 C C . GLU A 1 336 ? -4.263 -9.704 5.409 1.00 28.36 336 GLU A C 1
ATOM 2651 O O . GLU A 1 336 ? -4.875 -8.901 4.700 1.00 28.36 336 GLU A O 1
ATOM 2656 N N . PHE A 1 337 ? -2.943 -9.858 5.292 1.00 36.56 337 PHE A N 1
ATOM 2657 C CA . PHE A 1 337 ? -2.194 -9.448 4.108 1.00 36.56 337 PHE A CA 1
ATOM 2658 C C . PHE A 1 337 ? -2.418 -10.514 3.034 1.00 36.56 337 PHE A C 1
ATOM 2660 O O . PHE A 1 337 ? -1.661 -11.473 2.916 1.00 36.56 337 PHE A O 1
ATOM 2667 N N . THR A 1 338 ? -3.497 -10.388 2.262 1.00 28.52 338 THR A N 1
ATOM 2668 C CA . THR A 1 338 ? -3.777 -11.314 1.160 1.00 28.52 338 THR A CA 1
ATOM 2669 C C . THR A 1 338 ? -2.761 -11.121 0.028 1.00 28.52 338 THR A C 1
ATOM 2671 O O . THR A 1 338 ? -2.983 -10.319 -0.879 1.00 28.52 338 THR A O 1
ATOM 2674 N N . HIS A 1 339 ? -1.669 -11.883 0.058 1.00 36.22 339 HIS A N 1
ATOM 2675 C CA . HIS A 1 339 ? -0.820 -12.163 -1.099 1.00 36.22 339 HIS A CA 1
ATOM 2676 C C . HIS A 1 339 ? -0.999 -13.643 -1.465 1.00 36.22 339 HIS A C 1
ATOM 2678 O O . HIS A 1 339 ? -0.568 -14.537 -0.742 1.00 36.22 339 HIS A O 1
ATOM 2684 N N . LYS A 1 340 ? -1.714 -13.918 -2.564 1.00 35.47 340 LYS A N 1
ATOM 2685 C CA . LYS A 1 340 ? -1.857 -15.282 -3.096 1.00 35.47 340 LYS A CA 1
ATOM 2686 C C . LYS A 1 340 ? -0.599 -15.663 -3.873 1.00 35.47 340 LYS A C 1
ATOM 2688 O O . LYS A 1 340 ? -0.194 -14.938 -4.776 1.00 35.47 340 LYS A O 1
ATOM 2693 N N . ALA A 1 341 ? -0.050 -16.827 -3.540 1.00 30.95 341 ALA A N 1
ATOM 2694 C CA . ALA A 1 341 ? 1.061 -17.466 -4.232 1.00 30.95 341 ALA A CA 1
ATOM 2695 C C . ALA A 1 341 ? 0.737 -17.739 -5.715 1.00 30.95 341 ALA A C 1
ATOM 2697 O O . ALA A 1 341 ? -0.335 -18.259 -6.039 1.00 30.95 341 ALA A O 1
ATOM 2698 N N . GLN A 1 342 ? 1.679 -17.411 -6.602 1.00 33.69 342 GLN A N 1
ATOM 2699 C CA . GLN A 1 342 ? 1.650 -17.801 -8.013 1.00 33.69 342 GLN A CA 1
ATOM 2700 C C . GLN A 1 342 ? 2.093 -19.269 -8.185 1.00 33.69 342 GLN A C 1
ATOM 2702 O O . GLN A 1 342 ? 3.004 -19.722 -7.487 1.00 33.69 342 GLN A O 1
ATOM 2707 N N . PRO A 1 343 ? 1.484 -20.032 -9.112 1.00 30.75 343 PRO A N 1
ATOM 2708 C CA . PRO A 1 343 ? 1.940 -21.372 -9.460 1.00 30.75 343 PRO A CA 1
ATOM 2709 C C . PRO A 1 343 ? 3.220 -21.332 -10.310 1.00 30.75 343 PRO A C 1
ATOM 2711 O O . PRO A 1 343 ? 3.358 -20.537 -11.237 1.00 30.75 343 PRO A O 1
ATOM 2714 N N . LYS A 1 344 ? 4.146 -22.239 -9.989 1.00 28.62 344 LYS A N 1
ATOM 2715 C CA . LYS A 1 344 ? 5.445 -22.442 -10.641 1.00 28.62 344 LYS A CA 1
ATOM 2716 C C . LYS A 1 344 ? 5.235 -22.988 -12.063 1.00 28.62 344 LYS A C 1
ATOM 2718 O O . LYS A 1 344 ? 4.828 -24.135 -12.222 1.00 28.62 344 LYS A O 1
ATOM 2723 N N . ILE A 1 345 ? 5.494 -22.173 -13.086 1.00 29.86 345 ILE A N 1
ATOM 2724 C CA . ILE A 1 345 ? 5.461 -22.587 -14.498 1.00 29.86 345 ILE A CA 1
ATOM 2725 C C . ILE A 1 345 ? 6.850 -23.110 -14.876 1.00 29.86 345 ILE A C 1
ATOM 2727 O O . ILE A 1 345 ? 7.830 -22.369 -14.851 1.00 29.86 345 ILE A O 1
ATOM 2731 N N . THR A 1 346 ? 6.947 -24.392 -15.221 1.00 31.45 346 THR A N 1
ATOM 2732 C CA . THR A 1 346 ? 8.132 -24.971 -15.871 1.00 31.45 346 THR A CA 1
ATOM 2733 C C . THR A 1 346 ? 8.110 -24.670 -17.374 1.00 31.45 346 THR A C 1
ATOM 2735 O O . THR A 1 346 ? 7.070 -24.880 -18.002 1.00 31.45 346 THR A O 1
ATOM 2738 N N . PRO A 1 347 ? 9.224 -24.222 -17.980 1.00 34.81 347 PRO A N 1
ATOM 2739 C CA . PRO A 1 347 ? 9.278 -23.927 -19.410 1.00 34.81 347 PRO A CA 1
ATOM 2740 C C . PRO A 1 347 ? 9.341 -25.216 -20.255 1.00 34.81 347 PRO A C 1
ATOM 2742 O O . PRO A 1 347 ? 10.107 -26.123 -19.915 1.00 34.81 347 PRO A O 1
ATOM 2745 N N . PRO A 1 348 ? 8.587 -25.325 -21.368 1.00 34.16 348 PRO A N 1
ATOM 2746 C CA . PRO A 1 348 ? 8.767 -26.409 -22.322 1.00 34.16 348 PRO A CA 1
ATOM 2747 C C . PRO A 1 348 ? 9.987 -26.164 -23.224 1.00 34.16 348 PRO A C 1
ATOM 2749 O O . PRO A 1 348 ? 10.305 -25.044 -23.620 1.00 34.16 348 PRO A O 1
ATOM 2752 N N . LYS A 1 349 ? 10.661 -27.272 -23.533 1.00 38.75 349 LYS A N 1
ATOM 2753 C CA . LYS A 1 349 ? 11.848 -27.420 -24.383 1.00 38.75 349 LYS A CA 1
ATOM 2754 C C . LYS A 1 349 ? 11.564 -26.987 -25.839 1.00 38.75 349 LYS A C 1
ATOM 2756 O O . LYS A 1 349 ? 10.517 -27.363 -26.364 1.00 38.75 349 LYS A O 1
ATOM 2761 N N . PRO A 1 350 ? 12.474 -26.260 -26.516 1.00 33.72 350 PRO A N 1
ATOM 2762 C CA . PRO A 1 350 ? 12.254 -25.802 -27.886 1.00 33.72 350 PRO A CA 1
ATOM 2763 C C . PRO A 1 350 ? 12.499 -26.932 -28.898 1.00 33.72 350 PRO A C 1
ATOM 2765 O O . PRO A 1 350 ? 13.550 -27.573 -28.878 1.00 33.72 350 PRO A O 1
ATOM 2768 N N . ALA A 1 351 ? 11.534 -27.157 -29.792 1.00 32.25 351 ALA A N 1
ATOM 2769 C CA . ALA A 1 351 ? 11.709 -27.945 -31.009 1.00 32.25 351 ALA A CA 1
ATOM 2770 C C . ALA A 1 351 ? 11.891 -26.993 -32.203 1.00 32.25 351 ALA A C 1
ATOM 2772 O O . ALA A 1 351 ? 11.159 -26.013 -32.342 1.00 32.25 351 ALA A O 1
ATOM 2773 N N . ALA A 1 352 ? 12.912 -27.268 -33.014 1.00 35.34 352 ALA A N 1
ATOM 2774 C CA . ALA A 1 352 ? 13.288 -26.516 -34.207 1.00 35.34 352 ALA A CA 1
ATOM 2775 C C . ALA A 1 352 ? 12.263 -26.686 -35.352 1.00 35.34 352 ALA A C 1
ATOM 2777 O O . ALA A 1 352 ? 11.574 -27.706 -35.392 1.00 35.34 352 ALA A O 1
ATOM 2778 N N . PRO A 1 353 ? 12.161 -25.722 -36.288 1.00 36.38 353 PRO A N 1
ATOM 2779 C CA . PRO A 1 353 ? 11.194 -25.773 -37.377 1.00 36.38 353 PRO A CA 1
ATOM 2780 C C . PRO A 1 353 ? 11.743 -26.549 -38.582 1.00 36.38 353 PRO A C 1
ATOM 2782 O O . PRO A 1 353 ? 12.807 -26.225 -39.109 1.00 36.38 353 PRO A O 1
ATOM 2785 N N . GLU A 1 354 ? 10.981 -27.537 -39.045 1.00 29.78 354 GLU A N 1
ATOM 2786 C CA . GLU A 1 354 ? 11.207 -28.223 -40.315 1.00 29.78 354 GLU A CA 1
ATOM 2787 C C . GLU A 1 354 ? 10.266 -27.631 -41.379 1.00 29.78 354 GLU A C 1
ATOM 2789 O O . GLU A 1 354 ? 9.050 -27.549 -41.201 1.00 29.78 354 GLU A O 1
ATOM 2794 N N . LEU A 1 355 ? 10.869 -27.142 -42.464 1.00 37.53 355 LEU A N 1
ATOM 2795 C CA . LEU A 1 355 ? 10.221 -26.618 -43.663 1.00 37.53 355 LEU A CA 1
ATOM 2796 C C . LEU A 1 355 ? 9.483 -27.736 -44.406 1.00 37.53 355 LEU A C 1
ATOM 2798 O O . LEU A 1 355 ? 10.151 -28.633 -44.907 1.00 37.53 355 LEU A O 1
ATOM 2802 N N . MET A 1 356 ? 8.171 -27.607 -44.634 1.00 31.14 356 MET A N 1
ATOM 2803 C CA . MET A 1 356 ? 7.524 -28.210 -45.807 1.00 31.14 356 MET A CA 1
ATOM 2804 C C . MET A 1 356 ? 6.304 -27.423 -46.311 1.00 31.14 356 MET A C 1
ATOM 2806 O O . MET A 1 356 ? 5.308 -27.249 -45.619 1.00 31.14 356 MET A O 1
ATOM 2810 N N . SER A 1 357 ? 6.455 -26.983 -47.563 1.00 30.39 357 SER A N 1
ATOM 2811 C CA . SER A 1 357 ? 5.545 -27.091 -48.712 1.00 30.39 357 SER A CA 1
ATOM 2812 C C . SER A 1 357 ? 4.047 -26.790 -48.556 1.00 30.39 357 SER A C 1
ATOM 2814 O O . SER A 1 357 ? 3.292 -27.494 -47.891 1.00 30.39 357 SER A O 1
ATOM 2816 N N . MET A 1 358 ? 3.607 -25.796 -49.331 1.00 30.91 358 MET A N 1
ATOM 2817 C CA . MET A 1 358 ? 2.209 -25.507 -49.634 1.00 30.91 358 MET A CA 1
ATOM 2818 C C . MET A 1 358 ? 1.622 -26.556 -50.588 1.00 30.91 358 MET A C 1
ATOM 2820 O O . MET A 1 358 ? 2.083 -26.691 -51.720 1.00 30.91 358 MET A O 1
ATOM 2824 N N . GLN A 1 359 ? 0.527 -27.199 -50.186 1.00 34.66 359 GLN A N 1
ATOM 2825 C CA . GLN A 1 359 ? -0.477 -27.735 -51.105 1.00 34.66 359 GLN A CA 1
ATOM 2826 C C . GLN A 1 359 ? -1.878 -27.449 -50.550 1.00 34.66 359 GLN A C 1
ATOM 2828 O O . GLN A 1 359 ? -2.158 -27.647 -49.370 1.00 34.66 359 GLN A O 1
ATOM 2833 N N . ALA A 1 360 ? -2.734 -26.920 -51.422 1.00 39.62 360 ALA A N 1
ATOM 2834 C CA . ALA A 1 360 ? -4.124 -26.575 -51.151 1.00 39.62 360 ALA A CA 1
ATOM 2835 C C . ALA A 1 360 ? -5.001 -27.831 -50.993 1.00 39.62 360 ALA A C 1
ATOM 2837 O O . ALA A 1 360 ? -4.778 -28.795 -51.727 1.00 39.62 360 ALA A O 1
ATOM 2838 N N . PRO A 1 361 ? -6.053 -27.812 -50.151 1.00 39.19 361 PRO A N 1
ATOM 2839 C CA . PRO A 1 361 ? -7.078 -28.840 -50.196 1.00 39.19 361 PRO A CA 1
ATOM 2840 C C . PRO A 1 361 ? -8.412 -28.316 -50.739 1.00 39.19 361 PRO A C 1
ATOM 2842 O O . PRO A 1 361 ? -8.981 -27.328 -50.268 1.00 39.19 361 PRO A O 1
ATOM 2845 N N . SER A 1 362 ? -8.914 -29.061 -51.721 1.00 32.56 362 SER A N 1
ATOM 2846 C CA . SER A 1 362 ? -10.299 -29.066 -52.175 1.00 32.56 362 SER A CA 1
ATOM 2847 C C . SER A 1 362 ? -11.247 -29.596 -51.096 1.00 32.56 362 SER A C 1
ATOM 2849 O O . SER A 1 362 ? -10.883 -30.386 -50.226 1.00 32.56 362 SER A O 1
ATOM 2851 N N . GLN A 1 363 ? -12.489 -29.137 -51.200 1.00 37.84 363 GLN A N 1
ATOM 2852 C CA . GLN A 1 363 ? -13.616 -29.404 -50.318 1.00 37.84 363 GLN A CA 1
ATOM 2853 C C . GLN A 1 363 ? -14.042 -30.880 -50.335 1.00 37.84 363 GLN A C 1
ATOM 2855 O O . GLN A 1 363 ? -14.209 -31.466 -51.401 1.00 37.84 363 GLN A O 1
ATOM 2860 N N . THR A 1 364 ? -14.353 -31.425 -49.157 1.00 32.53 364 THR A N 1
ATOM 2861 C CA . THR A 1 364 ? -15.298 -32.542 -49.019 1.00 32.53 364 THR A CA 1
ATOM 2862 C C . THR A 1 364 ? -16.078 -32.388 -47.717 1.00 32.53 364 THR A C 1
ATOM 2864 O O . THR A 1 364 ? -15.510 -32.228 -46.641 1.00 32.53 364 THR A O 1
ATOM 2867 N N . THR A 1 365 ? -17.399 -32.385 -47.851 1.00 37.22 365 THR A N 1
ATOM 2868 C CA . THR A 1 365 ? -18.426 -32.190 -46.823 1.00 37.22 365 THR A CA 1
ATOM 2869 C C . THR A 1 365 ? -18.955 -33.524 -46.296 1.00 37.22 365 THR A C 1
ATOM 2871 O O . THR A 1 365 ? -19.398 -34.332 -47.108 1.00 37.22 365 THR A O 1
ATOM 2874 N N . THR A 1 366 ? -19.024 -33.723 -44.973 1.00 33.47 366 THR A N 1
ATOM 2875 C CA . THR A 1 366 ? -20.183 -34.297 -44.228 1.00 33.47 366 THR A CA 1
ATOM 2876 C C . THR A 1 366 ? -19.940 -34.239 -42.695 1.00 33.47 366 THR A C 1
ATOM 2878 O O . THR A 1 366 ? -18.793 -34.082 -42.281 1.00 33.47 366 THR A O 1
ATOM 2881 N N . PRO A 1 367 ? -20.996 -34.265 -41.847 1.00 50.84 367 PRO A N 1
ATOM 2882 C CA . PRO A 1 367 ? -21.042 -33.547 -40.567 1.00 50.84 367 PRO A CA 1
ATOM 2883 C C . PRO A 1 367 ? -21.063 -34.447 -39.317 1.00 50.84 367 PRO A C 1
ATOM 2885 O O . PRO A 1 367 ? -21.579 -35.557 -39.374 1.00 50.84 367 PRO A O 1
ATOM 2888 N N . ALA A 1 368 ? -20.612 -33.916 -38.171 1.00 39.09 368 ALA A N 1
ATOM 2889 C CA . ALA A 1 368 ? -21.220 -34.090 -36.836 1.00 39.09 368 ALA A CA 1
ATOM 2890 C C . ALA A 1 368 ? -20.343 -33.432 -35.750 1.00 39.09 368 ALA A C 1
ATOM 2892 O O . ALA A 1 368 ? -19.145 -33.686 -35.687 1.00 39.09 368 ALA A O 1
ATOM 2893 N N . GLY A 1 369 ? -20.953 -32.621 -34.876 1.00 40.47 369 GLY A N 1
ATOM 2894 C CA . GLY A 1 369 ? -20.299 -32.014 -33.704 1.00 40.47 369 GLY A CA 1
ATOM 2895 C C . GLY A 1 369 ? -20.036 -30.512 -33.835 1.00 40.47 369 GLY A C 1
ATOM 2896 O O . GLY A 1 369 ? -18.899 -30.066 -33.729 1.00 40.47 369 GLY A O 1
ATOM 2897 N N . GLY A 1 370 ? -21.079 -29.724 -34.110 1.00 40.47 370 GLY A N 1
ATOM 2898 C CA . GLY A 1 370 ? -20.965 -28.273 -34.250 1.00 40.47 370 GLY A CA 1
ATOM 2899 C C . GLY A 1 370 ? -20.691 -27.579 -32.917 1.00 40.47 370 GLY A C 1
ATOM 2900 O O . GLY A 1 370 ? -21.620 -27.269 -32.177 1.00 40.47 370 GLY A O 1
ATOM 2901 N N . THR A 1 371 ? -19.425 -27.273 -32.642 1.00 52.72 371 THR A N 1
ATOM 2902 C CA . THR A 1 371 ? -19.071 -26.149 -31.770 1.00 52.72 371 THR A CA 1
ATOM 2903 C C . THR A 1 371 ? -19.626 -24.878 -32.425 1.00 52.72 371 THR A C 1
ATOM 2905 O O . THR A 1 371 ? -19.346 -24.650 -33.607 1.00 52.72 371 THR A O 1
ATOM 2908 N N . PRO A 1 372 ? -20.441 -24.062 -31.733 1.00 53.69 372 PRO A N 1
ATOM 2909 C CA . PRO A 1 372 ? -20.995 -22.850 -32.322 1.00 53.69 372 PRO A CA 1
ATOM 2910 C C . PRO A 1 372 ? -19.867 -21.930 -32.801 1.00 53.69 372 PRO A C 1
ATOM 2912 O O . PRO A 1 372 ? -18.860 -21.749 -32.115 1.00 53.69 372 PRO A O 1
ATOM 2915 N N . ALA A 1 373 ? -20.036 -21.359 -33.996 1.00 51.62 373 ALA A N 1
ATOM 2916 C CA . ALA A 1 373 ? -19.072 -20.431 -34.572 1.00 51.62 373 ALA A CA 1
ATOM 2917 C C . ALA A 1 373 ? -18.799 -19.259 -33.597 1.00 51.62 373 ALA A C 1
ATOM 2919 O O . ALA A 1 373 ? -19.746 -18.761 -32.978 1.00 51.62 373 ALA A O 1
ATOM 2920 N N . PRO A 1 374 ? -17.550 -18.754 -33.494 1.00 58.06 374 PRO A N 1
ATOM 2921 C CA . PRO A 1 374 ? -17.153 -17.715 -32.531 1.00 58.06 374 PRO A CA 1
ATOM 2922 C C . PRO A 1 374 ? -18.027 -16.449 -32.546 1.00 58.06 374 PRO A C 1
ATOM 2924 O O . PRO A 1 374 ? -18.136 -15.750 -31.541 1.00 58.06 374 PRO A O 1
ATOM 2927 N N . SER A 1 375 ? -18.691 -16.169 -33.671 1.00 63.44 375 SER A N 1
ATOM 2928 C CA . SER A 1 375 ? -19.565 -15.008 -33.846 1.00 63.44 375 SER A CA 1
ATOM 2929 C C . SER A 1 375 ? -20.890 -15.077 -33.064 1.00 63.44 375 SER A C 1
ATOM 2931 O O . SER A 1 375 ? -21.524 -14.039 -32.889 1.00 63.44 375 SER A O 1
ATOM 2933 N N . ALA A 1 376 ? -21.329 -16.252 -32.595 1.00 75.69 376 ALA A N 1
ATOM 2934 C CA . ALA A 1 376 ? -22.624 -16.419 -31.916 1.00 75.69 376 ALA A CA 1
ATOM 2935 C C . ALA A 1 376 ? -22.553 -16.307 -30.377 1.00 75.69 376 ALA A C 1
ATOM 2937 O O . ALA A 1 376 ? -23.586 -16.222 -29.715 1.00 75.69 376 ALA A O 1
ATOM 2938 N N . ILE A 1 377 ? -21.349 -16.279 -29.792 1.00 80.56 377 ILE A N 1
ATOM 2939 C CA . ILE A 1 377 ? -21.156 -16.362 -28.332 1.00 80.56 377 ILE A CA 1
ATOM 2940 C C . ILE A 1 377 ? -21.436 -15.021 -27.636 1.00 80.56 377 ILE A C 1
ATOM 2942 O O . ILE A 1 377 ? -22.077 -14.987 -26.586 1.00 80.56 377 ILE A O 1
ATOM 2946 N N . ALA A 1 378 ? -21.008 -13.899 -28.223 1.00 80.19 378 ALA A N 1
ATOM 2947 C CA . ALA A 1 378 ? -21.220 -12.577 -27.628 1.00 80.19 378 ALA A CA 1
ATOM 2948 C C . ALA A 1 378 ? -22.715 -12.191 -27.498 1.00 80.19 378 ALA A C 1
ATOM 2950 O O . ALA A 1 378 ? -23.106 -11.744 -26.416 1.00 80.19 378 ALA A O 1
ATOM 2951 N N . PRO A 1 379 ? -23.576 -12.417 -28.515 1.00 87.56 379 PRO A N 1
ATOM 2952 C CA . PRO A 1 379 ? -25.019 -12.203 -28.384 1.00 87.56 379 PRO A CA 1
ATOM 2953 C C . PRO A 1 379 ? -25.662 -13.057 -27.286 1.00 87.56 379 PRO A C 1
ATOM 2955 O O . PRO A 1 379 ? -26.519 -12.564 -26.557 1.00 87.56 379 PRO A O 1
ATOM 2958 N N . ALA A 1 380 ? -25.226 -14.312 -27.126 1.00 90.88 380 ALA A N 1
ATOM 2959 C CA . ALA A 1 380 ? -25.762 -15.209 -26.104 1.00 90.88 380 ALA A CA 1
ATOM 2960 C C . ALA A 1 380 ? -25.448 -14.720 -24.680 1.00 90.88 380 ALA A C 1
ATOM 2962 O O . ALA A 1 380 ? -26.326 -14.711 -23.822 1.00 90.88 380 ALA A O 1
ATOM 2963 N N . ILE A 1 381 ? -24.222 -14.243 -24.437 1.00 91.94 381 ILE A N 1
ATOM 2964 C CA . ILE A 1 381 ? -23.828 -13.690 -23.131 1.00 91.94 381 ILE A CA 1
ATOM 2965 C C . ILE A 1 381 ? -24.597 -12.400 -22.827 1.00 91.94 381 ILE A C 1
ATOM 2967 O O . ILE A 1 381 ? -25.055 -12.208 -21.701 1.00 91.94 381 ILE A O 1
ATOM 2971 N N . ALA A 1 382 ? -24.771 -11.526 -23.824 1.00 90.88 382 ALA A N 1
ATOM 2972 C CA . ALA A 1 382 ? -25.565 -10.309 -23.668 1.00 90.88 382 ALA A CA 1
ATOM 2973 C C . ALA A 1 382 ? -27.039 -10.627 -23.354 1.00 90.88 382 ALA A C 1
ATOM 2975 O O . ALA A 1 382 ? -27.628 -10.007 -22.468 1.00 90.88 382 ALA A O 1
ATOM 2976 N N . ALA A 1 383 ? -27.611 -11.634 -24.020 1.00 93.88 383 ALA A N 1
ATOM 2977 C CA . ALA A 1 383 ? -28.954 -12.119 -23.722 1.00 93.88 383 ALA A CA 1
ATOM 2978 C C . ALA A 1 383 ? -29.053 -12.703 -22.302 1.00 93.88 383 ALA A C 1
ATOM 2980 O O . ALA A 1 383 ? -30.033 -12.444 -21.609 1.00 93.88 383 ALA A O 1
ATOM 2981 N N . GLU A 1 384 ? -28.035 -13.432 -21.830 1.00 95.31 384 GLU A N 1
ATOM 2982 C CA . GLU A 1 384 ? -28.021 -13.987 -20.470 1.00 95.31 384 GLU A CA 1
ATOM 2983 C C . GLU A 1 384 ? -27.910 -12.892 -19.394 1.00 95.31 384 GLU A C 1
ATOM 2985 O O . GLU A 1 384 ? -28.569 -12.983 -18.358 1.00 95.31 384 GLU A O 1
ATOM 2990 N N . MET A 1 385 ? -27.162 -11.813 -19.650 1.00 96.44 385 MET A N 1
ATOM 2991 C CA . MET A 1 385 ? -27.163 -10.635 -18.774 1.00 96.44 385 MET A CA 1
ATOM 2992 C C . MET A 1 385 ? -28.544 -9.988 -18.682 1.00 96.44 385 MET A C 1
ATOM 2994 O O . MET A 1 385 ? -29.007 -9.706 -17.578 1.00 96.44 385 MET A O 1
ATOM 2998 N N . GLN A 1 386 ? -29.198 -9.753 -19.824 1.00 96.25 386 GLN A N 1
ATOM 2999 C CA . GLN A 1 386 ? -30.525 -9.139 -19.836 1.00 96.25 386 GLN A CA 1
ATOM 3000 C C . GLN A 1 386 ? -31.544 -10.038 -19.129 1.00 96.25 386 GLN A C 1
ATOM 3002 O O . GLN A 1 386 ? -32.292 -9.575 -18.271 1.00 96.25 386 GLN A O 1
ATOM 3007 N N . ALA A 1 387 ? -31.495 -11.346 -19.391 1.00 96.62 387 ALA A N 1
ATOM 3008 C CA . ALA A 1 387 ? -32.334 -12.319 -18.706 1.00 96.62 387 ALA A CA 1
ATOM 3009 C C . ALA A 1 387 ? -32.116 -12.305 -17.183 1.00 96.62 387 ALA A C 1
ATOM 3011 O O . ALA A 1 387 ? -33.080 -12.455 -16.428 1.00 96.62 387 ALA A O 1
ATOM 3012 N N . ALA A 1 388 ? -30.878 -12.090 -16.722 1.00 97.44 388 ALA A N 1
ATOM 3013 C CA . ALA A 1 388 ? -30.573 -11.957 -15.302 1.00 97.44 388 ALA A CA 1
ATOM 3014 C C . ALA A 1 388 ? -31.166 -10.676 -14.691 1.00 97.44 388 ALA A C 1
ATOM 3016 O O . ALA A 1 388 ? -31.753 -10.750 -13.611 1.00 97.44 388 ALA A O 1
ATOM 3017 N N . VAL A 1 389 ? -31.076 -9.531 -15.380 1.00 97.56 389 VAL A N 1
ATOM 3018 C CA . VAL A 1 389 ? -31.734 -8.276 -14.962 1.00 97.56 389 VAL A CA 1
ATOM 3019 C C . VAL A 1 389 ? -33.242 -8.488 -14.828 1.00 97.56 389 VAL A C 1
ATOM 3021 O O . VAL A 1 389 ? -33.822 -8.203 -13.778 1.00 97.56 389 VAL A O 1
ATOM 3024 N N . ASP A 1 390 ? -33.870 -9.064 -15.853 1.00 97.06 390 ASP A N 1
ATOM 3025 C CA . ASP A 1 390 ? -35.315 -9.286 -15.872 1.00 97.06 390 ASP A CA 1
ATOM 3026 C C . ASP A 1 390 ? -35.750 -10.264 -14.772 1.00 97.06 390 ASP A C 1
ATOM 3028 O O . ASP A 1 390 ? -36.789 -10.080 -14.136 1.00 97.06 390 ASP A O 1
ATOM 3032 N N . GLN A 1 391 ? -34.959 -11.311 -14.516 1.00 97.50 391 GLN A N 1
ATOM 3033 C CA . GLN A 1 391 ? -35.231 -12.268 -13.445 1.00 97.50 391 GLN A CA 1
ATOM 3034 C C . GLN A 1 391 ? -35.135 -11.624 -12.061 1.00 97.50 391 GLN A C 1
ATOM 3036 O O . GLN A 1 391 ? -36.000 -11.881 -11.224 1.00 97.50 391 GLN A O 1
ATOM 3041 N N . ILE A 1 392 ? -34.131 -10.777 -11.821 1.00 98.00 392 ILE A N 1
ATOM 3042 C CA . ILE A 1 392 ? -33.997 -10.050 -10.553 1.00 98.00 392 ILE A CA 1
ATOM 3043 C C . ILE A 1 392 ? -35.206 -9.134 -10.337 1.00 98.00 392 ILE A C 1
ATOM 3045 O O . ILE A 1 392 ? -35.818 -9.188 -9.271 1.00 98.00 392 ILE A O 1
ATOM 3049 N N . ASN A 1 393 ? -35.611 -8.374 -11.358 1.00 97.38 393 ASN A N 1
ATOM 3050 C CA . ASN A 1 393 ? -36.798 -7.516 -11.299 1.00 97.38 393 ASN A CA 1
ATOM 3051 C C . ASN A 1 393 ? -38.077 -8.299 -10.976 1.00 97.38 393 ASN A C 1
ATOM 3053 O O . ASN A 1 393 ? -38.855 -7.903 -10.099 1.00 97.38 393 ASN A O 1
ATOM 3057 N N . ARG A 1 394 ? -38.285 -9.442 -11.644 1.00 97.75 394 ARG A N 1
ATOM 3058 C CA . ARG A 1 394 ? -39.436 -10.317 -11.379 1.00 97.75 394 ARG A CA 1
ATOM 3059 C C . ARG A 1 394 ? -39.442 -10.835 -9.945 1.00 97.75 394 ARG A C 1
ATOM 3061 O O . ARG A 1 394 ? -40.482 -10.783 -9.296 1.00 97.75 394 ARG A O 1
ATOM 3068 N N . GLU A 1 395 ? -38.308 -11.311 -9.438 1.00 97.75 395 GLU A N 1
ATOM 3069 C CA . GLU A 1 395 ? -38.219 -11.857 -8.080 1.00 97.75 395 GLU A CA 1
ATOM 3070 C C . GLU A 1 395 ? -38.364 -10.777 -6.998 1.00 97.75 395 GLU A C 1
ATOM 3072 O O . GLU A 1 395 ? -39.029 -11.016 -5.990 1.00 97.75 395 GLU A O 1
ATOM 3077 N N . LEU A 1 396 ? -37.819 -9.573 -7.196 1.00 97.31 396 LEU A N 1
ATOM 3078 C CA . LEU A 1 396 ? -38.027 -8.455 -6.265 1.00 97.31 396 LEU A CA 1
ATOM 3079 C C . LEU A 1 396 ? -39.506 -8.053 -6.189 1.00 97.31 396 LEU A C 1
ATOM 3081 O O . LEU A 1 396 ? -40.037 -7.866 -5.092 1.00 97.31 396 LEU A O 1
ATOM 3085 N N . THR A 1 397 ? -40.179 -7.999 -7.341 1.00 96.50 397 THR A N 1
ATOM 3086 C CA . THR A 1 397 ? -41.610 -7.674 -7.439 1.00 96.50 397 THR A CA 1
ATOM 3087 C C . THR A 1 397 ? -42.473 -8.756 -6.795 1.00 96.50 397 THR A C 1
ATOM 3089 O O . THR A 1 397 ? -43.323 -8.459 -5.957 1.00 96.50 397 THR A O 1
ATOM 3092 N N . LYS A 1 398 ? -42.224 -10.025 -7.142 1.00 96.81 398 LYS A N 1
ATOM 3093 C CA . LYS A 1 398 ? -42.955 -11.192 -6.630 1.00 96.81 398 LYS A CA 1
ATOM 3094 C C . LYS A 1 398 ? -42.868 -11.316 -5.109 1.00 96.81 398 LYS A C 1
ATOM 3096 O O . LYS A 1 398 ? -43.847 -11.684 -4.473 1.00 96.81 398 LYS A O 1
ATOM 3101 N N . ASN A 1 399 ? -41.705 -11.014 -4.535 1.00 96.19 399 ASN A N 1
ATOM 3102 C CA . ASN A 1 399 ? -41.476 -11.105 -3.093 1.00 96.19 399 ASN A CA 1
ATOM 3103 C C . ASN A 1 399 ? -41.810 -9.798 -2.347 1.00 96.19 399 ASN A C 1
ATOM 3105 O O . ASN A 1 399 ? -41.530 -9.700 -1.154 1.00 96.19 399 ASN A O 1
ATOM 3109 N N . HIS A 1 400 ? -42.388 -8.799 -3.028 1.00 95.69 400 HIS A N 1
ATOM 3110 C CA . HIS A 1 400 ? -42.744 -7.490 -2.466 1.00 95.69 400 HIS A CA 1
ATOM 3111 C C . HIS A 1 400 ? -41.596 -6.822 -1.687 1.00 95.69 400 HIS A C 1
ATOM 3113 O O . HIS A 1 400 ? -41.799 -6.227 -0.623 1.00 95.69 400 HIS A O 1
ATOM 3119 N N . VAL A 1 401 ? -40.369 -6.931 -2.206 1.00 96.00 401 VAL A N 1
ATOM 3120 C CA . VAL A 1 401 ? -39.184 -6.355 -1.564 1.00 96.00 401 VAL A CA 1
ATOM 3121 C C . VAL A 1 401 ? -39.264 -4.832 -1.631 1.00 96.00 401 VAL A C 1
ATOM 3123 O O . VAL A 1 401 ? -39.502 -4.254 -2.688 1.00 96.00 401 VAL A O 1
ATOM 3126 N N . LYS A 1 402 ? -39.049 -4.167 -0.493 1.00 94.50 402 LYS A N 1
ATOM 3127 C CA . LYS A 1 402 ? -39.068 -2.703 -0.398 1.00 94.50 402 LYS A CA 1
ATOM 3128 C C . LYS A 1 402 ? -37.677 -2.118 -0.637 1.00 94.50 402 LYS A C 1
ATOM 3130 O O . LYS A 1 402 ? -36.676 -2.695 -0.203 1.00 94.50 402 LYS A O 1
ATOM 3135 N N . ALA A 1 403 ? -37.622 -0.932 -1.246 1.00 93.06 403 ALA A N 1
ATOM 3136 C CA . ALA A 1 403 ? -36.391 -0.151 -1.347 1.00 93.06 403 ALA A CA 1
ATOM 3137 C C . ALA A 1 403 ? -35.754 0.035 0.044 1.00 93.06 403 ALA A C 1
ATOM 3139 O O . ALA A 1 403 ? -36.458 0.207 1.039 1.00 93.06 403 ALA A O 1
ATOM 3140 N N . GLY A 1 404 ? -34.424 -0.057 0.122 1.00 88.50 404 GLY A N 1
ATOM 3141 C CA . GLY A 1 404 ? -33.685 -0.015 1.390 1.00 88.50 404 GLY A CA 1
ATOM 3142 C C . GLY A 1 404 ? -33.533 -1.367 2.104 1.00 88.50 404 GLY A C 1
ATOM 3143 O O . GLY A 1 404 ? -32.778 -1.449 3.069 1.00 88.50 404 GLY A O 1
ATOM 3144 N N . SER A 1 405 ? -34.174 -2.439 1.623 1.00 95.00 405 SER A N 1
ATOM 3145 C CA . SER A 1 405 ? -34.040 -3.793 2.191 1.00 95.00 405 SER A CA 1
ATOM 3146 C C . SER A 1 405 ? -32.938 -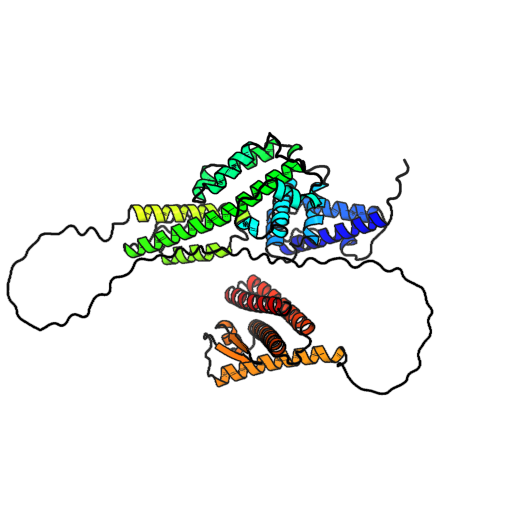4.605 1.506 1.00 95.00 405 SER A C 1
ATOM 3148 O O . SER A 1 405 ? -32.650 -4.406 0.331 1.00 95.00 405 SER A O 1
ATOM 3150 N N . VAL A 1 406 ? -32.350 -5.568 2.217 1.00 95.81 406 VAL A N 1
ATOM 3151 C CA . VAL A 1 406 ? -31.492 -6.614 1.628 1.00 95.81 406 VAL A CA 1
ATOM 3152 C C . VAL A 1 406 ? -32.382 -7.730 1.070 1.00 95.81 406 VAL A C 1
ATOM 3154 O O . VAL A 1 406 ? -33.393 -8.067 1.685 1.00 95.81 406 VAL A O 1
ATOM 3157 N N . ALA A 1 407 ? -32.011 -8.327 -0.065 1.00 97.25 407 ALA A N 1
ATOM 3158 C CA . ALA A 1 407 ? -32.770 -9.421 -0.681 1.00 97.25 407 ALA A CA 1
ATOM 3159 C C . ALA A 1 407 ? -31.871 -10.593 -1.088 1.00 97.25 407 ALA A C 1
ATOM 3161 O O . ALA A 1 407 ? -30.724 -10.397 -1.476 1.00 97.25 407 ALA A O 1
ATOM 3162 N N . ASN A 1 408 ? -32.403 -11.816 -1.039 1.00 97.44 408 ASN A N 1
ATOM 3163 C CA . ASN A 1 408 ? -31.746 -13.008 -1.577 1.00 97.44 408 ASN A CA 1
ATOM 3164 C C . ASN A 1 408 ? -32.553 -13.521 -2.769 1.00 97.44 408 ASN A C 1
ATOM 3166 O O . ASN A 1 408 ? -33.665 -14.012 -2.591 1.00 97.44 408 ASN A O 1
ATOM 3170 N N . ILE A 1 409 ? -31.991 -13.414 -3.970 1.00 97.56 409 ILE A N 1
ATOM 3171 C CA . ILE A 1 409 ? -32.666 -13.751 -5.222 1.00 97.56 409 ILE A CA 1
ATOM 3172 C C . ILE A 1 409 ? -32.153 -15.098 -5.745 1.00 97.56 409 ILE A C 1
ATOM 3174 O O . ILE A 1 409 ? -30.948 -15.238 -5.971 1.00 97.56 409 ILE A O 1
ATOM 3178 N N . PRO A 1 410 ? -33.020 -16.107 -5.941 1.00 96.62 410 PRO A N 1
ATOM 3179 C CA . PRO A 1 410 ? -32.620 -17.355 -6.578 1.00 96.62 410 PRO A CA 1
ATOM 3180 C C . PRO A 1 410 ? -32.425 -17.138 -8.086 1.00 96.62 410 PRO A C 1
ATOM 3182 O O . PRO A 1 410 ? -33.360 -16.772 -8.799 1.00 96.62 410 PRO A O 1
ATOM 3185 N N . LEU A 1 411 ? -31.215 -17.384 -8.590 1.00 95.38 411 LEU A N 1
ATOM 3186 C CA . LEU A 1 411 ? -30.875 -17.216 -10.005 1.00 95.38 411 LEU A CA 1
ATOM 3187 C C . LEU A 1 411 ? -29.874 -18.282 -10.441 1.00 95.38 411 LEU A C 1
ATOM 3189 O O . LEU A 1 411 ? -28.853 -18.466 -9.794 1.00 95.38 411 LEU A O 1
ATOM 3193 N N . GLY A 1 412 ? -30.169 -19.025 -11.512 1.00 89.75 412 GLY A N 1
ATOM 3194 C CA . GLY A 1 412 ? -29.238 -20.023 -12.062 1.00 89.75 412 GLY A CA 1
ATOM 3195 C C . GLY A 1 412 ? -28.754 -21.080 -11.058 1.00 89.75 412 GLY A C 1
ATOM 3196 O O . GLY A 1 412 ? -27.620 -21.534 -11.146 1.00 89.75 412 GLY A O 1
ATOM 3197 N N . GLY A 1 413 ? -29.583 -21.438 -10.071 1.00 91.50 413 GLY A N 1
ATOM 3198 C CA . GLY A 1 413 ? -29.225 -22.401 -9.026 1.00 91.50 413 GLY A CA 1
ATOM 3199 C C . GLY A 1 413 ? -28.389 -21.837 -7.871 1.00 91.50 413 GLY A C 1
ATOM 3200 O O . GLY A 1 413 ? -28.108 -22.595 -6.944 1.00 91.50 413 GLY A O 1
ATOM 3201 N N . VAL A 1 414 ? -28.048 -20.543 -7.883 1.00 95.44 414 VAL A N 1
ATOM 3202 C CA . VAL A 1 414 ? -27.392 -19.835 -6.772 1.00 95.44 414 VAL A CA 1
ATOM 3203 C C . VAL A 1 414 ? -28.354 -18.876 -6.070 1.00 95.44 414 VAL A C 1
ATOM 3205 O O . VAL A 1 414 ? -29.313 -18.381 -6.662 1.00 95.44 414 VAL A O 1
ATOM 3208 N N . LYS A 1 415 ? -28.098 -18.594 -4.787 1.00 96.81 415 LYS A N 1
ATOM 3209 C CA . LYS A 1 415 ? -28.771 -17.518 -4.045 1.00 96.81 415 LYS A CA 1
ATOM 3210 C C . LYS A 1 415 ? -27.909 -16.261 -4.110 1.00 96.81 415 LYS A C 1
ATOM 3212 O O . LYS A 1 415 ? -26.870 -16.189 -3.458 1.00 96.81 415 LYS A O 1
ATOM 3217 N N . LEU A 1 416 ? -28.334 -15.284 -4.901 1.00 97.56 416 LEU A N 1
ATOM 3218 C CA . LEU A 1 416 ? -27.655 -14.004 -5.045 1.00 97.56 416 LEU A CA 1
ATOM 3219 C C . LEU A 1 416 ? -28.125 -13.029 -3.960 1.00 97.56 416 LEU A C 1
ATOM 3221 O O . LEU A 1 416 ? -29.286 -12.631 -3.946 1.00 97.56 416 LEU A O 1
ATOM 3225 N N . MET A 1 417 ? -27.220 -12.612 -3.074 1.00 97.75 417 MET A N 1
ATOM 3226 C CA . MET A 1 417 ? -27.511 -11.584 -2.070 1.00 97.75 417 MET A CA 1
ATOM 3227 C C . MET A 1 417 ? -27.333 -10.177 -2.656 1.00 97.75 417 MET A C 1
ATOM 3229 O O . MET A 1 417 ? -26.244 -9.830 -3.133 1.00 97.75 417 MET A O 1
ATOM 3233 N N . LEU A 1 418 ? -28.391 -9.370 -2.570 1.00 98.12 418 LEU A N 1
ATOM 3234 C 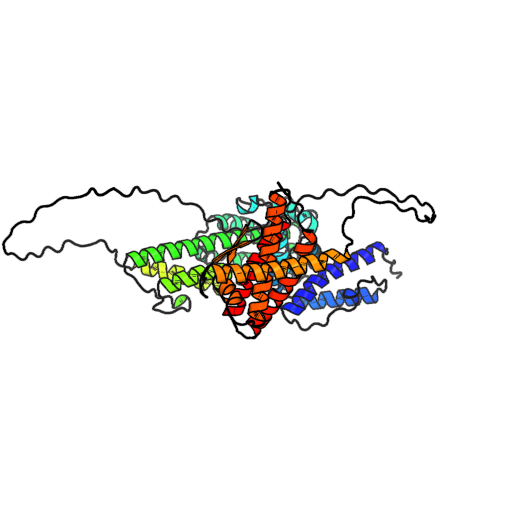CA . LEU A 1 418 ? -28.443 -7.968 -2.968 1.00 98.12 418 LEU A CA 1
ATOM 3235 C C . LEU A 1 418 ? -28.440 -7.057 -1.739 1.00 98.12 418 LEU A C 1
ATOM 3237 O O . LEU A 1 418 ? -29.263 -7.232 -0.841 1.00 98.12 418 LEU A O 1
ATOM 3241 N N . SER A 1 419 ? -27.544 -6.072 -1.696 1.00 97.69 419 SER A N 1
ATOM 3242 C CA . SER A 1 419 ? -27.580 -5.022 -0.666 1.00 97.69 419 SER A CA 1
ATOM 3243 C C . SER A 1 419 ? -28.732 -4.043 -0.882 1.00 97.69 419 SER A C 1
ATOM 3245 O O . SER A 1 419 ? -29.297 -3.957 -1.968 1.00 97.69 419 SER A O 1
ATOM 3247 N N . SER A 1 420 ? -29.033 -3.250 0.146 1.00 96.62 420 SER A N 1
ATOM 3248 C CA . SER A 1 420 ? -30.110 -2.254 0.134 1.00 96.62 420 SER A CA 1
ATOM 3249 C C . SER A 1 420 ? -30.057 -1.278 -1.046 1.00 96.62 420 SER A C 1
ATOM 3251 O O . SER A 1 420 ? -31.094 -0.993 -1.641 1.00 96.62 420 SER A O 1
ATOM 3253 N N . TRP A 1 421 ? -28.866 -0.809 -1.432 1.00 97.00 421 TRP A N 1
ATOM 3254 C CA . TRP A 1 421 ? -28.681 0.071 -2.595 1.00 97.00 421 TRP A CA 1
ATOM 3255 C C . TRP A 1 421 ? -28.790 -0.660 -3.940 1.00 97.00 421 TRP A C 1
ATOM 3257 O O . TRP A 1 421 ? -29.247 -0.072 -4.912 1.00 97.00 421 TRP A O 1
ATOM 3267 N N . GLU A 1 422 ? -28.414 -1.942 -4.007 1.00 98.19 422 GLU A N 1
ATOM 3268 C CA . GLU A 1 422 ? -28.601 -2.755 -5.215 1.00 98.19 422 GLU A CA 1
ATOM 3269 C C . GLU A 1 422 ? -30.101 -2.994 -5.429 1.00 98.19 422 GLU A C 1
ATOM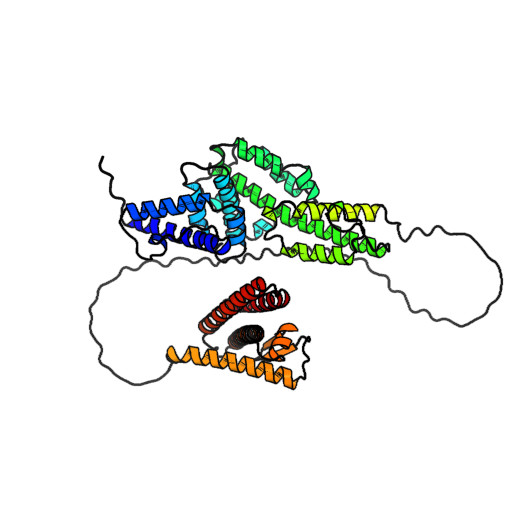 3271 O O . GLU A 1 422 ? -30.601 -2.767 -6.521 1.00 98.19 422 GLU A O 1
ATOM 3276 N N . VAL A 1 423 ? -30.842 -3.346 -4.371 1.00 98.25 423 VAL A N 1
ATOM 3277 C CA . VAL A 1 423 ? -32.311 -3.443 -4.405 1.00 98.25 423 VAL A CA 1
ATOM 3278 C C . VAL A 1 423 ? -32.942 -2.108 -4.802 1.00 98.25 423 VAL A C 1
ATOM 3280 O O . VAL A 1 423 ? -33.820 -2.083 -5.659 1.00 98.25 423 VAL A O 1
ATOM 3283 N N . GLY A 1 424 ? -32.472 -0.995 -4.227 1.00 97.00 424 GLY A N 1
ATOM 3284 C CA . GLY A 1 424 ? -32.906 0.348 -4.614 1.00 97.00 424 GLY A CA 1
ATOM 3285 C C . GLY A 1 424 ? -32.734 0.609 -6.112 1.00 97.00 424 GLY A C 1
ATOM 3286 O O . GLY A 1 424 ? -33.678 1.058 -6.752 1.00 97.00 424 GLY A O 1
ATOM 3287 N N . ALA A 1 425 ? -31.588 0.234 -6.686 1.00 97.12 425 ALA A N 1
ATOM 3288 C CA . ALA A 1 425 ? -31.311 0.422 -8.107 1.00 97.12 425 ALA A CA 1
ATOM 3289 C C . ALA A 1 425 ? -32.260 -0.354 -9.032 1.00 97.12 425 ALA A C 1
ATOM 3291 O O . ALA A 1 425 ? -32.539 0.126 -10.122 1.00 97.12 425 ALA A O 1
ATOM 3292 N N . PHE A 1 426 ? -32.771 -1.522 -8.628 1.00 97.62 426 PHE A N 1
ATOM 3293 C CA . PHE A 1 426 ? -33.761 -2.278 -9.414 1.00 97.62 426 PHE A CA 1
ATOM 3294 C C . PHE A 1 426 ? -35.202 -1.763 -9.247 1.00 97.62 426 PHE A C 1
ATOM 3296 O O . PHE A 1 426 ? -36.039 -2.012 -10.107 1.00 97.62 426 PHE A O 1
ATOM 3303 N N . LEU A 1 427 ? -35.511 -1.061 -8.152 1.00 95.81 427 LEU A N 1
ATOM 3304 C CA . LEU A 1 427 ? -36.869 -0.579 -7.855 1.00 95.81 427 LEU A CA 1
ATOM 3305 C C . LEU A 1 427 ? -37.106 0.892 -8.231 1.00 95.81 427 LEU A C 1
ATOM 3307 O O . LEU A 1 427 ? -38.256 1.324 -8.291 1.00 95.81 427 LEU A O 1
ATOM 3311 N N . GLN A 1 428 ? -36.045 1.675 -8.422 1.00 92.12 428 GLN A N 1
ATOM 3312 C CA . GLN A 1 428 ? -36.120 3.094 -8.772 1.00 92.12 428 GLN A CA 1
ATOM 3313 C C . GLN A 1 428 ? -36.132 3.309 -10.291 1.00 92.12 428 GLN A C 1
ATOM 3315 O O . GLN A 1 428 ? -35.782 2.422 -11.068 1.00 92.12 428 GLN A O 1
ATOM 3320 N N . ASN A 1 429 ? -36.545 4.509 -10.712 1.00 80.75 429 ASN A N 1
ATOM 3321 C CA . ASN A 1 429 ? -36.492 4.909 -12.117 1.00 80.75 429 ASN A CA 1
ATOM 3322 C C . ASN A 1 429 ? -35.051 4.847 -12.631 1.00 80.75 429 ASN A C 1
ATOM 3324 O O . ASN A 1 429 ? -34.129 5.260 -11.929 1.00 80.75 429 ASN A O 1
ATOM 3328 N N . ALA A 1 430 ? -34.886 4.357 -13.859 1.00 83.44 430 ALA A N 1
ATOM 3329 C CA . ALA A 1 430 ? -33.581 4.191 -14.476 1.00 83.44 430 ALA A CA 1
ATOM 3330 C C . ALA A 1 430 ? -32.901 5.552 -14.684 1.00 83.44 430 ALA A C 1
ATOM 3332 O O . ALA A 1 430 ? -33.306 6.353 -15.526 1.00 83.44 430 ALA A O 1
ATOM 3333 N N . ASP A 1 431 ? -31.852 5.786 -13.910 1.00 93.81 431 ASP A N 1
ATOM 3334 C CA . ASP A 1 431 ? -30.790 6.731 -14.210 1.00 93.81 431 ASP A CA 1
ATOM 3335 C C . ASP A 1 431 ? -29.514 5.963 -14.608 1.00 93.81 431 ASP A C 1
ATOM 3337 O O . ASP A 1 431 ? -29.415 4.738 -14.505 1.00 93.81 431 ASP A O 1
ATOM 3341 N N . GLU A 1 432 ? -28.501 6.680 -15.075 1.00 92.81 432 GLU A N 1
ATOM 3342 C CA . GLU A 1 432 ? -27.259 6.062 -15.550 1.00 92.81 432 GLU A CA 1
ATOM 3343 C C . GLU A 1 432 ? -26.512 5.282 -14.441 1.00 92.81 432 GLU A C 1
ATOM 3345 O O . GLU A 1 432 ? -25.838 4.278 -14.696 1.00 92.81 432 GLU A O 1
ATOM 3350 N N . THR A 1 433 ? -26.629 5.723 -13.183 1.00 93.88 433 THR A N 1
ATOM 3351 C CA . THR A 1 433 ? -25.972 5.087 -12.030 1.00 93.88 433 THR A CA 1
ATOM 3352 C C . THR A 1 433 ? -26.658 3.771 -11.663 1.00 93.88 433 THR A C 1
ATOM 3354 O O . THR A 1 433 ? -25.987 2.759 -11.441 1.00 93.88 433 THR A O 1
ATOM 3357 N N . THR A 1 434 ? -27.986 3.768 -11.626 1.00 96.19 434 THR A N 1
ATOM 3358 C CA . THR A 1 434 ? -28.823 2.595 -11.367 1.00 96.19 434 THR A CA 1
ATOM 3359 C C . THR A 1 434 ? -28.689 1.576 -12.491 1.00 96.19 434 THR A C 1
ATOM 3361 O O . THR A 1 434 ? -28.487 0.404 -12.184 1.00 96.19 434 THR A O 1
ATOM 3364 N N . GLU A 1 435 ? -28.645 1.986 -13.765 1.00 96.44 435 GLU A N 1
ATOM 3365 C CA . GLU A 1 435 ? -28.362 1.072 -14.883 1.00 96.44 435 GLU A CA 1
ATOM 3366 C C . GLU A 1 435 ? -26.978 0.417 -14.731 1.00 96.44 435 GLU A C 1
ATOM 3368 O O . GLU A 1 435 ? -26.833 -0.804 -14.848 1.00 96.44 435 GLU A O 1
ATOM 3373 N N . THR A 1 436 ? -25.954 1.204 -14.383 1.00 97.50 436 THR A N 1
ATOM 3374 C CA . THR A 1 436 ? -24.597 0.686 -14.137 1.00 97.50 436 THR A CA 1
ATOM 3375 C C . THR A 1 436 ? -24.580 -0.338 -12.995 1.00 97.50 436 THR A C 1
ATOM 3377 O O . THR A 1 436 ? -23.947 -1.392 -13.112 1.00 97.50 436 THR A O 1
ATOM 3380 N N . LEU A 1 437 ? -25.297 -0.068 -11.898 1.00 97.81 437 LEU A N 1
ATOM 3381 C CA . LEU A 1 437 ? -25.441 -1.004 -10.780 1.00 97.81 437 LEU A CA 1
ATOM 3382 C C . LEU A 1 437 ? -26.174 -2.283 -11.202 1.00 97.81 437 LEU A C 1
ATOM 3384 O O . LEU A 1 437 ? -25.686 -3.377 -10.914 1.00 97.81 437 LEU A O 1
ATOM 3388 N N . GLN A 1 438 ? -27.298 -2.168 -11.913 1.00 97.94 438 GLN A N 1
ATOM 3389 C CA . GLN A 1 438 ? -28.076 -3.313 -12.392 1.00 97.94 438 GLN A CA 1
ATOM 3390 C C . GLN A 1 438 ? -27.227 -4.225 -13.287 1.00 97.94 438 GLN A C 1
ATOM 3392 O O . GLN A 1 438 ? -27.191 -5.440 -13.074 1.00 97.94 438 GLN A O 1
ATOM 3397 N N . ARG A 1 439 ? -26.473 -3.651 -14.234 1.00 97.88 439 ARG A N 1
ATOM 3398 C CA . ARG A 1 439 ? -25.585 -4.403 -15.136 1.00 97.88 439 ARG A CA 1
ATOM 3399 C C . ARG A 1 439 ? -24.439 -5.089 -14.397 1.00 97.88 439 ARG A C 1
ATOM 3401 O O . ARG A 1 439 ? -24.152 -6.254 -14.672 1.00 97.88 439 ARG A O 1
ATOM 3408 N N . ALA A 1 440 ? -23.814 -4.417 -13.429 1.00 98.12 440 ALA A N 1
ATOM 3409 C CA . ALA A 1 440 ? -22.759 -5.015 -12.609 1.00 98.12 440 ALA A CA 1
ATOM 3410 C C . ALA A 1 440 ? -23.290 -6.168 -11.737 1.00 98.12 440 ALA A C 1
ATOM 3412 O O . ALA A 1 440 ? -22.642 -7.212 -11.615 1.00 98.12 440 ALA A O 1
ATOM 3413 N N . VAL A 1 441 ? -24.491 -6.017 -11.167 1.00 98.50 441 VAL A N 1
ATOM 3414 C CA . VAL A 1 441 ? -25.172 -7.084 -10.422 1.00 98.50 441 VAL A CA 1
ATOM 3415 C C . VAL A 1 441 ? -25.522 -8.255 -11.342 1.00 98.50 441 VAL A C 1
ATOM 3417 O O . VAL A 1 441 ? -25.290 -9.400 -10.953 1.00 98.50 441 VAL A O 1
ATOM 3420 N N . ALA A 1 442 ? -26.005 -7.994 -12.558 1.00 98.12 442 ALA A N 1
ATOM 3421 C CA . ALA A 1 442 ? -26.291 -9.025 -13.552 1.00 98.12 442 ALA A CA 1
ATOM 3422 C C . ALA A 1 442 ? -25.025 -9.785 -13.970 1.00 98.12 442 ALA A C 1
ATOM 3424 O O . ALA A 1 442 ? -25.025 -11.012 -13.948 1.00 98.12 442 ALA A O 1
ATOM 3425 N N . ALA A 1 443 ? -23.914 -9.093 -14.246 1.00 98.19 443 ALA A N 1
ATOM 3426 C CA . ALA A 1 443 ? -22.629 -9.735 -14.541 1.00 98.19 443 ALA A CA 1
ATOM 3427 C C . ALA A 1 443 ? -22.179 -10.662 -13.396 1.00 98.19 443 ALA A C 1
ATOM 3429 O O . ALA A 1 443 ? -21.770 -11.801 -13.630 1.00 98.19 443 ALA A O 1
ATOM 3430 N N . ARG A 1 444 ? -22.337 -10.211 -12.143 1.00 98.19 444 ARG A N 1
ATOM 3431 C CA . ARG A 1 444 ? -22.093 -11.025 -10.944 1.00 98.19 444 ARG A CA 1
ATOM 3432 C C . ARG A 1 444 ? -23.008 -12.255 -10.893 1.00 98.19 444 ARG A C 1
ATOM 3434 O O . ARG A 1 444 ? -22.532 -13.349 -10.591 1.00 98.19 444 ARG A O 1
ATOM 3441 N N . ALA A 1 445 ? -24.296 -12.084 -11.179 1.00 97.88 445 ALA A N 1
ATOM 3442 C CA . ALA A 1 445 ? -25.28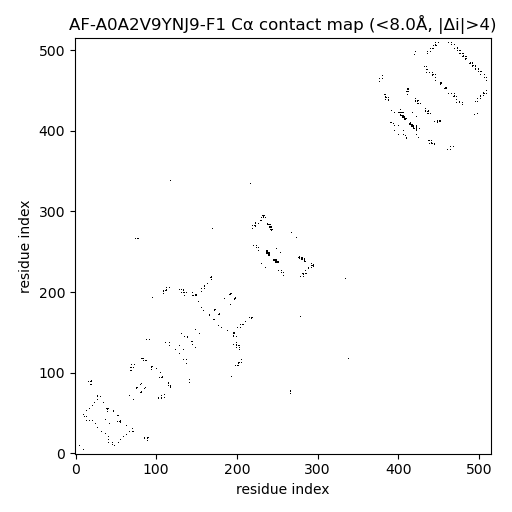0 -13.160 -11.178 1.00 97.88 445 ALA A CA 1
ATOM 3443 C C . ALA A 1 445 ? -24.940 -14.237 -12.221 1.00 97.88 445 ALA A C 1
ATOM 3445 O O . ALA A 1 445 ? -24.934 -15.424 -11.896 1.00 97.88 445 ALA A O 1
ATOM 3446 N N . VAL A 1 446 ? -24.579 -13.816 -13.439 1.00 97.56 446 VAL A N 1
ATOM 3447 C CA . VAL A 1 446 ? -24.168 -14.709 -14.529 1.00 97.56 446 VAL A CA 1
ATOM 3448 C C . VAL A 1 446 ? -22.900 -15.472 -14.146 1.00 97.56 446 VAL A C 1
ATOM 3450 O O . VAL A 1 446 ? -22.899 -16.696 -14.222 1.00 97.56 446 VAL A O 1
ATOM 3453 N N . ILE A 1 447 ? -21.847 -14.808 -13.649 1.00 97.62 447 ILE A N 1
ATOM 3454 C CA . ILE A 1 447 ? -20.625 -15.509 -13.205 1.00 97.62 447 ILE A CA 1
ATOM 3455 C C . ILE A 1 447 ? -20.943 -16.551 -12.127 1.00 97.62 447 ILE A C 1
ATOM 3457 O O . ILE A 1 447 ? -20.507 -17.697 -12.235 1.00 97.62 447 ILE A O 1
ATOM 3461 N N . ALA A 1 448 ? -21.711 -16.176 -11.101 1.00 97.19 448 ALA A N 1
ATOM 3462 C CA . ALA A 1 448 ? -22.054 -17.079 -10.007 1.00 97.19 448 ALA A CA 1
ATOM 3463 C C . ALA A 1 448 ? -22.847 -18.303 -10.500 1.00 97.19 448 ALA A C 1
ATOM 3465 O O . ALA A 1 448 ? -22.536 -19.431 -10.114 1.00 97.19 448 ALA A O 1
ATOM 3466 N N . ALA A 1 449 ? -23.811 -18.099 -11.404 1.00 96.56 449 ALA A N 1
ATOM 3467 C CA . ALA A 1 449 ? -24.552 -19.184 -12.039 1.00 96.56 449 ALA A CA 1
ATOM 3468 C C . ALA A 1 449 ? -23.631 -20.107 -12.855 1.00 96.56 449 ALA A C 1
ATOM 3470 O O . ALA A 1 449 ? -23.732 -21.325 -12.744 1.00 96.56 449 ALA A O 1
ATOM 3471 N N . GLN A 1 450 ? -22.685 -19.560 -13.624 1.00 96.06 450 GLN A N 1
ATOM 3472 C CA . GLN A 1 450 ? -21.753 -20.363 -14.426 1.00 96.06 450 GLN A CA 1
ATOM 3473 C C . GLN A 1 450 ? -20.768 -21.166 -13.563 1.00 96.06 450 GLN A C 1
ATOM 3475 O O . GLN A 1 450 ? -20.487 -22.327 -13.869 1.00 96.06 450 GLN A O 1
ATOM 3480 N N . ILE A 1 451 ? -20.287 -20.595 -12.452 1.00 95.06 451 ILE A N 1
ATOM 3481 C CA . ILE A 1 451 ? -19.486 -21.325 -11.455 1.00 95.06 451 ILE A CA 1
ATOM 3482 C C . ILE A 1 451 ? -20.284 -22.517 -10.907 1.00 95.06 451 ILE A C 1
ATOM 3484 O O . ILE A 1 451 ? -19.748 -23.620 -10.797 1.00 95.06 451 ILE A O 1
ATOM 3488 N N . GLU A 1 452 ? -21.560 -22.315 -10.580 1.00 95.50 452 GLU A N 1
ATOM 3489 C CA . GLU A 1 452 ? -22.424 -23.357 -10.021 1.00 95.50 452 GLU A CA 1
ATOM 3490 C C . GLU A 1 452 ? -22.780 -24.449 -11.041 1.00 95.50 452 GLU A C 1
ATOM 3492 O O . GLU A 1 452 ? -22.648 -25.635 -10.734 1.00 95.50 452 GLU A O 1
ATOM 3497 N N . ARG A 1 453 ? -23.124 -24.082 -12.283 1.00 94.75 453 ARG A N 1
ATOM 3498 C CA . ARG A 1 453 ? -23.321 -25.037 -13.392 1.00 94.75 453 ARG A CA 1
ATOM 3499 C C . ARG A 1 453 ? -22.081 -25.904 -13.605 1.00 94.75 453 ARG A C 1
ATOM 3501 O O . ARG A 1 453 ? -22.170 -27.131 -13.665 1.00 94.75 453 ARG A O 1
ATOM 3508 N N . ARG A 1 454 ? -20.897 -25.280 -13.598 1.00 92.81 454 ARG A N 1
ATOM 3509 C CA . ARG A 1 454 ? -19.610 -25.982 -13.699 1.00 92.81 454 ARG A CA 1
ATOM 3510 C C . ARG A 1 454 ? -19.375 -26.946 -12.529 1.00 92.81 454 ARG A C 1
ATOM 3512 O O . ARG A 1 454 ? -18.850 -28.038 -12.749 1.00 92.81 454 ARG A O 1
ATOM 3519 N N . LYS A 1 455 ? -19.768 -26.587 -11.297 1.00 92.44 455 LYS A N 1
ATOM 3520 C CA . LYS A 1 455 ? -19.702 -27.488 -10.125 1.00 92.44 455 LYS A CA 1
ATOM 3521 C C . LYS A 1 455 ? -20.606 -28.713 -10.307 1.00 92.44 455 LYS A C 1
ATOM 3523 O O . LYS A 1 455 ? -20.176 -29.823 -9.989 1.00 92.44 455 LYS A O 1
ATOM 3528 N N . ARG A 1 456 ? -21.797 -28.529 -10.884 1.00 94.12 456 ARG A N 1
ATOM 3529 C CA . ARG A 1 456 ? -22.776 -29.595 -11.173 1.00 94.12 456 ARG A CA 1
ATOM 3530 C C . ARG A 1 456 ? -22.433 -30.464 -12.385 1.00 94.12 456 ARG A C 1
ATOM 3532 O O . ARG A 1 456 ? -23.048 -31.507 -12.563 1.00 94.12 456 ARG A O 1
ATOM 3539 N N . GLY A 1 457 ? -21.437 -30.077 -13.184 1.00 91.75 457 GLY A N 1
ATOM 3540 C CA . GLY A 1 457 ? -21.068 -30.797 -14.408 1.00 91.75 457 GLY A CA 1
ATOM 3541 C C . GLY A 1 457 ? -21.990 -30.508 -15.596 1.00 91.75 457 GLY A C 1
ATOM 3542 O O . GLY A 1 457 ? -21.931 -31.216 -16.596 1.00 91.75 457 GLY A O 1
ATOM 3543 N N . GLU A 1 458 ? -22.824 -29.471 -15.503 1.00 92.75 458 GLU A N 1
ATOM 3544 C CA . GLU A 1 458 ? -23.577 -28.944 -16.641 1.00 92.75 458 GLU A CA 1
ATOM 3545 C C . GLU A 1 458 ? -22.613 -28.242 -17.606 1.00 92.75 458 GLU A C 1
ATOM 3547 O O . GLU A 1 458 ? -21.588 -27.717 -17.169 1.00 92.75 458 GLU A O 1
ATOM 3552 N N . ILE A 1 459 ? -22.933 -28.215 -18.904 1.00 85.44 459 ILE A N 1
ATOM 3553 C CA . ILE A 1 459 ? -22.135 -27.507 -19.916 1.00 85.44 459 ILE A CA 1
ATOM 3554 C C . ILE A 1 459 ? -22.291 -26.001 -19.650 1.00 85.44 459 ILE A C 1
ATOM 3556 O O . ILE A 1 459 ? -23.366 -25.456 -19.919 1.00 85.44 459 ILE A O 1
ATOM 3560 N N . PRO A 1 460 ? -21.279 -25.313 -19.085 1.00 82.06 460 PRO A N 1
ATOM 3561 C CA . PRO A 1 460 ? -21.397 -23.889 -18.837 1.00 82.06 460 PRO A CA 1
ATOM 3562 C C . PRO A 1 460 ? -21.278 -23.140 -20.170 1.00 82.06 460 PRO A C 1
ATOM 3564 O O . PRO A 1 460 ? -20.730 -23.656 -21.149 1.00 82.06 460 PRO A O 1
ATOM 3567 N N . LEU A 1 461 ? -21.733 -21.888 -20.192 1.00 83.62 461 LEU A N 1
ATOM 3568 C CA . LEU A 1 461 ? -21.235 -20.948 -21.189 1.00 83.62 461 LEU A CA 1
ATOM 3569 C C . LEU A 1 461 ? -19.704 -20.899 -21.121 1.00 83.62 461 LEU A C 1
ATOM 3571 O O . LEU A 1 461 ? -19.103 -21.219 -20.092 1.00 83.62 461 LEU A O 1
ATOM 3575 N N . ASP A 1 462 ? -19.084 -20.446 -22.208 1.00 90.62 462 ASP A N 1
ATOM 3576 C CA . ASP A 1 462 ? -17.647 -20.192 -22.266 1.00 90.62 462 ASP A CA 1
ATOM 3577 C C . ASP A 1 462 ? -17.240 -19.201 -21.154 1.00 90.62 462 ASP A C 1
ATOM 3579 O O . ASP A 1 462 ? -17.374 -17.981 -21.283 1.00 90.62 462 ASP A O 1
ATOM 3583 N N . LEU A 1 463 ? -16.804 -19.744 -20.012 1.00 92.06 463 LEU A N 1
ATOM 3584 C CA . LEU A 1 463 ? -16.510 -18.999 -18.790 1.00 92.06 463 LEU A CA 1
ATOM 3585 C C . LEU A 1 463 ? -15.455 -17.902 -19.026 1.00 92.06 463 LEU A C 1
ATOM 3587 O O . LEU A 1 463 ? -15.667 -16.790 -18.543 1.00 92.06 463 LEU A O 1
ATOM 3591 N N . PRO A 1 464 ? -14.375 -18.136 -19.801 1.00 93.62 464 PRO A N 1
ATOM 3592 C CA . PRO A 1 464 ? -13.506 -17.072 -20.302 1.00 93.62 464 PRO A CA 1
ATOM 3593 C C . PRO A 1 464 ? -14.235 -15.884 -20.949 1.00 93.62 464 PRO A C 1
ATOM 3595 O O . PRO A 1 464 ? -13.919 -14.735 -20.640 1.00 93.62 464 PRO A O 1
ATOM 3598 N N . GLN A 1 465 ? -15.229 -16.122 -21.808 1.00 93.81 465 GLN A N 1
ATOM 3599 C CA . GLN A 1 465 ? -15.990 -15.044 -22.454 1.00 93.81 465 GLN A CA 1
ATOM 3600 C C . GLN A 1 465 ? -16.919 -14.330 -21.469 1.00 93.81 465 GLN A C 1
ATOM 3602 O O . GLN A 1 465 ? -17.053 -13.107 -21.521 1.00 93.81 465 GLN A O 1
ATOM 3607 N N . VAL A 1 466 ? -17.509 -15.064 -20.521 1.00 95.94 466 VAL A N 1
ATOM 3608 C CA . VAL A 1 466 ? -18.303 -14.478 -19.428 1.00 95.94 466 VAL A CA 1
ATOM 3609 C C . VAL A 1 466 ? -17.432 -13.581 -18.541 1.00 95.94 466 VAL A C 1
ATOM 3611 O O . VAL A 1 466 ? -17.839 -12.469 -18.205 1.00 95.94 466 VAL A O 1
ATOM 3614 N N . ILE A 1 467 ? -16.208 -14.011 -18.213 1.00 95.75 467 ILE A N 1
ATOM 3615 C CA . ILE A 1 467 ? -15.233 -13.198 -17.470 1.00 95.75 467 ILE A CA 1
ATOM 3616 C C . ILE A 1 467 ? -14.853 -11.951 -18.276 1.00 95.75 467 ILE A C 1
ATOM 3618 O O . ILE A 1 467 ? -14.815 -10.860 -17.711 1.00 95.75 467 ILE A O 1
ATOM 3622 N N . LYS A 1 468 ? -14.624 -12.076 -19.589 1.00 94.69 468 LYS A N 1
ATOM 3623 C CA . LYS A 1 468 ? -14.322 -10.934 -20.467 1.00 94.69 468 LYS A CA 1
ATOM 3624 C C . LYS A 1 468 ? -15.462 -9.912 -20.502 1.00 94.69 468 LYS A C 1
ATOM 3626 O O . LYS A 1 468 ? -15.214 -8.709 -20.444 1.00 94.69 468 LYS A O 1
ATOM 3631 N N . MET A 1 469 ? -16.714 -10.368 -20.547 1.00 96.62 469 MET A N 1
ATOM 3632 C CA . MET A 1 469 ? -17.878 -9.488 -20.413 1.00 96.62 469 MET A CA 1
ATOM 3633 C C . MET A 1 469 ? -17.892 -8.795 -19.043 1.00 96.62 469 MET A C 1
ATOM 3635 O O . MET A 1 469 ? -18.063 -7.579 -18.970 1.00 96.62 469 MET A O 1
ATOM 3639 N N . ALA A 1 470 ? -17.643 -9.528 -17.958 1.00 96.94 470 ALA A N 1
ATOM 3640 C CA . ALA A 1 470 ? -17.615 -8.945 -16.620 1.00 96.94 470 ALA A CA 1
ATOM 3641 C C . ALA A 1 470 ? -16.476 -7.925 -16.442 1.00 96.94 470 ALA A C 1
ATOM 3643 O O . ALA A 1 470 ? -16.656 -6.929 -15.745 1.00 96.94 470 ALA A O 1
ATOM 3644 N N . GLN A 1 471 ? -15.333 -8.116 -17.112 1.00 96.31 471 GLN A N 1
ATOM 3645 C CA . GLN A 1 471 ? -14.256 -7.120 -17.189 1.00 96.31 471 GLN A CA 1
ATOM 3646 C C . GLN A 1 471 ? -14.724 -5.826 -17.867 1.00 96.31 471 GLN A C 1
ATOM 3648 O O . GLN A 1 471 ? -14.399 -4.741 -17.384 1.00 96.31 471 GLN A O 1
ATOM 3653 N N . LEU A 1 472 ? -15.517 -5.923 -18.941 1.00 94.69 472 LEU A N 1
ATOM 3654 C CA . LEU A 1 472 ? -16.089 -4.754 -19.613 1.00 94.69 472 LEU A CA 1
ATOM 3655 C C . LEU A 1 472 ? -17.032 -3.977 -18.680 1.00 94.69 472 LEU A C 1
ATOM 3657 O O . LEU A 1 472 ? -16.915 -2.758 -18.561 1.00 94.69 472 LEU A O 1
ATOM 3661 N N . GLU A 1 473 ? -17.930 -4.668 -17.976 1.00 97.50 473 GLU A N 1
ATOM 3662 C CA . GLU A 1 473 ? -18.835 -4.033 -17.005 1.00 97.50 473 GLU A CA 1
ATOM 3663 C C . GLU A 1 473 ? -18.079 -3.480 -15.784 1.00 97.50 473 GLU A C 1
ATOM 3665 O O . GLU A 1 473 ? -18.396 -2.395 -15.298 1.00 97.50 473 GLU A O 1
ATOM 3670 N N . SER A 1 474 ? -17.013 -4.160 -15.345 1.00 96.31 474 SER A N 1
ATOM 3671 C CA . SER A 1 474 ? -16.067 -3.660 -14.339 1.00 96.31 474 SER A CA 1
ATOM 3672 C C . SER A 1 474 ? -15.404 -2.343 -14.777 1.00 96.31 474 SER A C 1
ATOM 3674 O O . SER A 1 474 ? -15.215 -1.443 -13.960 1.00 96.31 474 SER A O 1
ATOM 3676 N N . GLY A 1 475 ? -15.072 -2.194 -16.063 1.00 89.88 475 GLY A N 1
ATOM 3677 C CA . GLY A 1 475 ? -14.560 -0.937 -16.614 1.00 89.88 475 GLY A CA 1
ATOM 3678 C C . GLY A 1 475 ? -15.585 0.199 -16.534 1.00 89.88 475 GLY A C 1
ATOM 3679 O O . GLY A 1 475 ? -15.258 1.296 -16.084 1.00 89.88 475 GLY A O 1
ATOM 3680 N N . LYS A 1 476 ? -16.845 -0.078 -16.892 1.00 95.94 476 LYS A N 1
ATOM 3681 C CA . LYS A 1 476 ? -17.941 0.908 -16.842 1.00 95.94 476 LYS A CA 1
ATOM 3682 C C . LYS A 1 476 ? -18.231 1.383 -15.418 1.00 95.94 476 LYS A C 1
ATOM 3684 O O . LYS A 1 476 ? -18.293 2.588 -15.179 1.00 95.94 476 LYS A O 1
ATOM 3689 N N . ILE A 1 477 ? -18.345 0.459 -14.459 1.00 97.50 477 ILE A N 1
ATOM 3690 C CA . ILE A 1 477 ? -18.584 0.826 -13.054 1.00 97.50 477 ILE A CA 1
ATOM 3691 C C . ILE A 1 477 ? -17.410 1.621 -12.472 1.00 97.50 477 ILE A C 1
ATOM 3693 O O . ILE A 1 477 ? -17.637 2.584 -11.746 1.00 97.50 477 ILE A O 1
ATOM 3697 N N . GLN A 1 478 ? -16.166 1.300 -12.845 1.00 95.94 478 GLN A N 1
ATOM 3698 C CA . GLN A 1 478 ? -14.984 2.062 -12.435 1.00 95.94 478 GLN A CA 1
ATOM 3699 C C . GLN A 1 478 ? -15.013 3.504 -12.966 1.00 95.94 478 GLN A C 1
ATOM 3701 O O . GLN A 1 478 ? -14.730 4.436 -12.209 1.00 95.94 478 GLN A O 1
ATOM 3706 N N . ALA A 1 479 ? -15.391 3.694 -14.234 1.00 91.25 479 ALA A N 1
ATOM 3707 C CA . ALA A 1 479 ? -15.590 5.021 -14.818 1.00 91.25 479 ALA A CA 1
ATOM 3708 C C . ALA A 1 479 ? -16.672 5.799 -14.053 1.00 91.25 479 ALA A C 1
ATOM 3710 O O . ALA A 1 479 ? -16.450 6.942 -13.654 1.00 91.25 479 ALA A O 1
ATOM 3711 N N . ARG A 1 480 ? -17.802 5.153 -13.739 1.00 96.56 480 ARG A N 1
ATOM 3712 C CA . ARG A 1 480 ? -18.896 5.792 -12.997 1.00 96.56 480 ARG A CA 1
ATOM 3713 C C . ARG A 1 480 ? -18.513 6.166 -11.564 1.00 96.56 480 ARG A C 1
ATOM 3715 O O . ARG A 1 480 ? -18.905 7.230 -11.094 1.00 96.56 480 ARG A O 1
ATOM 3722 N N . ILE A 1 481 ? -17.700 5.351 -10.883 1.00 95.06 481 ILE A N 1
ATOM 3723 C CA . ILE A 1 481 ? -17.125 5.696 -9.569 1.00 95.06 481 ILE A CA 1
ATOM 3724 C C . ILE A 1 481 ? -16.297 6.982 -9.670 1.00 95.06 481 ILE A C 1
ATOM 3726 O O . ILE A 1 481 ? -16.370 7.825 -8.776 1.00 95.06 481 ILE A O 1
ATOM 3730 N N . ALA A 1 482 ? -15.500 7.140 -10.730 1.00 88.38 482 ALA A N 1
ATOM 3731 C CA . ALA A 1 482 ? -14.712 8.351 -10.942 1.00 88.38 482 ALA A CA 1
ATOM 3732 C C . ALA A 1 482 ? -15.613 9.576 -11.176 1.00 88.38 482 ALA A C 1
ATOM 3734 O O . ALA A 1 482 ? -15.422 10.593 -10.509 1.00 88.38 482 ALA A O 1
ATOM 3735 N N . SER A 1 483 ? -16.639 9.455 -12.025 1.00 94.38 483 SER A N 1
ATOM 3736 C CA . SER A 1 483 ? -17.620 10.525 -12.262 1.00 94.38 483 SER A CA 1
ATOM 3737 C C . SER A 1 483 ? -18.373 10.923 -10.990 1.00 94.38 483 SER A C 1
ATOM 3739 O O . SER A 1 483 ? -18.485 12.110 -10.696 1.00 94.38 483 SER A O 1
ATOM 3741 N N . ALA A 1 484 ? -18.825 9.954 -10.185 1.00 93.88 484 ALA A N 1
ATOM 3742 C CA . ALA A 1 484 ? -19.504 10.219 -8.914 1.00 93.88 484 ALA A CA 1
ATOM 3743 C C . ALA A 1 484 ? -18.590 10.963 -7.924 1.00 93.88 484 ALA A C 1
ATOM 3745 O O . ALA A 1 484 ? -18.996 11.950 -7.313 1.00 93.88 484 ALA A O 1
ATOM 3746 N N . LYS A 1 485 ? -17.313 10.563 -7.829 1.00 92.06 485 LYS A N 1
ATOM 3747 C CA . LYS A 1 485 ? -16.315 11.277 -7.015 1.00 92.06 485 LYS A CA 1
ATOM 3748 C C . LYS A 1 485 ? -16.091 12.709 -7.496 1.00 92.06 485 LYS A C 1
ATOM 3750 O O . LYS A 1 485 ? -16.004 13.611 -6.669 1.00 92.06 485 LYS A O 1
ATOM 3755 N N . GLN A 1 486 ? -16.011 12.922 -8.809 1.00 92.38 486 GLN A N 1
ATOM 3756 C CA . GLN A 1 486 ? -15.850 14.253 -9.395 1.00 92.38 486 GLN A CA 1
ATOM 3757 C C . GLN A 1 486 ? -17.067 15.146 -9.117 1.00 92.38 486 GLN A C 1
ATOM 3759 O O . GLN A 1 486 ? -16.905 16.317 -8.781 1.00 92.38 486 GLN A O 1
ATOM 3764 N N . ALA A 1 487 ? -18.272 14.576 -9.183 1.00 95.69 487 ALA A N 1
ATOM 3765 C CA . ALA A 1 487 ? -19.523 15.247 -8.841 1.00 95.69 487 ALA A CA 1
ATOM 3766 C C . ALA A 1 487 ? -19.723 15.449 -7.326 1.00 95.69 487 ALA A C 1
ATOM 3768 O O . ALA A 1 487 ? -20.703 16.069 -6.922 1.00 95.69 487 ALA A O 1
ATOM 3769 N N . LYS A 1 488 ? -18.804 14.947 -6.485 1.00 94.12 488 LYS A N 1
ATOM 3770 C CA . LYS A 1 488 ? -18.924 14.901 -5.016 1.00 94.12 488 LYS A CA 1
ATOM 3771 C C . LYS A 1 488 ? -20.168 14.148 -4.526 1.00 94.12 488 LYS A C 1
ATOM 3773 O O . LYS A 1 488 ? -20.612 14.358 -3.401 1.00 94.12 488 LYS A O 1
ATOM 3778 N N . ASP A 1 489 ? -20.685 13.235 -5.339 1.00 94.31 489 ASP A N 1
ATOM 3779 C CA . ASP A 1 489 ? -21.735 12.300 -4.952 1.00 94.31 489 ASP A CA 1
ATOM 3780 C C . ASP A 1 489 ? -21.091 11.097 -4.248 1.00 94.31 489 ASP A C 1
ATOM 3782 O O . ASP A 1 489 ? -20.725 10.080 -4.851 1.00 94.31 489 ASP A O 1
ATOM 3786 N N . ILE A 1 490 ? -20.856 11.276 -2.947 1.00 91.44 490 ILE A N 1
ATOM 3787 C CA . ILE A 1 490 ? -20.142 10.307 -2.114 1.00 91.44 490 ILE A CA 1
ATOM 3788 C C . ILE A 1 490 ? -20.937 9.008 -1.976 1.00 91.44 490 ILE A C 1
ATOM 3790 O O . ILE A 1 490 ? -20.344 7.929 -2.056 1.00 91.44 490 ILE A O 1
ATOM 3794 N N . ASP A 1 491 ? -22.258 9.093 -1.837 1.00 92.12 491 ASP A N 1
ATOM 3795 C CA . ASP A 1 491 ? -23.116 7.925 -1.649 1.00 92.12 491 ASP A CA 1
ATOM 3796 C C . ASP A 1 491 ? -23.104 7.031 -2.892 1.00 92.12 491 ASP A C 1
ATOM 3798 O O . ASP A 1 491 ? -22.844 5.826 -2.789 1.00 92.12 491 ASP A O 1
ATOM 3802 N N . SER A 1 492 ? -23.263 7.613 -4.087 1.00 94.50 492 SER A N 1
ATOM 3803 C CA . SER A 1 492 ? -23.135 6.863 -5.342 1.00 94.50 492 SER A CA 1
ATOM 3804 C C . SER A 1 492 ? -21.744 6.254 -5.494 1.00 94.50 492 SER A C 1
ATOM 3806 O O . SER A 1 492 ? -21.618 5.073 -5.829 1.00 94.50 492 SER A O 1
ATOM 3808 N N . ALA A 1 493 ? -20.684 7.016 -5.202 1.00 93.38 493 ALA A N 1
ATOM 3809 C CA . ALA A 1 493 ? -19.313 6.520 -5.303 1.00 93.38 493 ALA A CA 1
ATOM 3810 C C . ALA A 1 493 ? -19.060 5.311 -4.384 1.00 93.38 493 ALA A C 1
ATOM 3812 O O . ALA A 1 493 ? -18.406 4.349 -4.798 1.00 93.38 493 ALA A O 1
ATOM 3813 N N . VAL A 1 494 ? -19.583 5.336 -3.154 1.00 93.94 494 VAL A N 1
ATOM 3814 C CA . VAL A 1 494 ? -19.462 4.237 -2.184 1.00 93.94 494 VAL A CA 1
ATOM 3815 C C . VAL A 1 494 ? -20.267 3.016 -2.631 1.00 93.94 494 VAL A C 1
ATOM 3817 O O . VAL A 1 494 ? -19.727 1.905 -2.644 1.00 93.94 494 VAL A O 1
ATOM 3820 N N . ASN A 1 495 ? -21.518 3.207 -3.053 1.00 95.94 495 ASN A N 1
ATOM 3821 C CA . ASN A 1 495 ? -22.406 2.125 -3.489 1.00 95.94 495 ASN A CA 1
ATOM 3822 C C . ASN A 1 495 ? -21.873 1.409 -4.741 1.00 95.94 495 ASN A C 1
ATOM 3824 O O . ASN A 1 495 ? -21.837 0.172 -4.797 1.00 95.94 495 ASN A O 1
ATOM 3828 N N . LEU A 1 496 ? -21.387 2.174 -5.724 1.00 97.56 496 LEU A N 1
ATOM 3829 C CA . LEU A 1 496 ? -20.741 1.639 -6.923 1.00 97.56 496 LEU A CA 1
ATOM 3830 C C . LEU A 1 496 ? -19.455 0.880 -6.564 1.00 97.56 496 LEU A C 1
ATOM 3832 O O . LEU A 1 496 ? -19.270 -0.252 -7.010 1.00 97.56 496 LEU A O 1
ATOM 3836 N N . ALA A 1 497 ? -18.595 1.441 -5.707 1.00 95.19 497 ALA A N 1
ATOM 3837 C CA . ALA A 1 497 ? -17.346 0.791 -5.299 1.00 95.19 497 ALA A CA 1
ATOM 3838 C C . ALA A 1 497 ? -17.578 -0.524 -4.536 1.00 95.19 497 ALA A C 1
ATOM 3840 O O . ALA A 1 497 ? -16.859 -1.505 -4.746 1.00 95.19 497 ALA A O 1
ATOM 3841 N N . ALA A 1 498 ? -18.593 -0.576 -3.670 1.00 95.69 498 ALA A N 1
ATOM 3842 C CA . ALA A 1 498 ? -18.952 -1.793 -2.949 1.00 95.69 498 ALA A CA 1
ATOM 3843 C C . ALA A 1 498 ? -19.444 -2.897 -3.903 1.00 95.69 498 ALA A C 1
ATOM 3845 O O . ALA A 1 498 ? -19.018 -4.050 -3.787 1.00 95.69 498 ALA A O 1
ATOM 3846 N N . THR A 1 499 ? -20.290 -2.537 -4.871 1.00 98.19 499 THR A N 1
ATOM 3847 C CA . THR A 1 499 ? -20.816 -3.452 -5.899 1.00 98.19 499 THR A CA 1
ATOM 3848 C C . THR A 1 499 ? -19.696 -3.954 -6.815 1.00 98.19 499 THR A C 1
ATOM 3850 O O . THR A 1 499 ? -19.566 -5.158 -7.049 1.00 98.19 499 THR A O 1
ATOM 3853 N N . HIS A 1 500 ? -18.807 -3.054 -7.246 1.00 98.31 500 HIS A N 1
ATOM 3854 C CA . HIS A 1 500 ? -17.629 -3.372 -8.055 1.00 98.31 500 HIS A CA 1
ATOM 3855 C C . HIS A 1 500 ? -16.697 -4.368 -7.360 1.00 98.31 500 HIS A C 1
ATOM 3857 O O . HIS A 1 500 ? -16.309 -5.373 -7.953 1.00 98.31 500 HIS A O 1
ATOM 3863 N N . LYS A 1 501 ? -16.407 -4.160 -6.070 1.00 97.06 501 LYS A N 1
ATOM 3864 C CA . LYS A 1 501 ? -15.573 -5.079 -5.283 1.00 97.06 501 LYS A CA 1
ATOM 3865 C C . LYS A 1 501 ? -16.149 -6.499 -5.237 1.00 97.06 501 LYS A C 1
ATOM 3867 O O . LYS A 1 501 ? -15.391 -7.465 -5.311 1.00 97.06 501 LYS A O 1
ATOM 3872 N N . ARG A 1 502 ? -17.476 -6.643 -5.121 1.00 98.06 502 ARG A N 1
ATOM 3873 C CA . ARG A 1 502 ? -18.147 -7.958 -5.133 1.00 98.06 502 ARG A CA 1
ATOM 3874 C C . ARG A 1 502 ? -18.063 -8.637 -6.500 1.00 98.06 502 ARG A C 1
ATOM 3876 O O . ARG A 1 502 ? -17.882 -9.850 -6.546 1.00 98.06 502 ARG A O 1
ATOM 3883 N N . LEU A 1 503 ? -18.171 -7.874 -7.590 1.00 98.12 503 LEU A N 1
ATOM 3884 C CA . LEU A 1 503 ? -17.988 -8.389 -8.949 1.00 98.12 503 LEU A CA 1
ATOM 3885 C C . LEU A 1 503 ? -16.563 -8.929 -9.150 1.00 98.12 503 LEU A C 1
ATOM 3887 O O . LEU A 1 503 ? -16.404 -10.075 -9.565 1.00 98.12 503 LEU A O 1
ATOM 3891 N N . LEU A 1 504 ? -15.541 -8.152 -8.769 1.00 96.75 504 LEU A N 1
ATOM 3892 C CA . LEU A 1 504 ? -14.135 -8.566 -8.870 1.00 96.75 504 LEU A CA 1
ATOM 3893 C C . LEU A 1 504 ? -13.849 -9.854 -8.083 1.00 96.75 504 LEU A C 1
ATOM 3895 O O . LEU A 1 504 ? -13.198 -10.759 -8.597 1.00 96.75 504 LEU A O 1
ATOM 3899 N N . ALA A 1 505 ? -14.394 -9.980 -6.869 1.00 96.06 505 ALA A N 1
ATOM 3900 C CA . ALA A 1 505 ? -14.206 -11.175 -6.045 1.00 96.06 505 ALA A CA 1
ATOM 3901 C C . ALA A 1 505 ? -14.735 -12.460 -6.714 1.00 96.06 505 ALA A C 1
ATOM 3903 O O . ALA A 1 505 ? -14.125 -13.521 -6.579 1.00 96.06 505 ALA A O 1
ATOM 3904 N N . LEU A 1 506 ? -15.846 -12.372 -7.453 1.00 97.12 506 LEU A N 1
ATOM 3905 C CA . LEU A 1 506 ? -16.401 -13.511 -8.190 1.00 97.12 506 LEU A CA 1
ATOM 3906 C C . LEU A 1 506 ? -15.634 -13.820 -9.472 1.00 97.12 506 LEU A C 1
ATOM 3908 O O . LEU A 1 506 ? -15.487 -14.990 -9.817 1.00 97.12 506 LEU A O 1
ATOM 3912 N N . MET A 1 507 ? -15.109 -12.802 -10.154 1.00 97.50 507 MET A N 1
ATOM 3913 C CA . MET A 1 507 ? -14.204 -13.010 -11.288 1.00 97.50 507 MET A CA 1
ATOM 3914 C C . MET A 1 507 ? -12.950 -13.776 -10.844 1.00 97.50 507 MET A C 1
ATOM 3916 O O . MET A 1 507 ? -12.569 -14.754 -11.484 1.00 97.50 507 MET A O 1
ATOM 3920 N N . ASP A 1 508 ? -12.374 -13.407 -9.697 1.00 94.56 508 ASP A N 1
ATOM 3921 C CA . ASP A 1 508 ? -11.235 -14.113 -9.100 1.00 94.56 508 ASP A CA 1
ATOM 3922 C C . ASP A 1 508 ? -11.573 -15.555 -8.690 1.00 94.56 508 ASP A C 1
ATOM 3924 O O . ASP A 1 508 ? -10.700 -16.424 -8.696 1.00 94.56 508 ASP A O 1
ATOM 3928 N N .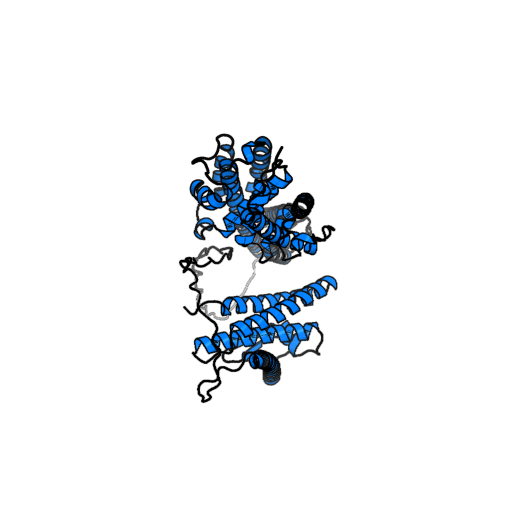 GLU A 1 509 ? -12.817 -15.834 -8.285 1.00 95.94 509 GLU A N 1
ATOM 3929 C CA . GLU A 1 509 ? -13.277 -17.197 -8.003 1.00 95.94 509 GLU A CA 1
ATOM 3930 C C . GLU A 1 509 ? -13.435 -18.017 -9.286 1.00 95.94 509 GLU A C 1
ATOM 3932 O O . GLU A 1 509 ? -12.981 -19.160 -9.329 1.00 95.94 509 GLU A O 1
ATOM 3937 N N . ALA A 1 510 ? -14.008 -17.426 -10.338 1.00 94.94 510 ALA A N 1
ATOM 3938 C CA . ALA A 1 510 ? -14.261 -18.085 -11.617 1.00 94.94 510 ALA A CA 1
ATOM 3939 C C . ALA A 1 510 ? -12.982 -18.594 -12.304 1.00 94.94 510 ALA A C 1
ATOM 3941 O O . ALA A 1 510 ? -13.010 -19.622 -12.985 1.00 94.94 510 ALA A O 1
ATOM 3942 N N . VAL A 1 511 ? -11.858 -17.897 -12.109 1.00 94.50 511 VAL A N 1
ATOM 3943 C CA . VAL A 1 511 ? -10.550 -18.263 -12.679 1.00 94.50 511 VAL A CA 1
ATOM 3944 C C . VAL A 1 511 ? -9.903 -19.447 -11.947 1.00 94.50 511 VAL A C 1
ATOM 3946 O O . VAL A 1 511 ? -9.038 -20.118 -12.511 1.00 94.50 511 VAL A O 1
ATOM 3949 N N . LYS A 1 512 ? -10.303 -19.754 -10.705 1.00 91.50 512 LYS A N 1
ATOM 3950 C CA . LYS A 1 512 ? -9.661 -20.831 -9.939 1.00 91.50 512 LYS A CA 1
ATOM 3951 C C . LYS A 1 512 ? -9.893 -22.195 -10.610 1.00 91.50 512 LYS A C 1
ATOM 3953 O O . LYS A 1 512 ? -11.026 -22.511 -10.986 1.00 91.50 512 LYS A O 1
ATOM 3958 N N . PRO A 1 513 ? -8.851 -23.039 -10.733 1.00 82.44 513 PRO A N 1
ATOM 3959 C CA . PRO A 1 513 ? -9.022 -24.406 -11.206 1.00 82.44 513 PRO A CA 1
ATOM 3960 C C . PRO A 1 513 ? -9.901 -25.198 -10.228 1.00 82.44 513 PRO A C 1
ATOM 3962 O O . PRO A 1 513 ? -9.860 -24.968 -9.015 1.00 82.44 513 PRO A O 1
ATOM 3965 N N . ARG A 1 514 ? -10.704 -26.131 -10.759 1.00 77.56 514 ARG A N 1
ATOM 3966 C CA . ARG A 1 514 ? -11.482 -27.070 -9.940 1.00 77.56 514 ARG A CA 1
ATOM 3967 C C . ARG A 1 514 ? -10.479 -27.909 -9.141 1.00 77.56 514 ARG A C 1
ATOM 3969 O O . ARG A 1 514 ? -9.604 -28.521 -9.748 1.00 77.56 514 ARG A O 1
ATOM 3976 N N . LYS A 1 515 ? -10.569 -27.846 -7.812 1.00 63.00 515 LYS A N 1
ATOM 3977 C CA . LYS A 1 515 ? -9.838 -28.758 -6.930 1.00 63.00 515 LYS A CA 1
ATOM 3978 C C . LYS A 1 515 ? -10.431 -30.154 -7.006 1.00 63.00 515 LYS A C 1
ATOM 3980 O O . LYS A 1 515 ? -11.670 -30.236 -7.186 1.00 63.00 515 LYS A O 1
#

Foldseek 3Di:
DDDDQDDPVVLVVLLLLLLLQLVLLVVLCVVVVLPDDRLPLSVDPDRDSDPVSSVSSVVSVVVSLVSDALLSSLLDLLPDPSLDPSNLLSVLLVLLPDPDHDPRSVSNNLSSLLSQCVQQPDPCVLVDQDDLVNLLVSCCVRQPDADPDADPLCPLLVVLLVCLVVDQAVCSVVVVCSVVVVVVSCVVCPPVCSHSHNSSSSSSSSNSVVSSVVVRLVSLLVLLLVLLVLCVVLVNAAWQLVQLVDHHGHGSVNVVVVSVCLVPCPSNPVVPVSSRSSSVSSSVRSVVCSVVRDDPPPPDPPPDDDDDDDDDDDDDDDDDDDDDDDDDDDDDPPPDPDNDDDDDDDDDDDDDDDDDDDDDDDDDDDDDDDPDDPVVQVVVLVVQLVVLLVQVLVQCVVVVPDQQDWDFGDALNDTQIDGNVLSNLSPDDDDPLSVLSSSLSSLLRLLVNQVVCVVVVHDGRPNVVSLVSNVVSLVVLVVVLVVCVVVVVVVSNVSSVVSSVSSVVSSVVSPDDDD